Protein AF-0000000069192596 (afdb_homodimer)

Secondary structure (DSSP, 8-state):
-----GGGGGGGGSS--------------TTS-SSTT-GGGSHHHHHHHHHHHHHHHHHHHHHSS-----SSEEEHHHHHTHHHHHHHHH-HHHHHHHHHHHHHHHHHHHHHHHHHHHHH--SSHHHHHHHHHHHHHHHHHHHEEEPPPTT------SS--SS---S-----SS-HHHHHHHHHHHHHHHTT-HHHHHHHHHHHHHHHHHHHHTTSS-TTHHHHHHHHHHHHHHHHHHTHHHHHHHHHHHHHHHS----------------------/-----GGGGGGGGSS--------------TTS-SSTT-GGGSHHHHHHHHHHHHHHHHHHHHHSS-----SSEEEHHHHHTHHHHHHHHH-HHHHHHHHHHHHHHHHHHHHHHHHHHHHH--SSHHHHHHHHHHHHHHHHHHHEEEPPPTT------SS--SS---S-----SS-HHHHHHHHHHHHHHHTT-HHHHHHHHHHHHHHHHHHHHTTSS-TTHHHHHHHHHHHHHHHHHHTHHHHHHHHHHHHHHHS----------------------

InterPro domains:
  IPR055311 Phosphatidylcholine:diacylglycerol cholinephosphotransferase 1/2-like [PTHR34674] (4-254)
  IPR056361 AtPDCT1/2, transmembrane domain [PF24788] (74-232)

Nearest PDB structures (foldseek):
  6ebu-assembly1_A  TM=6.847E-01  e=6.681E-02  Aquifex aeolicus VF5
  9jq0-assembly1_A  TM=8.119E-01  e=9.947E-01  Klebsiella pneumoniae 342
  1d2t-assembly1_A  TM=7.890E-01  e=2.668E+00  Shimwellia blattae
  1iw8-assembly1_B  TM=5.505E-01  e=2.533E+00  Shimwellia blattae
  6ebu-assembly1_A  TM=6.846E-01  e=7.106E-02  Aquifex aeolicus VF5

pLDDT: mean 82.16, std 22.68, range [24.62, 98.75]

Foldseek 3Di:
DPPDPPPPPPVPPVPCPPPPPPPPPPPPPPVDDPDPPDCVVPPVVVVVVVVVVVVCVVVCVVPPDDPDPDDADDFVLLVVLVVVLVVCVVPVVVVLVLLVVLQVLLQCLVCVLVVCCVPPNDFCLLVQLVCVLVVVLVVVLVVDFGDQDPSQAFAHSPDDGDPDDTDDDGSAAADPSLLSLLSSLVVCVVVVNNVSSVVSNVSSVSVLNSCSNNRVYGNVNSVSSNCSSVVSSVVCVVCRVVVRVVVVVVVCVVCVPPPPPPCVVVPPPPPPDDPDD/DPPDPPPPPPVPPPPDPPPPPPPPPPPPPPVDDPDPVDCVVPPVVVVVVVVVVVVCVVVCVVPPDDPDPDDADDFVLLVVLVVVLVVCVVPVVVVLVLLVVLQVLLQCLVCVLVVCCVVPNDFCLLVQLVCVLVVVLVVVLVVDFGDQDPSQAFAHSPDDGDPDDTDDDGSAAADPSLLSLLSSLVVCVVVVNNVSSVVSNVSSVSVLNSCSNNRVYGNVNSVRSNCSSVVSSVVCVVCRVVVRVVVVVVVCVVDVPPPPPPCVVVPPPPCPPDPDD

Sequence (554 aa):
MHISNKQSEDLSIYHGSEIQKLQVPSKIDYRQSAVPDNPCYNFRFRIFIFFSYIVITQIGEILGTPQDDIKGIFDVGHNCTEGINKLYHSHTWFASLMQVISGLILDFAFFYVSLYWVLYVRNFRLFAALIIFYGIRAIHLNIFKLQFADNYYWQDPGVPTFVVKYGNYSDFFYSGHVGFLVICALEMRKLGKKWFALFFFISSFFQAFIVISFRIHYTIDVPAGYIFAHYFYNQVCYWEVKIDHALYWISIKCCPVKTPQSATQPTKIPDLDTEKPMHISNKQSEDLSIYHGSEIQKLQVPSKIDYRQSAVPDNPCYNFRFRIFIFFSYIVITQIGEILGTPQDDIKGIFDVGHNCTEGINKLYHSHTWFASLMQVISGLILDFAFFYVSLYWVLYVRNFRLFAALIIFYGIRAIHLNIFKLQFADNYYWQDPGVPTFVVKYGNYSDFFYSGHVGFLVICALEMRKLGKKWFALFFFISSFFQAFIVISFRIHYTIDVPAGYIFAHYFYNQVCYWEVKIDHALYWISIKCCPVKTPQSATQPTKIPDLDTEKP

Organism: Paramecium tetraurelia (NCBI:txid5888)

Solvent-accessible surface area (backbone atoms only — not comparable to full-atom values): 30890 Å² total; per-residue (Å²): 136,84,80,78,84,69,76,74,66,72,73,65,71,74,60,77,71,71,69,72,68,71,72,65,79,74,77,81,61,72,38,55,45,88,49,89,73,27,56,42,69,38,65,70,52,31,52,48,50,51,53,48,48,53,48,47,55,52,45,43,63,66,71,62,47,48,56,60,76,45,84,56,73,48,44,47,52,49,63,75,25,44,68,60,34,50,44,33,74,74,34,55,67,59,38,30,50,54,50,48,53,53,35,51,51,51,37,48,51,55,50,50,53,51,50,47,38,54,74,64,35,26,53,58,56,70,60,51,24,50,49,52,49,52,49,53,37,53,52,40,44,74,38,43,39,57,36,75,48,88,79,51,55,45,70,72,68,82,70,90,55,86,77,61,82,67,48,70,57,40,60,33,60,44,28,60,71,32,15,51,26,44,44,50,14,52,52,29,42,67,66,68,37,56,67,61,11,48,50,28,46,54,48,24,54,52,43,45,51,48,37,31,36,28,31,62,29,58,58,67,18,45,62,46,9,50,50,50,25,54,44,42,41,49,51,35,64,73,41,38,66,61,52,38,48,49,52,27,53,50,49,46,69,73,48,66,68,72,66,73,72,76,74,74,66,76,76,75,71,77,78,82,67,79,78,76,125,137,84,83,76,83,71,76,73,66,73,72,66,74,77,59,76,71,72,71,72,69,71,72,66,79,74,77,81,60,71,37,53,44,91,48,88,74,26,55,43,69,37,64,68,51,32,52,48,51,51,52,50,48,53,48,47,53,51,46,42,61,68,72,62,49,48,56,62,77,48,83,55,73,48,45,47,51,47,62,74,24,42,69,61,34,50,44,34,73,75,34,54,68,60,38,29,49,54,51,49,53,53,37,51,52,52,37,47,51,53,50,51,54,52,49,47,38,54,74,64,35,24,52,59,54,71,60,52,24,50,49,52,48,51,50,52,35,52,52,39,44,71,38,44,38,57,36,75,46,86,80,51,55,44,71,73,67,80,68,91,54,86,75,61,82,66,50,71,58,40,59,32,59,43,28,58,71,32,16,50,27,44,43,51,13,52,51,29,42,69,66,66,38,55,66,60,12,50,50,29,46,55,47,23,54,52,44,45,51,48,36,32,36,30,32,62,29,58,56,68,17,44,62,45,9,50,50,50,25,55,46,40,41,49,51,35,64,72,42,38,66,60,52,38,49,50,52,27,52,49,49,45,69,72,48,66,68,73,67,73,71,75,73,74,64,76,75,74,73,75,80,84,69,74,85,72,134

Radius of gyration: 33.88 Å; Cα contacts (8 Å, |Δi|>4): 611; chains: 2; bounding box: 85×121×100 Å

Structure (mmCIF, N/CA/C/O backbone):
data_AF-0000000069192596-model_v1
#
loop_
_entity.id
_entity.type
_entity.pdbx_description
1 polymer 'Chromosome undetermined scaffold_64, whole genome shotgun sequence'
#
loop_
_atom_site.group_PDB
_atom_site.id
_atom_site.type_symbol
_atom_site.label_atom_id
_atom_site.label_alt_id
_atom_site.label_comp_id
_atom_site.label_asym_id
_atom_site.label_entity_id
_atom_site.label_seq_id
_atom_site.pdbx_PDB_ins_code
_atom_site.Cartn_x
_atom_site.Cartn_y
_atom_site.Cartn_z
_atom_site.occupancy
_atom_site.B_iso_or_equiv
_atom_site.auth_seq_id
_atom_site.auth_comp_id
_atom_site.auth_asym_id
_atom_site.auth_atom_id
_atom_site.pdbx_PDB_model_num
ATOM 1 N N . MET A 1 1 ? -12.984 67.938 62.062 1 24.66 1 MET A N 1
ATOM 2 C CA . MET A 1 1 ? -12.977 67.938 60.594 1 24.66 1 MET A CA 1
ATOM 3 C C . MET A 1 1 ? -13.094 66.5 60.094 1 24.66 1 MET A C 1
ATOM 5 O O . MET A 1 1 ? -12.242 65.688 60.375 1 24.66 1 MET A O 1
ATOM 9 N N . HIS A 1 2 ? -14.312 65.938 59.906 1 27.69 2 HIS A N 1
ATOM 10 C CA . HIS A 1 2 ? -14.945 64.688 59.531 1 27.69 2 HIS A CA 1
ATOM 11 C C . HIS A 1 2 ? -14.625 64.312 58.094 1 27.69 2 HIS A C 1
ATOM 13 O O . HIS A 1 2 ? -15.117 64.938 57.156 1 27.69 2 HIS A O 1
ATOM 19 N N . ILE A 1 3 ? -13.375 64.062 57.75 1 30.52 3 ILE A N 1
ATOM 20 C CA . ILE A 1 3 ? -12.953 63.719 56.406 1 30.52 3 ILE A CA 1
ATOM 21 C C . ILE A 1 3 ? -13.727 62.5 55.906 1 30.52 3 ILE A C 1
ATOM 23 O O . ILE A 1 3 ? -13.711 61.438 56.562 1 30.52 3 ILE A O 1
ATOM 27 N N . SER A 1 4 ? -14.836 62.656 55.125 1 28.06 4 SER A N 1
ATOM 28 C CA . SER A 1 4 ? -15.773 61.812 54.406 1 28.06 4 SER A CA 1
ATOM 29 C C . SER A 1 4 ? -15.047 60.781 53.531 1 28.06 4 SER A C 1
ATOM 31 O O . SER A 1 4 ? -14.07 61.125 52.844 1 28.06 4 SER A O 1
ATOM 33 N N . ASN A 1 5 ? -15.086 59.469 53.844 1 26.89 5 ASN A N 1
ATOM 34 C CA . ASN A 1 5 ? -14.57 58.219 53.312 1 26.89 5 ASN A CA 1
ATOM 35 C C . ASN A 1 5 ? -15.023 58 51.875 1 26.89 5 ASN A C 1
ATOM 37 O O . ASN A 1 5 ? -16.031 57.312 51.625 1 26.89 5 ASN A O 1
ATOM 41 N N . LYS A 1 6 ? -15.031 59 50.969 1 31.83 6 LYS A N 1
ATOM 42 C CA . LYS A 1 6 ? -15.562 58.906 49.594 1 31.83 6 LYS A CA 1
ATOM 43 C C . LYS A 1 6 ? -14.766 57.906 48.781 1 31.83 6 LYS A C 1
ATOM 45 O O . LYS A 1 6 ? -15 57.75 47.594 1 31.83 6 LYS A O 1
ATOM 50 N N . GLN A 1 7 ? -13.766 57.281 49.344 1 27.72 7 GLN A N 1
ATOM 51 C CA . GLN A 1 7 ? -12.906 56.594 48.406 1 27.72 7 GLN A CA 1
ATOM 52 C C . GLN A 1 7 ? -13.602 55.375 47.812 1 27.72 7 GLN A C 1
ATOM 54 O O . GLN A 1 7 ? -13.023 54.656 46.969 1 27.72 7 GLN A O 1
ATOM 59 N N . SER A 1 8 ? -14.797 54.938 48.312 1 28.53 8 SER A N 1
ATOM 60 C CA . SER A 1 8 ? -15.188 53.562 47.969 1 28.53 8 SER A CA 1
ATOM 61 C C . SER A 1 8 ? -15.695 53.469 46.531 1 28.53 8 SER A C 1
ATOM 63 O O . SER A 1 8 ? -16.062 52.406 46.062 1 28.53 8 SER A O 1
ATOM 65 N N . GLU A 1 9 ? -15.977 54.625 45.875 1 27.67 9 GLU A N 1
ATOM 66 C CA . GLU A 1 9 ? -16.875 54.438 44.719 1 27.67 9 GLU A CA 1
ATOM 67 C C . GLU A 1 9 ? -16.125 53.781 43.562 1 27.67 9 GLU A C 1
ATOM 69 O O . GLU A 1 9 ? -16.75 53.25 42.656 1 27.67 9 GLU A O 1
ATOM 74 N N . ASP A 1 10 ? -14.852 54.031 43.375 1 26.72 10 ASP A N 1
ATOM 75 C CA . ASP A 1 10 ? -14.391 53.906 42 1 26.72 10 ASP A CA 1
ATOM 76 C C . ASP A 1 10 ? -14.203 52.438 41.625 1 26.72 10 ASP A C 1
ATOM 78 O O . ASP A 1 10 ? -13.641 52.094 40.594 1 26.72 10 ASP A O 1
ATOM 82 N N . LEU A 1 11 ? -14.344 51.469 42.531 1 29.45 11 LEU A N 1
ATOM 83 C CA . LEU A 1 11 ? -13.93 50.125 42.156 1 29.45 11 LEU A CA 1
ATOM 84 C C . LEU A 1 11 ? -14.93 49.5 41.188 1 29.45 11 LEU A C 1
ATOM 86 O O . LEU A 1 11 ? -14.773 48.375 40.75 1 29.45 11 LEU A O 1
ATOM 90 N N . SER A 1 12 ? -16.078 50.25 40.906 1 29.33 12 SER A N 1
ATOM 91 C CA . SER A 1 12 ? -17.078 49.5 40.156 1 29.33 12 SER A CA 1
ATOM 92 C C . SER A 1 12 ? -16.656 49.344 38.688 1 29.33 12 SER A C 1
ATOM 94 O O . SER A 1 12 ? -17.391 48.75 37.906 1 29.33 12 SER A O 1
ATOM 96 N N . ILE A 1 13 ? -15.711 50.125 38.219 1 29.75 13 ILE A N 1
ATOM 97 C CA . ILE A 1 13 ? -15.609 50.125 36.781 1 29.75 13 ILE A CA 1
ATOM 98 C C . ILE A 1 13 ? -15.102 48.781 36.281 1 29.75 13 ILE A C 1
ATOM 100 O O . ILE A 1 13 ? -15.031 48.531 35.062 1 29.75 13 ILE A O 1
ATOM 104 N N . TYR A 1 14 ? -14.375 48 37.094 1 30.08 14 TYR A N 1
ATOM 105 C CA . TYR A 1 14 ? -13.734 46.906 36.406 1 30.08 14 TYR A CA 1
ATOM 106 C C . TYR A 1 14 ? -14.758 45.844 35.938 1 30.08 14 TYR A C 1
ATOM 108 O O . TYR A 1 14 ? -14.828 44.781 36.531 1 30.08 14 TYR A O 1
ATOM 116 N N . HIS A 1 15 ? -16.078 46.188 36.094 1 29.89 15 HIS A N 1
ATOM 117 C CA . HIS A 1 15 ? -16.891 45 35.812 1 29.89 15 HIS A CA 1
ATOM 118 C C . HIS A 1 15 ? -16.516 44.406 34.438 1 29.89 15 HIS A C 1
ATOM 120 O O . HIS A 1 15 ? -16.266 43.219 34.344 1 29.89 15 HIS A O 1
ATOM 126 N N . GLY A 1 16 ? -17.344 44.875 33.375 1 29.66 16 GLY A N 1
ATOM 127 C CA . GLY A 1 16 ? -17.781 44 32.312 1 29.66 16 GLY A CA 1
ATOM 128 C C . GLY A 1 16 ? -16.719 43.781 31.25 1 29.66 16 GLY A C 1
ATOM 129 O O . GLY A 1 16 ? -16.656 44.5 30.25 1 29.66 16 GLY A O 1
ATOM 130 N N . SER A 1 17 ? -15.422 43.875 31.531 1 31.53 17 SER A N 1
ATOM 131 C CA . SER A 1 17 ? -14.734 43.469 30.312 1 31.53 17 SER A CA 1
ATOM 132 C C . SER A 1 17 ? -15.352 42.188 29.75 1 31.53 17 SER A C 1
ATOM 134 O O . SER A 1 17 ? -15.5 41.188 30.453 1 31.53 17 SER A O 1
ATOM 136 N N . GLU A 1 18 ? -16.359 42.312 28.844 1 35.19 18 GLU A N 1
ATOM 137 C CA . GLU A 1 18 ? -16.75 41.188 28 1 35.19 18 GLU A CA 1
ATOM 138 C C . GLU A 1 18 ? -15.539 40.312 27.656 1 35.19 18 GLU A C 1
ATOM 140 O O . GLU A 1 18 ? -14.594 40.812 27.031 1 35.19 18 GLU A O 1
ATOM 145 N N . ILE A 1 19 ? -15.016 39.469 28.531 1 37.47 19 ILE A N 1
ATOM 146 C CA . ILE A 1 19 ? -14.18 38.375 28.062 1 37.47 19 ILE A CA 1
ATOM 147 C C . ILE A 1 19 ? -14.539 38.031 26.609 1 37.47 19 ILE A C 1
ATOM 149 O O . ILE A 1 19 ? -15.672 37.656 26.328 1 37.47 19 ILE A O 1
ATOM 153 N N . GLN A 1 20 ? -14.055 38.812 25.625 1 35.22 20 GLN A N 1
ATOM 154 C CA . GLN A 1 20 ? -14.094 38.219 24.297 1 35.22 20 GLN A CA 1
ATOM 155 C C . GLN A 1 20 ? -14.039 36.688 24.375 1 35.22 20 GLN A C 1
ATOM 157 O O . GLN A 1 20 ? -13.031 36.125 24.797 1 35.22 20 GLN A O 1
ATOM 162 N N . LYS A 1 21 ? -15.164 36.062 24.703 1 37.69 21 LYS A N 1
ATOM 163 C CA . LYS A 1 21 ? -15.227 34.625 24.453 1 37.69 21 LYS A CA 1
ATOM 164 C C . LYS A 1 21 ? -14.281 34.219 23.344 1 37.69 21 LYS A C 1
ATOM 166 O O . LYS A 1 21 ? -14.375 34.719 22.219 1 37.69 21 LYS A O 1
ATOM 171 N N . LEU A 1 22 ? -13.047 33.969 23.578 1 39 22 LEU A N 1
ATOM 172 C CA . LEU A 1 22 ? -12.266 33.188 22.625 1 39 22 LEU A CA 1
ATOM 173 C C . LEU A 1 22 ? -13.18 32.312 21.766 1 39 22 LEU A C 1
ATOM 175 O O . LEU A 1 22 ? -13.906 31.453 22.281 1 39 22 LEU A O 1
ATOM 179 N N . GLN A 1 23 ? -13.703 32.844 20.641 1 38.47 23 GLN A N 1
ATOM 180 C CA . GLN A 1 23 ? -14.422 32.062 19.656 1 38.47 23 GLN A CA 1
ATOM 181 C C . GLN A 1 23 ? -13.914 30.609 19.641 1 38.47 23 GLN A C 1
ATOM 183 O O . GLN A 1 23 ? -12.719 30.375 19.438 1 38.47 23 GLN A O 1
ATOM 188 N N . VAL A 1 24 ? -14.336 29.734 20.484 1 45.53 24 VAL A N 1
ATOM 189 C CA . VAL A 1 24 ? -14.117 28.297 20.297 1 45.53 24 VAL A CA 1
ATOM 190 C C . VAL A 1 2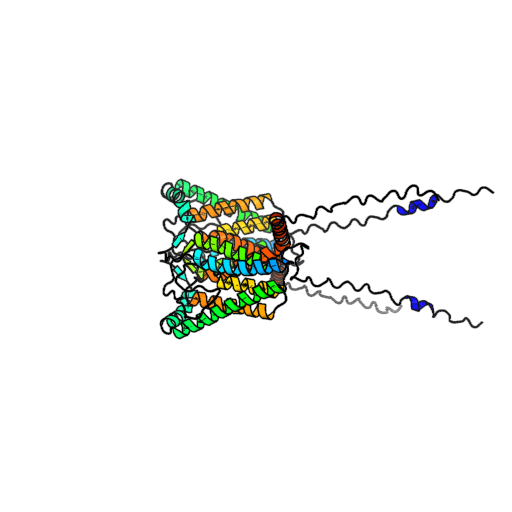4 ? -13.914 28 18.812 1 45.53 24 VAL A C 1
ATOM 192 O O . VAL A 1 24 ? -14.695 28.422 17.969 1 45.53 24 VAL A O 1
ATOM 195 N N . PRO A 1 25 ? -12.672 27.766 18.344 1 48.88 25 PRO A N 1
ATOM 196 C CA . PRO A 1 25 ? -12.539 27.406 16.922 1 48.88 25 PRO A CA 1
ATOM 197 C C . PRO A 1 25 ? -13.711 26.562 16.422 1 48.88 25 PRO A C 1
ATOM 199 O O . PRO A 1 25 ? -14.148 25.625 17.094 1 48.88 25 PRO A O 1
ATOM 202 N N . SER A 1 26 ? -14.734 27.094 15.789 1 53.56 26 SER A N 1
ATOM 203 C CA . SER A 1 26 ? -15.891 26.469 15.156 1 53.56 26 SER A CA 1
ATOM 204 C C . SER A 1 26 ? -15.547 25.062 14.664 1 53.56 26 SER A C 1
ATOM 206 O O . SER A 1 26 ? -14.484 24.844 14.07 1 53.56 26 SER A O 1
ATOM 208 N N . LYS A 1 27 ? -15.938 23.984 15.32 1 66 27 LYS A N 1
ATOM 209 C CA . LYS A 1 27 ? -15.805 22.578 14.938 1 66 27 LYS A CA 1
ATOM 210 C C . LYS A 1 27 ? -15.969 22.391 13.43 1 66 27 LYS A C 1
ATOM 212 O O . LYS A 1 27 ? -16.984 22.781 12.859 1 66 27 LYS A O 1
ATOM 217 N N . ILE A 1 28 ? -14.93 22.203 12.703 1 78.56 28 ILE A N 1
ATOM 218 C CA . ILE A 1 28 ? -14.938 21.984 11.258 1 78.56 28 ILE A CA 1
ATOM 219 C C . ILE A 1 28 ? -15.945 20.891 10.906 1 78.56 28 ILE A C 1
ATOM 221 O O . ILE A 1 28 ? -15.914 19.797 11.5 1 78.56 28 ILE A O 1
ATOM 225 N N . ASP A 1 29 ? -17.062 21.25 10.297 1 87.69 29 ASP A N 1
ATOM 226 C CA . ASP A 1 29 ? -18.016 20.266 9.781 1 87.69 29 ASP A CA 1
ATOM 227 C C . ASP A 1 29 ? -17.469 19.578 8.531 1 87.69 29 ASP A C 1
ATOM 229 O O . ASP A 1 29 ? -17.547 20.125 7.43 1 87.69 29 ASP A O 1
ATOM 233 N N . TYR A 1 30 ? -16.984 18.391 8.742 1 90.38 30 TYR A N 1
ATOM 234 C CA . TYR A 1 30 ? -16.328 17.656 7.668 1 90.38 30 TYR A CA 1
ATOM 235 C C . TYR A 1 30 ? -17.344 17.219 6.617 1 90.38 30 TYR A C 1
ATOM 237 O O . TYR A 1 30 ? -16.969 16.641 5.59 1 90.38 30 TYR A O 1
ATOM 245 N N . ARG A 1 31 ? -18.609 17.562 6.801 1 89.94 31 ARG A N 1
ATOM 246 C CA . ARG A 1 31 ? -19.641 17.25 5.812 1 89.94 31 ARG A CA 1
ATOM 247 C C . ARG A 1 31 ? -19.641 18.281 4.688 1 89.94 31 ARG A C 1
ATOM 249 O O . ARG A 1 31 ? -20.109 18 3.584 1 89.94 31 ARG A O 1
ATOM 256 N N . GLN A 1 32 ? -19.125 19.359 4.996 1 90.19 32 GLN A N 1
ATOM 257 C CA . GLN A 1 32 ? -19.234 20.453 4.035 1 90.19 32 GLN A CA 1
ATOM 258 C C . GLN A 1 32 ? -17.953 20.594 3.23 1 90.19 32 GLN A C 1
ATOM 260 O O . GLN A 1 32 ? -16.859 20.328 3.738 1 90.19 32 GLN A O 1
ATOM 265 N N . SER A 1 33 ? -18.156 20.953 1.989 1 91.44 33 SER A N 1
ATOM 266 C CA . SER A 1 33 ? -17.016 21.297 1.141 1 91.44 33 SER A CA 1
ATOM 267 C C . SER A 1 33 ? -16.453 22.656 1.489 1 91.44 33 SER A C 1
ATOM 269 O O . SER A 1 33 ? -17.203 23.578 1.868 1 91.44 33 SER A O 1
ATOM 271 N N . ALA A 1 34 ? -15.203 22.844 1.351 1 87.81 34 ALA A N 1
ATOM 272 C CA . ALA A 1 34 ? -14.555 24.141 1.541 1 87.81 34 ALA A CA 1
ATOM 273 C C . ALA A 1 34 ? -14.719 25.016 0.307 1 87.81 34 ALA A C 1
ATOM 275 O O . ALA A 1 34 ? -14.414 26.219 0.347 1 87.81 34 ALA A O 1
ATOM 276 N N . VAL A 1 35 ? -15.227 24.391 -0.718 1 90.12 35 VAL A N 1
ATOM 277 C CA . VAL A 1 35 ? -15.453 25.109 -1.967 1 90.12 35 VAL A CA 1
ATOM 278 C C . VAL A 1 35 ? -16.922 25.516 -2.068 1 90.12 35 VAL A C 1
ATOM 280 O O . VAL A 1 35 ? -17.797 24.656 -2.195 1 90.12 35 VAL A O 1
ATOM 283 N N . PRO A 1 36 ? -17.328 26.734 -2.014 1 84.62 36 PRO A N 1
ATOM 284 C CA . PRO A 1 36 ? -18.719 27.203 -1.899 1 84.62 36 PRO A CA 1
ATOM 285 C C . PRO A 1 36 ? -19.594 26.75 -3.064 1 84.62 36 PRO A C 1
ATOM 287 O O . PRO A 1 36 ? -20.75 26.391 -2.865 1 84.62 36 PRO A O 1
ATOM 290 N N . ASP A 1 37 ? -19.125 26.578 -4.359 1 85.75 37 ASP A N 1
ATOM 291 C CA . ASP A 1 37 ? -19.953 26.203 -5.508 1 85.75 37 ASP A CA 1
ATOM 292 C C . ASP A 1 37 ? -19.641 24.781 -5.965 1 85.75 37 ASP A C 1
ATOM 294 O O . ASP A 1 37 ? -19.828 24.453 -7.137 1 85.75 37 ASP A O 1
ATOM 298 N N . ASN A 1 38 ? -19.344 24.156 -4.93 1 90.62 38 ASN A N 1
ATOM 299 C CA . ASN A 1 38 ? -19.141 22.734 -5.223 1 90.62 38 ASN A CA 1
ATOM 300 C C . ASN A 1 38 ? -20.422 22.062 -5.699 1 90.62 38 ASN A C 1
ATOM 302 O O . ASN A 1 38 ? -21.5 22.281 -5.117 1 90.62 38 ASN A O 1
ATOM 306 N N . PRO A 1 39 ? -20.453 21.344 -6.754 1 90.88 39 PRO A N 1
ATOM 307 C CA . PRO A 1 39 ? -21.656 20.703 -7.281 1 90.88 39 PRO A CA 1
ATOM 308 C C . PRO A 1 39 ? -22.312 19.75 -6.285 1 90.88 39 PRO A C 1
ATOM 310 O O . PRO A 1 39 ? -23.516 19.453 -6.406 1 90.88 39 PRO A O 1
ATOM 313 N N . CYS A 1 40 ? -21.625 19.344 -5.277 1 92 40 CYS A N 1
ATOM 314 C CA . CYS A 1 40 ? -22.172 18.422 -4.281 1 92 40 CYS A CA 1
ATOM 315 C C . CYS A 1 40 ? -23.203 19.109 -3.402 1 92 40 CYS A C 1
ATOM 317 O O . CYS A 1 40 ? -23.953 18.453 -2.682 1 92 40 CYS A O 1
ATOM 319 N N . TYR A 1 41 ? -23.297 20.359 -3.494 1 91.44 41 TYR A N 1
ATOM 320 C CA . TYR A 1 41 ? -24.344 21.078 -2.768 1 91.44 41 TYR A CA 1
ATOM 321 C C . TYR A 1 41 ? -25.703 20.875 -3.441 1 91.44 41 TYR A C 1
ATOM 323 O O . TYR A 1 41 ? -26.734 21.125 -2.832 1 91.44 41 TYR A O 1
ATOM 331 N N . ASN A 1 42 ? -25.625 20.516 -4.691 1 91.44 42 ASN A N 1
ATOM 332 C CA . ASN A 1 42 ? -26.844 20.219 -5.445 1 91.44 42 ASN A CA 1
ATOM 333 C C . ASN A 1 42 ? -27.328 18.797 -5.188 1 91.44 42 ASN A C 1
ATOM 335 O O . ASN A 1 42 ? -26.609 17.828 -5.469 1 91.44 42 ASN A O 1
ATOM 339 N N . PHE A 1 43 ? -28.547 18.641 -4.75 1 93.25 43 PHE A N 1
ATOM 340 C CA . PHE A 1 43 ? -29.109 17.344 -4.391 1 93.25 43 PHE A CA 1
ATOM 341 C C . PHE A 1 43 ? -29.219 16.438 -5.617 1 93.25 43 PHE A C 1
ATOM 343 O O . PHE A 1 43 ? -28.953 15.242 -5.547 1 93.25 43 PHE A O 1
ATOM 350 N N . ARG A 1 44 ? -29.609 16.984 -6.762 1 92.12 44 ARG A N 1
ATOM 351 C CA . ARG A 1 44 ? -29.75 16.219 -7.992 1 92.12 44 ARG A CA 1
ATOM 352 C C . ARG A 1 44 ? -28.391 15.648 -8.422 1 92.12 44 ARG A C 1
ATOM 354 O O . ARG A 1 44 ? -28.312 14.523 -8.922 1 92.12 44 ARG A O 1
ATOM 361 N N . PHE A 1 45 ? -27.406 16.453 -8.188 1 92.75 45 PHE A N 1
ATOM 362 C CA . PHE A 1 45 ? -26.078 15.984 -8.523 1 92.75 45 PHE A CA 1
ATOM 363 C C . PHE A 1 45 ? -25.672 14.812 -7.637 1 92.75 45 PHE A C 1
ATOM 365 O O . PHE A 1 45 ? -25.109 13.828 -8.125 1 92.75 45 PHE A O 1
ATOM 372 N N . ARG A 1 46 ? -25.969 14.797 -6.422 1 94 46 ARG A N 1
ATOM 373 C CA . ARG A 1 46 ? -25.609 13.727 -5.5 1 94 46 ARG A CA 1
ATOM 374 C C . ARG A 1 46 ? -26.375 12.445 -5.832 1 94 46 ARG A C 1
ATOM 376 O O . ARG A 1 46 ? -25.812 11.352 -5.773 1 94 46 ARG A O 1
ATOM 383 N N . ILE A 1 47 ? -27.609 12.617 -6.238 1 93.19 47 ILE A N 1
ATOM 384 C CA . ILE A 1 47 ? -28.406 11.461 -6.652 1 93.19 47 ILE A CA 1
ATOM 385 C C . ILE A 1 47 ? -27.812 10.859 -7.922 1 93.19 47 ILE A C 1
ATOM 387 O O . ILE A 1 47 ? -27.703 9.633 -8.047 1 93.19 47 ILE A O 1
ATOM 391 N N . PHE A 1 48 ? -27.406 11.742 -8.734 1 92.19 48 PHE A N 1
ATOM 392 C CA . PHE A 1 48 ? -26.781 11.289 -9.969 1 92.19 48 PHE A CA 1
ATOM 393 C C . PHE A 1 48 ? -25.516 10.508 -9.672 1 92.19 48 PHE A C 1
ATOM 395 O O . PHE A 1 48 ? -25.281 9.438 -10.25 1 92.19 48 PHE A O 1
ATOM 402 N N . ILE A 1 49 ? -24.688 11.023 -8.789 1 90.94 49 ILE A N 1
ATOM 403 C CA . ILE A 1 49 ? -23.453 10.352 -8.422 1 90.94 49 ILE A CA 1
ATOM 404 C C . ILE A 1 49 ? -23.75 9.008 -7.773 1 90.94 49 ILE A C 1
ATOM 406 O O . ILE A 1 49 ? -23.094 8.008 -8.047 1 90.94 49 ILE A O 1
ATOM 410 N N . PHE A 1 50 ? -24.781 9 -6.969 1 91.25 50 PHE A N 1
ATOM 411 C CA . PHE A 1 50 ? -25.156 7.773 -6.285 1 91.25 50 PHE A CA 1
ATOM 412 C C . PHE A 1 50 ? -25.562 6.699 -7.285 1 91.25 50 PHE A C 1
ATOM 414 O O . PHE A 1 50 ? -25.078 5.574 -7.227 1 91.25 50 PHE A O 1
ATOM 421 N N . PHE A 1 51 ? -26.344 7 -8.258 1 89.75 51 PHE A N 1
ATOM 422 C CA . PHE A 1 51 ? -26.812 6.023 -9.234 1 89.75 51 PHE A CA 1
ATOM 423 C C . PHE A 1 51 ? -25.688 5.652 -10.203 1 89.75 51 PHE A C 1
ATOM 425 O O . PHE A 1 51 ? -25.594 4.5 -10.633 1 89.75 51 PHE A O 1
ATOM 432 N N . SER A 1 52 ? -24.875 6.621 -10.539 1 87.94 52 SER A N 1
ATOM 433 C CA . SER A 1 52 ? -23.719 6.309 -11.359 1 87.94 52 SER A CA 1
ATOM 434 C C . SER A 1 52 ? -22.781 5.328 -10.648 1 87.94 52 SER A C 1
ATOM 436 O O . SER A 1 52 ? -22.234 4.422 -11.273 1 87.94 52 SER A O 1
ATOM 438 N N . TYR A 1 53 ? -22.719 5.59 -9.375 1 86.62 53 TYR A N 1
ATOM 439 C CA . TYR A 1 53 ? -21.906 4.707 -8.539 1 86.62 53 TYR A CA 1
ATOM 440 C C . TYR A 1 53 ? -22.438 3.281 -8.57 1 86.62 53 TYR A C 1
ATOM 442 O O . TYR A 1 53 ? -21.672 2.328 -8.719 1 86.62 53 TYR A O 1
ATOM 450 N N . ILE A 1 54 ? -23.672 3.096 -8.531 1 83.88 54 ILE A N 1
ATOM 451 C CA . ILE A 1 54 ? -24.312 1.785 -8.578 1 83.88 54 ILE A CA 1
ATOM 452 C C . ILE A 1 54 ? -24.078 1.143 -9.938 1 83.88 54 ILE A C 1
ATOM 454 O O . ILE A 1 54 ? -23.656 -0.015 -10.023 1 83.88 54 ILE A O 1
ATOM 458 N N . VAL A 1 55 ? -24.125 1.901 -10.938 1 80.31 55 VAL A N 1
ATOM 459 C CA . VAL A 1 55 ? -24 1.392 -12.297 1 80.31 55 VAL A CA 1
ATOM 460 C C . VAL A 1 55 ? -22.562 0.997 -12.562 1 80.31 55 VAL A C 1
ATOM 462 O O . VAL A 1 55 ? -22.281 -0.085 -13.094 1 80.31 55 VAL A O 1
ATOM 465 N N . ILE A 1 56 ? -21.719 1.852 -12.156 1 77.69 56 ILE A N 1
ATOM 466 C CA . ILE A 1 56 ? -20.297 1.601 -12.398 1 77.69 56 ILE A CA 1
ATOM 467 C C . ILE A 1 56 ? -19.859 0.355 -11.633 1 77.69 56 ILE A C 1
ATOM 469 O O . ILE A 1 56 ? -19.078 -0.454 -12.141 1 77.69 56 ILE A O 1
ATOM 473 N N . THR A 1 57 ? -20.328 0.274 -10.422 1 76.38 57 THR A N 1
ATOM 474 C CA . THR A 1 57 ? -20 -0.896 -9.617 1 76.38 57 THR A CA 1
ATOM 475 C C . THR A 1 57 ? -20.516 -2.17 -10.273 1 76.38 57 THR A C 1
ATOM 477 O O . THR A 1 57 ? -19.812 -3.18 -10.328 1 76.38 57 THR A O 1
ATOM 480 N N . GLN A 1 58 ? -21.641 -2.104 -10.883 1 75.25 58 GLN A N 1
ATOM 481 C CA . GLN A 1 58 ? -22.234 -3.266 -11.531 1 75.25 58 GLN A CA 1
ATOM 482 C C . GLN A 1 58 ? -21.531 -3.586 -12.844 1 75.25 58 GLN A C 1
ATOM 484 O O . GLN A 1 58 ? -21.25 -4.75 -13.133 1 75.25 58 GLN A O 1
ATOM 489 N N . ILE A 1 59 ? -21.141 -2.523 -13.523 1 69.19 59 ILE A N 1
ATOM 490 C CA . ILE A 1 59 ? -20.438 -2.711 -14.797 1 69.19 59 ILE A CA 1
ATOM 491 C C . ILE A 1 59 ? -19.031 -3.232 -14.539 1 69.19 59 ILE A C 1
ATOM 493 O O . ILE A 1 59 ? -18.547 -4.109 -15.258 1 69.19 59 ILE A O 1
ATOM 497 N N . GLY A 1 60 ? -18.422 -2.582 -13.609 1 67.12 60 GLY A N 1
ATOM 498 C CA . GLY A 1 60 ? -17.078 -3.035 -13.25 1 67.12 60 GLY A CA 1
ATOM 499 C C . GLY A 1 60 ? -17.031 -4.496 -12.852 1 67.12 60 GLY A C 1
ATOM 500 O O . GLY A 1 60 ? -16.109 -5.215 -13.211 1 67.12 60 GLY A O 1
ATOM 501 N N . GLU A 1 61 ? -18.031 -4.914 -12.141 1 63.88 61 GLU A N 1
ATOM 502 C CA . GLU A 1 61 ? -18.141 -6.32 -11.758 1 63.88 61 GLU A CA 1
ATOM 503 C C . GLU A 1 61 ? -18.344 -7.211 -12.977 1 63.88 61 GLU A C 1
ATOM 505 O O . GLU A 1 61 ? -17.781 -8.305 -13.047 1 63.88 61 GLU A O 1
ATOM 510 N N . ILE A 1 62 ? -19 -6.738 -13.938 1 61.41 62 ILE A N 1
ATOM 511 C CA . ILE A 1 62 ? -19.328 -7.52 -15.125 1 61.41 62 ILE A CA 1
ATOM 512 C C . ILE A 1 62 ? -18.156 -7.52 -16.094 1 61.41 62 ILE A C 1
ATOM 514 O O . ILE A 1 62 ? -17.75 -8.578 -16.578 1 61.41 62 ILE A O 1
ATOM 518 N N . LEU A 1 63 ? -17.531 -6.367 -16.266 1 59.19 63 LEU A N 1
ATOM 519 C CA . LEU A 1 63 ? -16.578 -6.238 -17.359 1 59.19 63 LEU A CA 1
ATOM 520 C C . LEU A 1 63 ? -15.141 -6.289 -16.828 1 59.19 63 LEU A C 1
ATOM 522 O O . LEU A 1 63 ? -14.219 -6.664 -17.547 1 59.19 63 LEU A O 1
ATOM 526 N N . GLY A 1 64 ? -15.023 -6.012 -15.641 1 58.69 64 GLY A N 1
ATOM 527 C CA . GLY A 1 64 ? -13.672 -5.676 -15.219 1 58.69 64 GLY A CA 1
ATOM 528 C C . GLY A 1 64 ? -12.945 -6.836 -14.57 1 58.69 64 GLY A C 1
ATOM 529 O O . GLY A 1 64 ? -11.719 -6.793 -14.398 1 58.69 64 GLY A O 1
ATOM 530 N N . THR A 1 65 ? -13.695 -7.832 -14.195 1 64.94 65 THR A N 1
ATOM 531 C CA . THR A 1 65 ? -13.016 -8.883 -13.438 1 64.94 65 THR A CA 1
ATOM 532 C C . THR A 1 65 ? -12.68 -10.07 -14.336 1 64.94 65 THR A C 1
ATOM 534 O O . THR A 1 65 ? -13.57 -10.695 -14.906 1 64.94 65 THR A O 1
ATOM 537 N N . PRO A 1 66 ? -11.406 -10.227 -14.531 1 66.44 66 PRO A N 1
ATOM 538 C CA . PRO A 1 66 ? -11.023 -11.367 -15.367 1 66.44 66 PRO A CA 1
ATOM 539 C C . PRO A 1 66 ? -11.523 -12.695 -14.812 1 66.44 66 PRO A C 1
ATOM 541 O O . PRO A 1 66 ? -11.555 -12.891 -13.602 1 66.44 66 PRO A O 1
ATOM 544 N N . GLN A 1 67 ? -12.102 -13.531 -15.664 1 65.56 67 GLN A N 1
ATOM 545 C CA . GLN A 1 67 ? -12.672 -14.82 -15.266 1 65.56 67 GLN A CA 1
ATOM 546 C C . GLN A 1 67 ? -11.734 -15.969 -15.625 1 65.56 67 GLN A C 1
ATOM 548 O O . GLN A 1 67 ? -11.969 -17.109 -15.227 1 65.56 67 GLN A O 1
ATOM 553 N N . ASP A 1 68 ? -10.711 -15.641 -16.125 1 65.5 68 ASP A N 1
ATOM 554 C CA . ASP A 1 68 ? -9.859 -16.703 -16.656 1 65.5 68 ASP A CA 1
ATOM 555 C C . ASP A 1 68 ? -9.023 -17.344 -15.555 1 65.5 68 ASP A C 1
ATOM 557 O O . ASP A 1 68 ? -8.453 -16.641 -14.711 1 65.5 68 ASP A O 1
ATOM 561 N N . ASP A 1 69 ? -9.266 -18.594 -15.43 1 70.75 69 ASP A N 1
ATOM 562 C CA . ASP A 1 69 ? -8.305 -19.359 -14.641 1 70.75 69 ASP A CA 1
ATOM 563 C C . ASP A 1 69 ? -6.984 -19.531 -15.383 1 70.75 69 ASP A C 1
ATOM 565 O O . ASP A 1 69 ? -6.871 -20.359 -16.281 1 70.75 69 ASP A O 1
ATOM 569 N N . ILE A 1 70 ? -6.176 -18.641 -15.078 1 75.25 70 ILE A N 1
ATOM 570 C CA . ILE A 1 70 ? -4.879 -18.734 -15.734 1 75.25 70 ILE A CA 1
ATOM 571 C C . ILE A 1 70 ? -4.031 -19.812 -15.047 1 75.25 70 ILE A C 1
ATOM 573 O O . ILE A 1 70 ? -4.227 -20.094 -13.859 1 75.25 70 ILE A O 1
ATOM 577 N N . LYS A 1 71 ? -3.318 -20.391 -15.938 1 80.38 71 LYS A N 1
ATOM 578 C CA . LYS A 1 71 ? -2.371 -21.344 -15.367 1 80.38 71 LYS A CA 1
ATOM 579 C C . LYS A 1 71 ? -1.068 -20.656 -14.977 1 80.38 71 LYS A C 1
ATOM 581 O O . LYS A 1 71 ? -0.402 -20.047 -15.812 1 80.38 71 LYS A O 1
ATOM 586 N N . GLY A 1 72 ? -0.85 -20.562 -13.688 1 86.12 72 GLY A N 1
ATOM 587 C CA . GLY A 1 72 ? 0.388 -19.969 -13.211 1 86.12 72 GLY A CA 1
ATOM 588 C C . GLY A 1 72 ? 0.257 -18.5 -12.891 1 86.12 72 GLY A C 1
ATOM 589 O O . GLY A 1 72 ? -0.618 -18.094 -12.117 1 86.12 72 GLY A O 1
ATOM 590 N N . ILE A 1 73 ? 1.298 -17.734 -13.5 1 89.25 73 ILE A N 1
ATOM 591 C CA . ILE A 1 73 ? 1.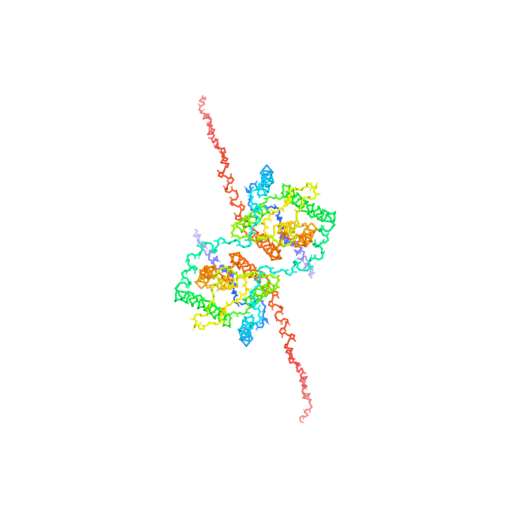349 -16.297 -13.203 1 89.25 73 ILE A CA 1
ATOM 592 C C . ILE A 1 73 ? 1.4 -15.5 -14.5 1 89.25 73 ILE A C 1
ATOM 594 O O . ILE A 1 73 ? 2.203 -15.797 -15.391 1 89.25 73 ILE A O 1
ATOM 598 N N . PHE A 1 74 ? 0.475 -14.594 -14.688 1 90.38 74 PHE A N 1
ATOM 599 C CA . PHE A 1 74 ? 0.486 -13.641 -15.789 1 90.38 74 PHE A CA 1
ATOM 600 C C . PHE A 1 74 ? 1.028 -12.289 -15.336 1 90.38 74 PHE A C 1
ATOM 602 O O . PHE A 1 74 ? 0.54 -11.719 -14.359 1 90.38 74 PHE A O 1
ATOM 609 N N . ASP A 1 75 ? 2.033 -11.742 -16.047 1 94.12 75 ASP A N 1
ATOM 610 C CA . ASP A 1 75 ? 2.689 -10.492 -15.68 1 94.12 75 ASP A CA 1
ATOM 611 C C . ASP A 1 75 ? 3.008 -9.648 -16.906 1 94.12 75 ASP A C 1
ATOM 613 O O . ASP A 1 75 ? 3.885 -10.008 -17.703 1 94.12 75 ASP A O 1
ATOM 617 N N . VAL A 1 76 ? 2.348 -8.523 -17.031 1 93.88 76 VAL A N 1
ATOM 618 C CA . VAL A 1 76 ? 2.488 -7.648 -18.203 1 93.88 76 VAL A CA 1
ATOM 619 C C . VAL A 1 76 ? 3.898 -7.062 -18.234 1 93.88 76 VAL A C 1
ATOM 621 O O . VAL A 1 76 ? 4.48 -6.906 -19.312 1 93.88 76 VAL A O 1
ATOM 624 N N . GLY A 1 77 ? 4.434 -6.68 -17.062 1 96.56 77 GLY A N 1
ATOM 625 C CA . GLY A 1 77 ? 5.793 -6.164 -17 1 96.56 77 GLY A CA 1
ATOM 626 C C . GLY A 1 77 ? 6.828 -7.141 -17.531 1 96.56 77 GLY A C 1
ATOM 627 O O . GLY A 1 77 ? 7.73 -6.758 -18.266 1 96.56 77 GLY A O 1
ATOM 628 N N . HIS A 1 78 ? 6.688 -8.367 -17.188 1 96.81 78 HIS A N 1
ATOM 629 C CA . HIS A 1 78 ? 7.578 -9.414 -17.688 1 96.81 78 HIS A CA 1
ATOM 630 C C . HIS A 1 78 ? 7.434 -9.586 -19.203 1 96.81 78 HIS A C 1
ATOM 632 O O . HIS A 1 78 ? 8.43 -9.742 -19.906 1 96.81 78 HIS A O 1
ATOM 638 N N . ASN A 1 79 ? 6.188 -9.531 -19.641 1 96.38 79 ASN A N 1
ATOM 639 C CA . ASN A 1 79 ? 5.949 -9.656 -21.078 1 96.38 79 ASN A CA 1
ATOM 640 C C . ASN A 1 79 ? 6.566 -8.5 -21.859 1 96.38 79 ASN A C 1
ATOM 642 O O . ASN A 1 79 ? 7.184 -8.703 -22.906 1 96.38 79 ASN A O 1
ATOM 646 N N . CYS A 1 80 ? 6.445 -7.316 -21.312 1 97.06 80 CYS A N 1
ATOM 647 C CA . CYS A 1 80 ? 6.934 -6.117 -21.984 1 97.06 80 CYS A CA 1
ATOM 648 C C . CYS A 1 80 ? 8.453 -6.074 -21.984 1 97.06 80 CYS A C 1
ATOM 650 O O . CYS A 1 80 ? 9.062 -5.414 -22.828 1 97.06 80 CYS A O 1
ATOM 652 N N . THR A 1 81 ? 9.125 -6.781 -21.062 1 97.75 81 THR A N 1
ATOM 653 C CA . THR A 1 81 ? 10.57 -6.703 -20.938 1 97.75 81 THR A CA 1
ATOM 654 C C . THR A 1 81 ? 11.227 -8 -21.391 1 97.75 81 THR A C 1
ATOM 656 O O . THR A 1 81 ? 12.367 -8.289 -21.047 1 97.75 81 THR A O 1
ATOM 659 N N . GLU A 1 82 ? 10.469 -8.82 -22.094 1 97.56 82 GLU A N 1
ATOM 660 C CA . GLU A 1 82 ? 10.969 -10.109 -22.547 1 97.56 82 GLU A CA 1
ATOM 661 C C . GLU A 1 82 ? 12.219 -9.945 -23.406 1 97.56 82 GLU A C 1
ATOM 663 O O . GLU A 1 82 ? 13.188 -10.703 -23.25 1 97.56 82 GLU A O 1
ATOM 668 N N . GLY A 1 83 ? 12.234 -8.961 -24.312 1 97.5 83 GLY A N 1
ATOM 669 C CA . GLY A 1 83 ? 13.383 -8.711 -25.156 1 97.5 83 GLY A CA 1
ATOM 670 C C . GLY A 1 83 ? 14.648 -8.406 -24.391 1 97.5 83 GLY A C 1
ATOM 671 O O . GLY A 1 83 ? 15.703 -8.992 -24.656 1 97.5 83 GLY A O 1
ATOM 672 N N . ILE A 1 84 ? 14.586 -7.523 -23.453 1 98 84 ILE A N 1
ATOM 673 C CA . ILE A 1 84 ? 15.742 -7.141 -22.656 1 98 84 ILE A CA 1
ATOM 674 C C . ILE A 1 84 ? 16.188 -8.312 -21.781 1 98 84 ILE A C 1
ATOM 676 O O . ILE A 1 84 ? 17.375 -8.508 -21.547 1 98 84 ILE A O 1
ATOM 680 N N . ASN A 1 85 ? 15.219 -9.023 -21.234 1 98.12 85 ASN A N 1
ATOM 681 C CA . ASN A 1 85 ? 15.547 -10.211 -20.438 1 98.12 85 ASN A CA 1
ATOM 682 C C . ASN A 1 85 ? 16.344 -11.219 -21.234 1 98.12 85 ASN A C 1
ATOM 684 O O . ASN A 1 85 ? 17.328 -11.781 -20.734 1 98.12 85 ASN A O 1
ATOM 688 N N . LYS A 1 86 ? 15.953 -11.414 -22.453 1 97.62 86 LYS A N 1
ATOM 689 C CA . LYS A 1 86 ? 16.688 -12.305 -23.344 1 97.62 86 LYS A CA 1
ATOM 690 C C . LYS A 1 86 ? 18.094 -11.773 -23.609 1 97.62 86 LYS A C 1
ATOM 692 O O . LYS A 1 86 ? 19.047 -12.555 -23.688 1 97.62 86 LYS A O 1
ATOM 697 N N . LEU A 1 87 ? 18.203 -10.477 -23.75 1 97.5 87 LEU A N 1
ATOM 698 C CA . LEU A 1 87 ? 19.5 -9.844 -23.969 1 97.5 87 LEU A CA 1
ATOM 699 C C . LEU A 1 87 ? 20.438 -10.102 -22.781 1 97.5 87 LEU A C 1
ATOM 701 O O . LEU A 1 87 ? 21.625 -10.305 -22.984 1 97.5 87 LEU A O 1
ATOM 705 N N . TYR A 1 88 ? 19.938 -10.102 -21.531 1 97.25 88 TYR A N 1
ATOM 706 C CA . TYR A 1 88 ? 20.734 -10.398 -20.344 1 97.25 88 TYR A CA 1
ATOM 707 C C . TYR A 1 88 ? 21.328 -11.805 -20.422 1 97.25 88 TYR A C 1
ATOM 709 O O . TYR A 1 88 ? 22.484 -12.023 -20.047 1 97.25 88 TYR A O 1
ATOM 717 N N . HIS A 1 89 ? 20.531 -12.75 -20.953 1 96.38 89 HIS A N 1
ATOM 718 C CA . HIS A 1 89 ? 20.969 -14.141 -21 1 96.38 89 HIS A CA 1
ATOM 719 C C . HIS A 1 89 ? 21.953 -14.375 -22.141 1 96.38 89 HIS A C 1
ATOM 721 O O . HIS A 1 89 ? 22.844 -15.211 -22.047 1 96.38 89 HIS A O 1
ATOM 727 N N . SER A 1 90 ? 21.766 -13.625 -23.172 1 96.69 90 SER A N 1
ATOM 728 C CA . SER A 1 90 ? 22.625 -13.812 -24.328 1 96.69 90 SER A CA 1
ATOM 729 C C . SER A 1 90 ? 23.922 -13.023 -24.203 1 96.69 90 SER A C 1
ATOM 731 O O . SER A 1 90 ? 24.953 -13.414 -24.75 1 96.69 90 SER A O 1
ATOM 733 N N . HIS A 1 91 ? 23.828 -11.859 -23.547 1 97 91 HIS A N 1
ATOM 734 C CA . HIS A 1 91 ? 24.984 -10.992 -23.344 1 97 91 HIS A CA 1
ATOM 735 C C . HIS A 1 91 ? 25.25 -10.734 -21.875 1 97 91 HIS A C 1
ATOM 737 O O . HIS A 1 91 ? 24.859 -9.695 -21.344 1 97 91 HIS A O 1
ATOM 743 N N . THR A 1 92 ? 26.031 -11.5 -21.281 1 95.31 92 THR A N 1
ATOM 744 C CA . THR A 1 92 ? 26.234 -11.461 -19.828 1 95.31 92 THR A CA 1
ATOM 745 C C . THR A 1 92 ? 26.953 -10.18 -19.422 1 95.31 92 THR A C 1
ATOM 747 O O . THR A 1 92 ? 26.766 -9.688 -18.297 1 95.31 92 THR A O 1
ATOM 750 N N . TRP A 1 93 ? 27.75 -9.68 -20.297 1 96.06 93 TRP A N 1
ATOM 751 C CA . TRP A 1 93 ? 28.438 -8.438 -19.969 1 96.06 93 TRP A CA 1
ATOM 752 C C . TRP A 1 93 ? 27.438 -7.301 -19.781 1 96.06 93 TRP A C 1
ATOM 754 O O . TRP A 1 93 ? 27.625 -6.434 -18.922 1 96.06 93 TRP A O 1
ATOM 764 N N . PHE A 1 94 ? 26.438 -7.234 -20.594 1 97.44 94 PHE A N 1
ATOM 765 C CA . PHE A 1 94 ? 25.406 -6.219 -20.484 1 97.44 94 PHE A CA 1
ATOM 766 C C . PHE A 1 94 ? 24.625 -6.375 -19.188 1 97.44 94 PHE A C 1
ATOM 768 O O . PHE A 1 94 ? 24.312 -5.387 -18.516 1 97.44 94 PHE A O 1
ATOM 775 N N . ALA A 1 95 ? 24.297 -7.594 -18.859 1 97.88 95 ALA A N 1
ATOM 776 C CA . ALA A 1 95 ? 23.625 -7.883 -17.594 1 97.88 95 ALA A CA 1
ATOM 777 C C . ALA A 1 95 ? 24.453 -7.395 -16.406 1 97.88 95 ALA A C 1
ATOM 779 O O . ALA A 1 95 ? 23.938 -6.727 -15.516 1 97.88 95 ALA A O 1
ATOM 780 N N . SER A 1 96 ? 25.719 -7.684 -16.484 1 97.56 96 SER A N 1
ATOM 781 C CA . SER A 1 96 ? 26.625 -7.285 -15.414 1 97.56 96 SER A CA 1
ATOM 782 C C . SER A 1 96 ? 26.703 -5.766 -15.297 1 97.56 96 SER A C 1
ATOM 784 O O . SER A 1 96 ? 26.719 -5.227 -14.188 1 97.56 96 SER A O 1
ATOM 786 N N . LEU A 1 97 ? 26.766 -5.133 -16.375 1 97.75 97 LEU A N 1
ATOM 787 C CA . LEU A 1 97 ? 26.828 -3.676 -16.375 1 97.75 97 LEU A CA 1
ATOM 788 C C . LEU A 1 97 ? 25.609 -3.074 -15.703 1 97.75 97 LEU A C 1
ATOM 790 O O . LEU A 1 97 ? 25.719 -2.199 -14.844 1 97.75 97 LEU A O 1
ATOM 794 N N . MET A 1 98 ? 24.453 -3.549 -16.094 1 98.12 98 MET A N 1
ATOM 795 C CA . MET A 1 98 ? 23.203 -3.035 -15.547 1 98.12 98 MET A CA 1
ATOM 796 C C . MET A 1 98 ? 23.109 -3.326 -14.055 1 98.12 98 MET A C 1
ATOM 798 O O . MET A 1 98 ? 22.672 -2.479 -13.273 1 98.12 98 MET A O 1
ATOM 802 N N . GLN A 1 99 ? 23.547 -4.465 -13.625 1 97.88 99 GLN A N 1
ATOM 803 C CA . GLN A 1 99 ? 23.547 -4.84 -12.219 1 97.88 99 GLN A CA 1
ATOM 804 C C . GLN A 1 99 ? 24.484 -3.949 -11.414 1 97.88 99 GLN A C 1
ATOM 806 O O . GLN A 1 99 ? 24.141 -3.508 -10.312 1 97.88 99 GLN A O 1
ATOM 811 N N . VAL A 1 100 ? 25.625 -3.711 -11.992 1 97.81 100 VAL A N 1
ATOM 812 C CA . VAL A 1 100 ? 26.625 -2.902 -11.305 1 97.81 100 VAL A CA 1
ATOM 813 C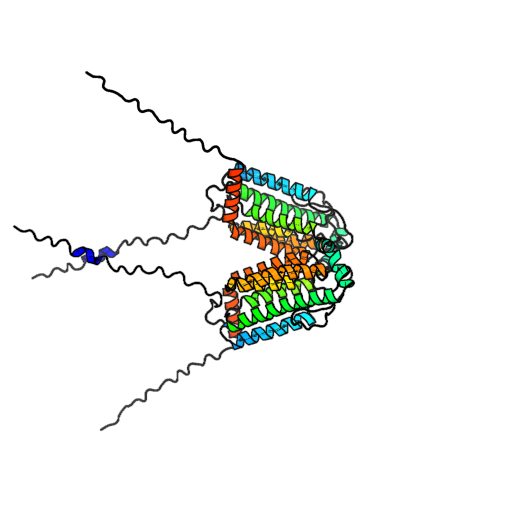 C . VAL A 1 100 ? 26.125 -1.47 -11.156 1 97.81 100 VAL A C 1
ATOM 815 O O . VAL A 1 100 ? 26.25 -0.865 -10.086 1 97.81 100 VAL A O 1
ATOM 818 N N . ILE A 1 101 ? 25.547 -0.921 -12.18 1 98.12 101 ILE A N 1
ATOM 819 C CA . ILE A 1 101 ? 25 0.427 -12.109 1 98.12 101 ILE A CA 1
ATOM 820 C C . ILE A 1 101 ? 23.906 0.485 -11.047 1 98.12 101 ILE A C 1
ATOM 822 O O . ILE A 1 101 ? 23.875 1.405 -10.227 1 98.12 101 ILE A O 1
ATOM 826 N N . SER A 1 102 ? 23.031 -0.49 -11.07 1 97.88 102 SER A N 1
ATOM 827 C CA . SER A 1 102 ? 21.953 -0.571 -10.078 1 97.88 102 SER A CA 1
ATOM 828 C C . SER A 1 102 ? 22.516 -0.63 -8.664 1 97.88 102 SER A C 1
ATOM 830 O O . SER A 1 102 ? 22.094 0.12 -7.781 1 97.88 102 SER A O 1
ATOM 832 N N . GLY A 1 103 ? 23.516 -1.465 -8.469 1 96.75 103 GLY A N 1
ATOM 833 C CA . GLY A 1 103 ? 24.141 -1.604 -7.16 1 96.75 103 GLY A CA 1
ATOM 834 C C . GLY A 1 103 ? 24.828 -0.337 -6.688 1 96.75 103 GLY A C 1
ATOM 835 O O . GLY A 1 103 ? 24.719 0.034 -5.516 1 96.75 103 GLY A O 1
ATOM 836 N N . LEU A 1 104 ? 25.484 0.317 -7.57 1 97.44 104 LEU A N 1
ATOM 837 C CA . LEU A 1 104 ? 26.203 1.541 -7.227 1 97.44 104 LEU A CA 1
ATOM 838 C C . LEU A 1 104 ? 25.234 2.641 -6.809 1 97.44 104 LEU A C 1
ATOM 840 O O . LEU A 1 104 ? 25.516 3.41 -5.891 1 97.44 104 LEU A O 1
ATOM 844 N N . ILE A 1 105 ? 24.125 2.734 -7.465 1 98.19 105 ILE A N 1
ATOM 845 C CA . ILE A 1 105 ? 23.109 3.732 -7.133 1 98.19 105 ILE A CA 1
ATOM 846 C C . ILE A 1 105 ? 22.562 3.473 -5.73 1 98.19 105 ILE A C 1
ATOM 848 O O . ILE A 1 105 ? 22.453 4.398 -4.922 1 98.19 105 ILE A O 1
ATOM 852 N N . LEU A 1 106 ? 22.281 2.25 -5.449 1 97.31 106 LEU A N 1
ATOM 853 C CA . LEU A 1 106 ? 21.734 1.891 -4.145 1 97.31 106 LEU A CA 1
ATOM 854 C C . LEU A 1 106 ? 22.766 2.102 -3.045 1 97.31 106 LEU A C 1
ATOM 856 O O . LEU A 1 106 ? 22.438 2.602 -1.966 1 97.31 106 LEU A O 1
ATOM 860 N N . ASP A 1 107 ? 23.984 1.758 -3.354 1 96.38 107 ASP A N 1
ATOM 861 C CA . ASP A 1 107 ? 25.062 1.988 -2.395 1 96.38 107 ASP A CA 1
ATOM 862 C C . ASP A 1 107 ? 25.25 3.48 -2.125 1 96.38 107 ASP A C 1
ATOM 864 O O . ASP A 1 107 ? 25.422 3.891 -0.977 1 96.38 107 ASP A O 1
ATOM 868 N N . PHE A 1 108 ? 25.25 4.215 -3.174 1 97.88 108 PHE A N 1
ATOM 869 C CA . PHE A 1 108 ? 25.391 5.656 -3.025 1 97.88 108 PHE A CA 1
ATOM 870 C C . PHE A 1 108 ? 24.281 6.227 -2.158 1 97.88 108 PHE A C 1
ATOM 872 O O . PHE A 1 108 ? 24.531 7.031 -1.259 1 97.88 108 PHE A O 1
ATOM 879 N N . ALA A 1 109 ? 23.047 5.863 -2.449 1 97.88 109 ALA A N 1
ATOM 880 C CA . ALA A 1 109 ? 21.906 6.328 -1.648 1 97.88 109 ALA A CA 1
ATOM 881 C C . ALA A 1 109 ? 22.078 5.938 -0.183 1 97.88 109 ALA A C 1
ATOM 883 O O . ALA A 1 109 ? 21.859 6.754 0.714 1 97.88 109 ALA A O 1
ATOM 884 N N . PHE A 1 110 ? 22.453 4.668 0.033 1 96.12 110 PHE A N 1
ATOM 885 C CA . PHE A 1 110 ? 22.625 4.133 1.377 1 96.12 110 PHE A CA 1
ATOM 886 C C . PHE A 1 110 ? 23.656 4.953 2.158 1 96.12 110 PHE A C 1
ATOM 888 O O . PHE A 1 110 ? 23.359 5.441 3.252 1 96.12 110 PHE A O 1
ATOM 895 N N . PHE A 1 111 ? 24.766 5.223 1.628 1 95.69 111 PHE A N 1
ATOM 896 C CA . PHE A 1 111 ? 25.844 5.895 2.346 1 95.69 111 PHE A CA 1
ATOM 897 C C . PHE A 1 111 ? 25.578 7.395 2.426 1 95.69 111 PHE A C 1
ATOM 899 O O . PHE A 1 111 ? 25.781 8.008 3.479 1 95.69 111 PHE A O 1
ATOM 906 N N . TYR A 1 112 ? 25.156 7.938 1.346 1 97.5 112 TYR A N 1
ATOM 907 C CA . TYR A 1 112 ? 24.953 9.383 1.352 1 97.5 112 TYR A CA 1
ATOM 908 C C . TYR A 1 112 ? 23.891 9.781 2.365 1 97.5 112 TYR A C 1
ATOM 910 O O . TYR A 1 112 ? 24.109 10.664 3.197 1 97.5 112 TYR A O 1
ATOM 918 N N . VAL A 1 113 ? 22.734 9.164 2.328 1 97.5 113 VAL A N 1
ATOM 919 C CA . VAL A 1 113 ? 21.609 9.562 3.17 1 97.5 113 VAL A CA 1
ATOM 920 C C . VAL A 1 113 ? 21.922 9.242 4.629 1 97.5 113 VAL A C 1
ATOM 922 O O . VAL A 1 113 ? 21.625 10.039 5.523 1 97.5 113 VAL A O 1
ATOM 925 N N . SER A 1 114 ? 22.562 8.109 4.875 1 95.5 114 SER A N 1
ATOM 926 C CA . SER A 1 114 ? 22.891 7.734 6.246 1 95.5 114 SER A CA 1
ATOM 927 C C . SER A 1 114 ? 23.953 8.648 6.832 1 95.5 114 SER A C 1
ATOM 929 O O . SER A 1 114 ? 23.875 9.047 7.996 1 95.5 114 SER A O 1
ATOM 931 N N . LEU A 1 115 ? 24.969 8.945 6.039 1 95.75 115 LEU A N 1
ATOM 932 C CA . LEU A 1 115 ? 26.016 9.844 6.52 1 95.75 115 LEU A CA 1
ATOM 933 C C . LEU A 1 115 ? 25.469 11.25 6.727 1 95.75 115 LEU A C 1
ATOM 935 O O . LEU A 1 115 ? 25.844 11.93 7.684 1 95.75 115 LEU A O 1
ATOM 939 N N . TYR A 1 116 ? 24.609 11.68 5.824 1 96.88 116 TYR A N 1
ATOM 940 C CA . TYR A 1 116 ? 23.953 12.969 6.023 1 96.88 116 TYR A CA 1
ATOM 941 C C . TYR A 1 116 ? 23.156 12.984 7.32 1 96.88 116 TYR A C 1
ATOM 943 O O . TYR A 1 116 ? 23.172 13.977 8.055 1 96.88 116 TYR A O 1
ATOM 951 N N . TRP A 1 117 ? 22.438 11.922 7.555 1 96.69 117 TRP A N 1
ATOM 952 C CA . TRP A 1 117 ? 21.688 11.805 8.797 1 96.69 117 TRP A CA 1
ATOM 953 C C . TRP A 1 117 ? 22.609 11.883 10.008 1 96.69 117 TRP A C 1
ATOM 955 O O . TRP A 1 117 ? 22.328 12.617 10.961 1 96.69 117 TRP A O 1
ATOM 965 N N . VAL A 1 118 ? 23.766 11.188 10.008 1 95.88 118 VAL A N 1
ATOM 966 C CA . VAL A 1 118 ? 24.703 11.141 11.125 1 95.88 118 VAL A CA 1
ATOM 967 C C . VAL A 1 118 ? 25.25 12.539 11.398 1 95.88 118 VAL A C 1
ATOM 969 O O . VAL A 1 118 ? 25.375 12.953 12.555 1 95.88 118 VAL A O 1
ATOM 972 N N . LEU A 1 119 ? 25.484 13.25 10.391 1 96.25 119 LEU A N 1
ATOM 973 C CA . LEU A 1 119 ? 26.219 14.5 10.531 1 96.25 119 LEU A CA 1
ATOM 974 C C . LEU A 1 119 ? 25.281 15.672 10.773 1 96.25 119 LEU A C 1
ATOM 976 O O . LEU A 1 119 ? 25.625 16.609 11.484 1 96.25 119 LEU A O 1
ATOM 980 N N . TYR A 1 120 ? 24.031 15.578 10.234 1 95.5 120 TYR A N 1
ATOM 981 C CA . TYR A 1 120 ? 23.297 16.828 10.188 1 95.5 120 TYR A CA 1
ATOM 982 C C . TYR A 1 120 ? 21.906 16.672 10.797 1 95.5 120 TYR A C 1
ATOM 984 O O . TYR A 1 120 ? 21.25 17.656 11.125 1 95.5 120 TYR A O 1
ATOM 992 N N . VAL A 1 121 ? 21.391 15.477 10.93 1 95.81 121 VAL A N 1
ATOM 993 C CA . VAL A 1 121 ? 20 15.266 11.352 1 95.81 121 VAL A CA 1
ATOM 994 C C . VAL A 1 121 ? 19.969 14.805 12.805 1 95.81 121 VAL A C 1
ATOM 996 O O . VAL A 1 121 ? 20.797 14.008 13.227 1 95.81 121 VAL A O 1
ATOM 999 N N . ARG A 1 122 ? 19 15.305 13.562 1 95.81 122 ARG A N 1
ATOM 1000 C CA . ARG A 1 122 ? 18.953 15.031 15 1 95.81 122 ARG A CA 1
ATOM 1001 C C . ARG A 1 122 ? 17.625 14.391 15.391 1 95.81 122 ARG A C 1
ATOM 1003 O O . ARG A 1 122 ? 17.141 14.57 16.516 1 95.81 122 ARG A O 1
ATOM 1010 N N . ASN A 1 123 ? 16.953 13.812 14.516 1 94.94 123 ASN A N 1
ATOM 1011 C CA . ASN A 1 123 ? 15.734 13.062 14.805 1 94.94 123 ASN A CA 1
ATOM 1012 C C . ASN A 1 123 ? 15.805 11.641 14.25 1 94.94 123 ASN A C 1
ATOM 1014 O O . ASN A 1 123 ? 16.781 11.273 13.594 1 94.94 123 ASN A O 1
ATOM 1018 N N . PHE A 1 124 ? 14.836 10.844 14.539 1 95.69 124 PHE A N 1
ATOM 1019 C CA . PHE A 1 124 ? 14.914 9.422 14.219 1 95.69 124 PHE A CA 1
ATOM 1020 C C . PHE A 1 124 ? 14.008 9.086 13.047 1 95.69 124 PHE A C 1
ATOM 1022 O O . PHE A 1 124 ? 13.695 7.914 12.812 1 95.69 124 PHE A O 1
ATOM 1029 N N . ARG A 1 125 ? 13.555 9.984 12.289 1 96.38 125 ARG A N 1
ATOM 1030 C CA . ARG A 1 125 ? 12.539 9.852 11.25 1 96.38 125 ARG A CA 1
ATOM 1031 C C . ARG A 1 125 ? 12.992 8.875 10.164 1 96.38 125 ARG A C 1
ATOM 1033 O O . ARG A 1 125 ? 12.266 7.93 9.844 1 96.38 125 ARG A O 1
ATOM 1040 N N . LEU A 1 126 ? 14.234 9.086 9.594 1 96.62 126 LEU A N 1
ATOM 1041 C CA . LEU A 1 126 ? 14.742 8.25 8.516 1 96.62 126 LEU A CA 1
ATOM 1042 C C . LEU A 1 126 ? 14.773 6.785 8.93 1 96.62 126 LEU A C 1
ATOM 1044 O O . LEU A 1 126 ? 14.203 5.93 8.258 1 96.62 126 LEU A O 1
ATOM 1048 N N . PHE A 1 127 ? 15.32 6.492 10.055 1 95.06 127 PHE A N 1
ATOM 1049 C CA . PHE A 1 127 ? 15.547 5.113 10.477 1 95.06 127 PHE A CA 1
ATOM 1050 C C . PHE A 1 127 ? 14.25 4.484 10.977 1 95.06 127 PHE A C 1
ATOM 1052 O O . PHE A 1 127 ? 14.031 3.281 10.805 1 95.06 127 PHE A O 1
ATOM 1059 N N . ALA A 1 128 ? 13.391 5.281 11.594 1 95 128 ALA A N 1
ATOM 1060 C CA . ALA A 1 128 ? 12.07 4.758 11.938 1 95 128 ALA A CA 1
ATOM 1061 C C . ALA A 1 128 ? 11.32 4.301 10.695 1 95 128 ALA A C 1
ATOM 1063 O O . ALA A 1 128 ? 10.711 3.227 10.688 1 95 128 ALA A O 1
ATOM 1064 N N . ALA A 1 129 ? 11.375 5.105 9.633 1 96.5 129 ALA A N 1
ATOM 1065 C CA . ALA A 1 129 ? 10.703 4.77 8.375 1 96.5 129 ALA A CA 1
ATOM 1066 C C . ALA A 1 129 ? 11.297 3.504 7.758 1 96.5 129 ALA A C 1
ATOM 1068 O O . ALA A 1 129 ? 10.555 2.621 7.316 1 96.5 129 ALA A O 1
ATOM 1069 N N . LEU A 1 130 ? 12.617 3.373 7.77 1 95.44 130 LEU A N 1
ATOM 1070 C CA . LEU A 1 130 ? 13.289 2.213 7.191 1 95.44 130 LEU A CA 1
ATOM 1071 C C . LEU A 1 130 ? 12.992 0.953 7.996 1 95.44 130 LEU A C 1
ATOM 1073 O O . LEU A 1 130 ? 12.734 -0.109 7.426 1 95.44 130 LEU A O 1
ATOM 1077 N N . ILE A 1 131 ? 12.938 1.074 9.312 1 92.06 131 ILE A N 1
ATOM 1078 C CA . ILE A 1 131 ? 12.688 -0.067 10.188 1 92.06 131 ILE A CA 1
ATOM 1079 C C . ILE A 1 131 ? 11.266 -0.58 9.969 1 92.06 131 ILE A C 1
ATOM 1081 O O . ILE A 1 131 ? 11.047 -1.785 9.828 1 92.06 131 ILE A O 1
ATOM 1085 N N . ILE A 1 132 ? 10.352 0.301 9.914 1 93.56 132 ILE A N 1
ATOM 1086 C CA . ILE A 1 132 ? 8.961 -0.103 9.734 1 93.56 132 ILE A CA 1
ATOM 1087 C C . ILE A 1 132 ? 8.773 -0.685 8.328 1 93.56 132 ILE A C 1
ATOM 1089 O O . ILE A 1 132 ? 8.141 -1.733 8.172 1 93.56 132 ILE A O 1
ATOM 1093 N N . PHE A 1 133 ? 9.32 -0.01 7.332 1 95.38 133 PHE A N 1
ATOM 1094 C CA . PHE A 1 133 ? 9.195 -0.441 5.945 1 95.38 133 PHE A CA 1
ATOM 1095 C C . PHE A 1 133 ? 9.766 -1.842 5.758 1 95.38 133 PHE A C 1
ATOM 1097 O O . PHE A 1 133 ? 9.086 -2.729 5.234 1 95.38 133 PHE A O 1
ATOM 1104 N N . TYR A 1 134 ? 10.945 -2.105 6.227 1 91.44 134 TYR A N 1
ATOM 1105 C CA . TYR A 1 134 ? 11.602 -3.393 6.035 1 91.44 134 TYR A CA 1
ATOM 1106 C C . TYR A 1 134 ? 11.078 -4.43 7.02 1 91.44 134 TYR A C 1
ATOM 1108 O O . TYR A 1 134 ? 11.07 -5.625 6.727 1 91.44 134 TYR A O 1
ATOM 1116 N N . GLY A 1 135 ? 10.664 -3.936 8.219 1 89.19 135 GLY A N 1
ATOM 1117 C CA . GLY A 1 135 ? 10.039 -4.859 9.148 1 89.19 135 GLY A CA 1
ATOM 1118 C C . GLY A 1 135 ? 8.766 -5.477 8.609 1 89.19 135 GLY A C 1
ATOM 1119 O O . GLY A 1 135 ? 8.578 -6.695 8.688 1 89.19 135 GLY A O 1
ATOM 1120 N N . ILE A 1 136 ? 7.957 -4.629 8.031 1 91 136 ILE A N 1
ATOM 1121 C CA . ILE A 1 136 ? 6.711 -5.109 7.445 1 91 136 ILE A CA 1
ATOM 1122 C C . ILE A 1 136 ? 7.016 -5.988 6.234 1 91 136 ILE A C 1
ATOM 1124 O O . ILE A 1 136 ? 6.355 -7.004 6.012 1 91 136 ILE A O 1
ATOM 1128 N N . ARG A 1 137 ? 7.977 -5.609 5.492 1 91.31 137 ARG A N 1
ATOM 1129 C CA . ARG A 1 137 ? 8.383 -6.426 4.355 1 91.31 137 ARG A CA 1
ATOM 1130 C C . ARG A 1 137 ? 8.82 -7.816 4.809 1 91.31 137 ARG A C 1
ATOM 1132 O O . ARG A 1 137 ? 8.453 -8.82 4.188 1 91.31 137 ARG A O 1
ATOM 1139 N N . ALA A 1 138 ? 9.602 -7.875 5.863 1 86.44 138 ALA A N 1
ATOM 1140 C CA . ALA A 1 138 ? 10.062 -9.156 6.387 1 86.44 138 ALA A CA 1
ATOM 1141 C C . ALA A 1 138 ? 8.883 -10.047 6.781 1 86.44 138 ALA A C 1
ATOM 1143 O O . ALA A 1 138 ? 8.914 -11.258 6.562 1 86.44 138 ALA A O 1
ATOM 1144 N N . ILE A 1 139 ? 7.891 -9.438 7.324 1 88.12 139 ILE A N 1
ATOM 1145 C CA . ILE A 1 139 ? 6.695 -10.18 7.699 1 88.12 139 ILE A CA 1
ATOM 1146 C C . ILE A 1 139 ? 6.016 -10.727 6.445 1 88.12 139 ILE A C 1
ATOM 1148 O O . ILE A 1 139 ? 5.656 -11.906 6.391 1 88.12 139 ILE A O 1
ATOM 1152 N N . HIS A 1 140 ? 5.91 -9.914 5.426 1 89.56 140 HIS A N 1
ATOM 1153 C CA . HIS A 1 140 ? 5.266 -10.328 4.188 1 89.56 140 HIS A CA 1
ATOM 1154 C C . HIS A 1 140 ? 6.02 -11.477 3.527 1 89.56 140 HIS A C 1
ATOM 1156 O O . HIS A 1 140 ? 5.406 -12.406 2.99 1 89.56 140 HIS A O 1
ATOM 1162 N N . LEU A 1 141 ? 7.324 -11.391 3.607 1 87.56 141 LEU A N 1
ATOM 1163 C CA . LEU A 1 141 ? 8.156 -12.391 2.951 1 87.56 141 LEU A CA 1
ATOM 1164 C C . LEU A 1 141 ? 8 -13.75 3.629 1 87.56 141 LEU A C 1
ATOM 1166 O O . LEU A 1 141 ? 8.242 -14.789 3.006 1 87.56 141 LEU A O 1
ATOM 1170 N N . ASN A 1 142 ? 7.578 -13.75 4.863 1 84.5 142 ASN A N 1
ATOM 1171 C CA . ASN A 1 142 ? 7.414 -15.008 5.594 1 84.5 142 ASN A CA 1
ATOM 1172 C C . ASN A 1 142 ? 5.98 -15.523 5.5 1 84.5 142 ASN A C 1
ATOM 1174 O O . ASN A 1 142 ? 5.707 -16.672 5.859 1 84.5 142 ASN A O 1
ATOM 1178 N N . ILE A 1 143 ? 5.105 -14.703 4.988 1 87.94 143 ILE A N 1
ATOM 1179 C CA . ILE A 1 143 ? 3.697 -15.078 4.957 1 87.94 143 ILE A CA 1
ATOM 1180 C C . ILE A 1 143 ? 3.324 -15.555 3.555 1 87.94 143 ILE A C 1
ATOM 1182 O O . ILE A 1 143 ? 2.438 -16.391 3.393 1 87.94 143 ILE A O 1
ATOM 1186 N N . PHE A 1 144 ? 3.998 -15.008 2.559 1 90.06 144 PHE A N 1
ATOM 1187 C CA . PHE A 1 144 ? 3.629 -15.266 1.172 1 90.06 144 PHE A CA 1
ATOM 1188 C C . PHE A 1 144 ? 4.867 -15.336 0.288 1 90.06 144 PHE A C 1
ATOM 1190 O O . PHE A 1 144 ? 5.715 -14.438 0.319 1 90.06 144 PHE A O 1
ATOM 1197 N N . LYS A 1 145 ? 4.988 -16.469 -0.444 1 88.12 145 LYS A N 1
ATOM 1198 C CA . LYS A 1 145 ? 6.105 -16.641 -1.368 1 88.12 145 LYS A CA 1
ATOM 1199 C C . LYS A 1 145 ? 5.613 -17.125 -2.732 1 88.12 145 LYS A C 1
ATOM 1201 O O . LYS A 1 145 ? 4.715 -17.969 -2.814 1 88.12 145 LYS A O 1
ATOM 1206 N N . LEU A 1 146 ? 6.238 -16.609 -3.719 1 89.12 146 LEU A N 1
ATOM 1207 C CA . LEU A 1 146 ? 5.965 -17.031 -5.09 1 89.12 146 LEU A CA 1
ATOM 1208 C C . LEU A 1 146 ? 7.168 -17.75 -5.688 1 89.12 146 LEU A C 1
ATOM 1210 O O . LEU A 1 146 ? 8.305 -17.516 -5.273 1 89.12 146 LEU A O 1
ATOM 1214 N N . GLN A 1 147 ? 6.879 -18.578 -6.613 1 90.19 147 GLN A N 1
ATOM 1215 C CA . GLN A 1 147 ? 7.949 -19.219 -7.371 1 90.19 147 GLN A CA 1
ATOM 1216 C C . GLN A 1 147 ? 8.758 -18.188 -8.164 1 90.19 147 GLN A C 1
ATOM 1218 O O . GLN A 1 147 ? 8.273 -17.078 -8.422 1 90.19 147 GLN A O 1
ATOM 1223 N N . PHE A 1 148 ? 9.93 -18.609 -8.586 1 91.56 148 PHE A N 1
ATOM 1224 C CA . PHE A 1 148 ? 10.75 -17.766 -9.445 1 91.56 148 PHE A CA 1
ATOM 1225 C C . PHE A 1 148 ? 10.109 -17.609 -10.828 1 91.56 148 PHE A C 1
ATOM 1227 O O . PHE A 1 148 ? 9.555 -18.578 -11.359 1 91.56 148 PHE A O 1
ATOM 1234 N N . ALA A 1 149 ? 10.164 -16.469 -11.312 1 92.31 149 ALA A N 1
ATOM 1235 C CA . ALA A 1 149 ? 9.695 -16.25 -12.68 1 92.31 149 ALA A CA 1
ATOM 1236 C C . ALA A 1 149 ? 10.586 -16.984 -13.68 1 92.31 149 ALA A C 1
ATOM 1238 O O . ALA A 1 149 ? 11.766 -17.234 -13.414 1 92.31 149 ALA A O 1
ATOM 1239 N N . ASP A 1 150 ? 9.945 -17.344 -14.797 1 92 150 ASP A N 1
ATOM 1240 C CA . ASP A 1 150 ? 10.742 -17.922 -15.883 1 92 150 ASP A CA 1
ATOM 1241 C C . ASP A 1 150 ? 11.852 -16.953 -16.312 1 92 150 ASP A C 1
ATOM 1243 O O . ASP A 1 150 ? 11.625 -15.75 -16.438 1 92 150 ASP A O 1
ATOM 1247 N N . ASN A 1 151 ? 13.039 -17.453 -16.422 1 94.69 151 ASN A N 1
ATOM 1248 C CA . ASN A 1 151 ? 14.203 -16.703 -16.891 1 94.69 151 ASN A CA 1
ATOM 1249 C C . ASN A 1 151 ? 14.68 -15.695 -15.836 1 94.69 151 ASN A C 1
ATOM 1251 O O . ASN A 1 151 ? 15.164 -14.617 -16.172 1 94.69 151 ASN A O 1
ATOM 1255 N N . TYR A 1 152 ? 14.359 -16.047 -14.609 1 94.62 152 TYR A N 1
ATOM 1256 C CA . TYR A 1 152 ? 14.953 -15.32 -13.5 1 94.62 152 TYR A CA 1
ATOM 1257 C C . TYR A 1 152 ? 16.469 -15.227 -13.648 1 94.62 152 TYR A C 1
ATOM 1259 O O . TYR A 1 152 ? 17.125 -16.219 -13.922 1 94.62 152 TYR A O 1
ATOM 1267 N N . TYR A 1 153 ? 17.047 -14.016 -13.547 1 95.06 153 TYR A N 1
ATOM 1268 C CA . TYR A 1 153 ? 18.484 -13.82 -13.695 1 95.06 153 TYR A CA 1
ATOM 1269 C C . TYR A 1 153 ? 19 -12.797 -12.688 1 95.06 153 TYR A C 1
ATOM 1271 O O . TYR A 1 153 ? 18.719 -11.602 -12.812 1 95.06 153 TYR A O 1
ATOM 1279 N N . TRP A 1 154 ? 19.812 -13.242 -11.703 1 94.19 154 TRP A N 1
ATOM 1280 C CA . TRP A 1 154 ? 20.391 -12.344 -10.711 1 94.19 154 TRP A CA 1
ATOM 1281 C C . TRP A 1 154 ? 21.734 -12.891 -10.203 1 94.19 154 TRP A C 1
ATOM 1283 O O . TRP A 1 154 ? 21.969 -12.938 -9 1 94.19 154 TRP A O 1
ATOM 1293 N N . GLN A 1 155 ? 22.531 -13.227 -11.141 1 93.69 155 GLN A N 1
ATOM 1294 C CA . GLN A 1 155 ? 23.844 -13.773 -10.828 1 93.69 155 GLN A CA 1
ATOM 1295 C C . GLN A 1 155 ? 24.812 -12.664 -10.43 1 93.69 155 GLN A C 1
ATOM 1297 O O . GLN A 1 155 ? 24.703 -11.531 -10.898 1 93.69 155 GLN A O 1
ATOM 1302 N N . ASP A 1 156 ? 25.75 -13.008 -9.625 1 93.31 156 ASP A N 1
ATOM 1303 C CA . ASP A 1 156 ? 26.766 -12.062 -9.148 1 93.31 156 ASP A CA 1
ATOM 1304 C C . ASP A 1 156 ? 27.625 -11.555 -10.305 1 93.31 156 ASP A C 1
ATOM 1306 O O . ASP A 1 156 ? 28.297 -12.336 -10.969 1 93.31 156 ASP A O 1
ATOM 1310 N N . PRO A 1 157 ? 27.625 -10.25 -10.492 1 95.94 157 PRO A N 1
ATOM 1311 C CA . PRO A 1 157 ? 28.406 -9.688 -11.594 1 95.94 157 PRO A CA 1
ATOM 1312 C C . PRO A 1 157 ? 29.891 -9.57 -11.258 1 95.94 157 PRO A C 1
ATOM 1314 O O . PRO A 1 157 ? 30.688 -9.18 -12.109 1 95.94 157 PRO A O 1
ATOM 1317 N N . GLY A 1 158 ? 30.281 -9.844 -9.992 1 94.25 158 GLY A N 1
ATOM 1318 C CA . GLY A 1 158 ? 31.672 -9.836 -9.609 1 94.25 158 GLY A CA 1
ATOM 1319 C C . GLY A 1 158 ? 32.125 -8.516 -9.023 1 94.25 158 GLY A C 1
ATOM 1320 O O . GLY A 1 158 ? 33.312 -8.352 -8.695 1 94.25 158 GLY A O 1
ATOM 1321 N N . VAL A 1 159 ? 31.328 -7.531 -8.984 1 93.62 159 VAL A N 1
ATOM 1322 C CA . VAL A 1 159 ? 31.625 -6.25 -8.344 1 93.62 159 VAL A CA 1
ATOM 1323 C C . VAL A 1 159 ? 30.922 -6.176 -6.988 1 93.62 159 VAL A C 1
ATOM 1325 O O . VAL A 1 159 ? 29.703 -6.328 -6.902 1 93.62 159 VAL A O 1
ATOM 1328 N N . PRO A 1 160 ? 31.703 -5.977 -5.926 1 90 160 PRO A N 1
ATOM 1329 C CA . PRO A 1 160 ? 31.109 -5.969 -4.594 1 90 160 PRO A CA 1
ATOM 1330 C C . PRO A 1 160 ? 30.109 -4.824 -4.398 1 90 160 PRO A C 1
ATOM 1332 O O . PRO A 1 160 ? 30.297 -3.74 -4.953 1 90 160 PRO A O 1
ATOM 1335 N N . THR A 1 161 ? 29.062 -5.098 -3.744 1 89.12 161 THR A N 1
ATOM 1336 C CA . THR A 1 161 ? 28.047 -4.129 -3.344 1 89.12 161 THR A CA 1
ATOM 1337 C C . THR A 1 161 ? 27.641 -4.336 -1.885 1 89.12 161 THR A C 1
ATOM 1339 O O . THR A 1 161 ? 27.688 -5.457 -1.378 1 89.12 161 THR A O 1
ATOM 1342 N N . PHE A 1 162 ? 27.281 -3.279 -1.227 1 84.88 162 PHE A N 1
ATOM 1343 C CA . PHE A 1 162 ? 26.969 -3.332 0.196 1 84.88 162 PHE A CA 1
ATOM 1344 C C . PHE A 1 162 ? 25.516 -3.688 0.414 1 84.88 162 PHE A C 1
ATOM 1346 O O . PHE A 1 162 ? 25.156 -4.324 1.411 1 84.88 162 PHE A O 1
ATOM 1353 N N . VAL A 1 163 ? 24.625 -3.283 -0.441 1 87.19 163 VAL A N 1
ATOM 1354 C CA . VAL A 1 163 ? 23.203 -3.32 -0.101 1 87.19 163 VAL A CA 1
ATOM 1355 C C . VAL A 1 163 ? 22.5 -4.363 -0.958 1 87.19 163 VAL A C 1
ATOM 1357 O O . VAL A 1 163 ? 21.391 -4.793 -0.634 1 87.19 163 VAL A O 1
ATOM 1360 N N . VAL A 1 164 ? 23.078 -4.758 -2.068 1 88.44 164 VAL A N 1
ATOM 1361 C CA . VAL A 1 164 ? 22.391 -5.672 -2.971 1 88.44 164 VAL A CA 1
ATOM 1362 C C . VAL A 1 164 ? 22.906 -7.094 -2.766 1 88.44 164 VAL A C 1
ATOM 1364 O O . VAL A 1 164 ? 24.109 -7.324 -2.742 1 88.44 164 VAL A O 1
ATOM 1367 N N . LYS A 1 165 ? 22.047 -7.969 -2.668 1 84.94 165 LYS A N 1
ATOM 1368 C CA . LYS A 1 165 ? 22.359 -9.391 -2.586 1 84.94 165 LYS A CA 1
ATOM 1369 C C . LYS A 1 165 ? 22.047 -10.102 -3.898 1 84.94 165 LYS A C 1
ATOM 1371 O O . LYS A 1 165 ? 20.922 -10.047 -4.383 1 84.94 165 LYS A O 1
ATOM 1376 N N . TYR A 1 166 ? 23.016 -10.766 -4.387 1 88.94 166 TYR A N 1
ATOM 1377 C CA . TYR A 1 166 ? 22.844 -11.484 -5.645 1 88.94 166 TYR A CA 1
ATOM 1378 C C . TYR A 1 166 ? 22.641 -12.977 -5.395 1 88.94 166 TYR A C 1
ATOM 1380 O O . TYR A 1 166 ? 23.125 -13.516 -4.391 1 88.94 166 TYR A O 1
ATOM 1388 N N . GLY A 1 167 ? 21.938 -13.586 -6.281 1 88 167 GLY A N 1
ATOM 1389 C CA . GLY A 1 167 ? 21.609 -15 -6.168 1 88 167 GLY A CA 1
ATOM 1390 C C . GLY A 1 167 ? 20.125 -15.273 -6.32 1 88 167 GLY A C 1
ATOM 1391 O O . GLY A 1 167 ? 19.375 -14.43 -6.832 1 88 167 GLY A O 1
ATOM 1392 N N . ASN A 1 168 ? 19.734 -16.453 -5.961 1 86 168 ASN A N 1
ATOM 1393 C CA . ASN A 1 168 ? 18.328 -16.844 -6.062 1 86 168 ASN A CA 1
ATOM 1394 C C . ASN A 1 168 ? 17.594 -16.656 -4.734 1 86 168 ASN A C 1
ATOM 1396 O O . ASN A 1 168 ? 17.75 -17.469 -3.818 1 86 168 ASN A O 1
ATOM 1400 N N . TYR A 1 169 ? 16.906 -15.562 -4.684 1 82.38 169 TYR A N 1
ATOM 1401 C CA . TYR A 1 169 ? 16.156 -15.242 -3.477 1 82.38 169 TYR A CA 1
ATOM 1402 C C . TYR A 1 169 ? 14.68 -15 -3.803 1 82.38 169 TYR A C 1
ATOM 1404 O O . TYR A 1 169 ? 14.359 -14.391 -4.824 1 82.38 169 TYR A O 1
ATOM 1412 N N . SER A 1 170 ? 13.891 -15.578 -2.949 1 79.81 170 SER A N 1
ATOM 1413 C CA . SER A 1 170 ? 12.453 -15.375 -3.123 1 79.81 170 SER A CA 1
ATOM 1414 C C . SER A 1 170 ? 11.953 -14.18 -2.318 1 79.81 170 SER A C 1
ATOM 1416 O O . SER A 1 170 ? 11.086 -14.328 -1.456 1 79.81 170 SER A O 1
ATOM 1418 N N . ASP A 1 171 ? 12.492 -13.07 -2.516 1 81.94 171 ASP A N 1
ATOM 1419 C CA . ASP A 1 171 ? 12.086 -11.867 -1.791 1 81.94 171 ASP A CA 1
ATOM 1420 C C . ASP A 1 171 ? 11.328 -10.906 -2.703 1 81.94 171 ASP A C 1
ATOM 1422 O O . ASP A 1 171 ? 11.773 -9.773 -2.928 1 81.94 171 ASP A O 1
ATOM 1426 N N . PHE A 1 172 ? 10.125 -11.297 -3.006 1 87.25 172 PHE A N 1
ATOM 1427 C CA . PHE A 1 172 ? 9.406 -10.602 -4.066 1 87.25 172 PHE A CA 1
ATOM 1428 C C . PHE A 1 172 ? 8.555 -9.477 -3.494 1 87.25 172 PHE A C 1
ATOM 1430 O O . PHE A 1 172 ? 8.883 -8.297 -3.658 1 87.25 172 PHE A O 1
ATOM 1437 N N . PHE A 1 173 ? 7.562 -9.805 -2.729 1 87.62 173 PHE A N 1
ATOM 1438 C CA . PHE A 1 173 ? 6.574 -8.797 -2.35 1 87.62 173 PHE A CA 1
ATOM 1439 C C . PHE A 1 173 ? 6.977 -8.109 -1.052 1 87.62 173 PHE A C 1
ATOM 1441 O O . PHE A 1 173 ? 7.145 -8.758 -0.02 1 87.62 173 PHE A O 1
ATOM 1448 N N . TYR A 1 174 ? 7.094 -6.883 -1.232 1 92.94 174 TYR A N 1
ATOM 1449 C CA . TYR A 1 174 ? 7.203 -5.84 -2.25 1 92.94 174 TYR A CA 1
ATOM 1450 C C . TYR A 1 174 ? 8.656 -5.43 -2.457 1 92.94 174 TYR A C 1
ATOM 1452 O O . TYR A 1 174 ? 9.539 -5.852 -1.708 1 92.94 174 TYR A O 1
ATOM 1460 N N . SER A 1 175 ? 8.898 -4.66 -3.41 1 94.81 175 SER A N 1
ATOM 1461 C CA . SER A 1 175 ? 10.266 -4.34 -3.809 1 94.81 175 SER A CA 1
ATOM 1462 C C . SER A 1 175 ? 10.938 -3.422 -2.793 1 94.81 175 SER A C 1
ATOM 1464 O O . SER A 1 175 ? 10.57 -2.25 -2.67 1 94.81 175 SER A O 1
ATOM 1466 N N . GLY A 1 176 ? 11.938 -3.9 -2.162 1 92.81 176 GLY A N 1
ATOM 1467 C CA . GLY A 1 176 ? 12.719 -3.098 -1.238 1 92.81 176 GLY A CA 1
ATOM 1468 C C . GLY A 1 176 ? 13.633 -2.102 -1.934 1 92.81 176 GLY A C 1
ATOM 1469 O O . GLY A 1 176 ? 13.914 -1.031 -1.394 1 92.81 176 GLY A O 1
ATOM 1470 N N . HIS A 1 177 ? 14.125 -2.469 -3.146 1 94 177 HIS A N 1
ATOM 1471 C CA . HIS A 1 177 ? 14.977 -1.581 -3.928 1 94 177 HIS A CA 1
ATOM 1472 C C . HIS A 1 177 ? 14.266 -0.27 -4.242 1 94 177 HIS A C 1
ATOM 1474 O O . HIS A 1 177 ? 14.805 0.811 -4 1 94 177 HIS A O 1
ATOM 1480 N N . VAL A 1 178 ? 13.109 -0.452 -4.695 1 97.25 178 VAL A N 1
ATOM 1481 C CA . VAL A 1 178 ? 12.328 0.714 -5.094 1 97.25 178 VAL A CA 1
ATOM 1482 C C . VAL A 1 178 ? 11.922 1.513 -3.857 1 97.25 178 VAL A C 1
ATOM 1484 O O . VAL A 1 178 ? 12.117 2.729 -3.805 1 97.25 178 VAL A O 1
ATOM 1487 N N . GLY A 1 179 ? 11.391 0.821 -2.873 1 97.81 179 GLY A N 1
ATOM 1488 C CA . GLY A 1 179 ? 10.938 1.488 -1.664 1 97.81 179 GLY A CA 1
ATOM 1489 C C . GLY A 1 179 ? 12.039 2.24 -0.946 1 97.81 179 GLY A C 1
ATOM 1490 O O . GLY A 1 179 ? 11.82 3.338 -0.429 1 97.81 179 GLY A O 1
ATOM 1491 N N . PHE A 1 180 ? 13.242 1.642 -0.949 1 97.38 180 PHE A N 1
ATOM 1492 C CA . PHE A 1 180 ? 14.391 2.264 -0.3 1 97.38 180 PHE A CA 1
ATOM 1493 C C . PHE A 1 180 ? 14.711 3.613 -0.934 1 97.38 180 PHE A C 1
ATOM 1495 O O . PHE A 1 180 ? 14.867 4.613 -0.231 1 97.38 180 PHE A O 1
ATOM 1502 N N . LEU A 1 181 ? 14.727 3.66 -2.232 1 98.75 181 LEU A N 1
ATOM 1503 C CA . LEU A 1 181 ? 15.047 4.895 -2.941 1 98.75 181 LEU A CA 1
ATOM 1504 C C . LEU A 1 181 ? 13.938 5.926 -2.76 1 98.75 181 LEU A C 1
ATOM 1506 O O . LEU A 1 181 ? 14.211 7.129 -2.705 1 98.75 181 LEU A O 1
ATOM 1510 N N . VAL A 1 182 ? 12.703 5.453 -2.66 1 98.69 182 VAL A N 1
ATOM 1511 C CA . VAL A 1 182 ? 11.578 6.355 -2.428 1 98.69 182 VAL A CA 1
ATOM 1512 C C . VAL A 1 182 ? 11.719 7.012 -1.056 1 98.69 182 VAL A C 1
ATOM 1514 O O . VAL A 1 182 ? 11.562 8.227 -0.921 1 98.69 182 VAL A O 1
ATOM 1517 N N . ILE A 1 183 ? 12.055 6.242 -0.063 1 98.56 183 ILE A N 1
ATOM 1518 C CA . ILE A 1 183 ? 12.227 6.777 1.284 1 98.56 183 ILE A CA 1
ATOM 1519 C C . ILE A 1 183 ? 13.383 7.773 1.304 1 98.56 183 ILE A C 1
ATOM 1521 O O . ILE A 1 183 ? 13.273 8.844 1.908 1 98.56 183 ILE A O 1
ATOM 1525 N N . CYS A 1 184 ? 14.469 7.426 0.581 1 98.62 184 CYS A N 1
ATOM 1526 C CA . CYS A 1 184 ? 15.602 8.344 0.485 1 98.62 184 CYS A CA 1
ATOM 1527 C C . CYS A 1 184 ? 15.188 9.648 -0.188 1 98.62 184 CYS A C 1
ATOM 1529 O O . CYS A 1 184 ? 15.555 10.734 0.274 1 98.62 184 CYS A O 1
ATOM 1531 N N . ALA A 1 185 ? 14.422 9.547 -1.229 1 98.69 185 ALA A N 1
ATOM 1532 C CA . ALA A 1 185 ? 13.969 10.727 -1.954 1 98.69 185 ALA A CA 1
ATOM 1533 C C . ALA A 1 185 ? 13.094 11.609 -1.067 1 98.69 185 ALA A C 1
ATOM 1535 O O . ALA A 1 185 ? 13.258 12.836 -1.039 1 98.69 185 ALA A O 1
ATOM 1536 N N . LEU A 1 186 ? 12.188 10.992 -0.333 1 98.44 186 LEU A N 1
ATOM 1537 C CA . LEU A 1 186 ? 11.273 11.734 0.529 1 98.44 186 LEU A CA 1
ATOM 1538 C C . LEU A 1 186 ? 12.031 12.422 1.66 1 98.44 186 LEU A C 1
ATOM 1540 O O . LEU A 1 186 ? 11.742 13.578 1.994 1 98.44 186 LEU A O 1
ATOM 1544 N N . GLU A 1 187 ? 13.023 11.711 2.209 1 98.25 187 GLU A N 1
ATOM 1545 C CA . GLU A 1 187 ? 13.828 12.289 3.283 1 98.25 187 GLU A CA 1
ATOM 1546 C C . GLU A 1 187 ? 14.625 13.484 2.789 1 98.25 187 GLU A C 1
ATOM 1548 O O . GLU A 1 187 ? 14.648 14.539 3.436 1 98.25 187 GLU A O 1
ATOM 1553 N N . MET A 1 188 ? 15.273 13.344 1.651 1 98.38 188 MET A N 1
ATOM 1554 C CA . MET A 1 188 ? 16.078 14.438 1.097 1 98.38 188 MET A CA 1
ATOM 1555 C C . MET A 1 188 ? 15.188 15.625 0.743 1 98.38 188 MET A C 1
ATOM 1557 O O . MET A 1 188 ? 15.578 16.781 0.934 1 98.38 188 MET A O 1
ATOM 1561 N N . ARG A 1 189 ? 14 15.352 0.284 1 97.81 189 ARG A N 1
ATOM 1562 C CA . ARG A 1 189 ? 13.055 16.422 -0.02 1 97.81 189 ARG A CA 1
ATOM 1563 C C . ARG A 1 189 ? 12.664 17.188 1.243 1 97.81 189 ARG A C 1
ATOM 1565 O O . ARG A 1 189 ? 12.648 18.406 1.253 1 97.81 189 ARG A O 1
ATOM 1572 N N . LYS A 1 190 ? 12.328 16.469 2.238 1 96.69 190 LYS A N 1
ATOM 1573 C CA . LYS A 1 190 ? 11.922 17.078 3.502 1 96.69 190 LYS A CA 1
ATOM 1574 C C . LYS A 1 190 ? 13.047 17.922 4.086 1 96.69 190 LYS A C 1
ATOM 1576 O O . LYS A 1 190 ? 12.789 18.938 4.73 1 96.69 190 LYS A O 1
ATOM 1581 N N . LEU A 1 191 ? 14.297 17.5 3.818 1 96.81 191 LEU A N 1
ATOM 1582 C CA . LEU A 1 191 ? 15.469 18.188 4.359 1 96.81 191 LEU A CA 1
ATOM 1583 C C . LEU A 1 191 ? 15.898 19.344 3.449 1 96.81 191 LEU A C 1
ATOM 1585 O O . LEU A 1 191 ? 16.922 19.984 3.693 1 96.81 191 LEU A O 1
ATOM 1589 N N . GLY A 1 192 ? 15.227 19.547 2.352 1 96 192 GLY A N 1
ATOM 1590 C CA . GLY A 1 192 ? 15.484 20.672 1.469 1 96 192 GLY A CA 1
ATOM 1591 C C . GLY A 1 192 ? 16.547 20.391 0.435 1 96 192 GLY A C 1
ATOM 1592 O O . GLY A 1 192 ? 17.062 21.312 -0.206 1 96 192 GLY A O 1
ATOM 1593 N N . LYS A 1 193 ? 16.969 19.141 0.344 1 97.12 193 LYS A N 1
ATOM 1594 C CA . LYS A 1 193 ? 17.938 18.75 -0.673 1 97.12 193 LYS A CA 1
ATOM 1595 C C . LYS A 1 193 ? 17.234 18.281 -1.949 1 97.12 193 LYS A C 1
ATOM 1597 O O . LYS A 1 193 ? 17.281 17.109 -2.293 1 97.12 193 LYS A O 1
ATOM 1602 N N . LYS A 1 194 ? 16.766 19.203 -2.773 1 97.31 194 LYS A N 1
ATOM 1603 C CA . LYS A 1 194 ? 15.844 18.953 -3.877 1 97.31 194 LYS A CA 1
ATOM 1604 C C . LYS A 1 194 ? 16.516 18.141 -4.988 1 97.31 194 LYS A C 1
ATOM 1606 O O . LYS A 1 194 ? 15.891 17.281 -5.609 1 97.31 194 LYS A O 1
ATOM 1611 N N . TRP A 1 195 ? 17.797 18.391 -5.242 1 98.06 195 TRP A N 1
ATOM 1612 C CA . TRP A 1 195 ? 18.484 17.719 -6.344 1 98.06 195 TRP A CA 1
ATOM 1613 C C . TRP A 1 195 ? 18.734 16.25 -6.012 1 98.06 195 TRP A C 1
ATOM 1615 O O . TRP A 1 195 ? 18.578 15.383 -6.871 1 98.06 195 TRP A O 1
ATOM 1625 N N . PHE A 1 196 ? 19.125 16 -4.785 1 98.19 196 PHE A N 1
ATOM 1626 C CA . PHE A 1 196 ? 19.312 14.609 -4.379 1 98.19 196 PHE A CA 1
ATOM 1627 C C . PHE A 1 196 ? 17.969 13.883 -4.305 1 98.19 196 PHE A C 1
ATOM 1629 O O . PHE A 1 196 ? 17.875 12.703 -4.629 1 98.19 196 PHE A O 1
ATOM 1636 N N . ALA A 1 197 ? 16.938 14.625 -3.873 1 98.5 197 ALA A N 1
ATOM 1637 C CA . ALA A 1 197 ? 15.602 14.047 -3.867 1 98.5 197 ALA A CA 1
ATOM 1638 C C . ALA A 1 197 ? 15.18 13.625 -5.273 1 98.5 197 ALA A C 1
ATOM 1640 O O . ALA A 1 197 ? 14.68 12.516 -5.469 1 98.5 197 ALA A O 1
ATOM 1641 N N . LEU A 1 198 ? 15.438 14.477 -6.23 1 98.44 198 LEU A N 1
ATOM 1642 C CA . LEU A 1 198 ? 15.094 14.188 -7.621 1 98.44 198 LEU A CA 1
ATOM 1643 C C . LEU A 1 198 ? 15.914 13.023 -8.156 1 98.44 198 LEU A C 1
ATOM 1645 O O . LEU A 1 198 ? 15.391 12.156 -8.852 1 98.44 198 LEU A O 1
ATOM 1649 N N . PHE A 1 199 ? 17.172 13.031 -7.844 1 98.62 199 PHE A N 1
ATOM 1650 C CA . PHE A 1 199 ? 18.062 11.961 -8.289 1 98.62 199 PHE A CA 1
ATOM 1651 C C . PHE A 1 199 ? 17.562 10.609 -7.781 1 98.62 199 PHE A C 1
ATOM 1653 O O . PHE A 1 199 ? 17.484 9.648 -8.547 1 98.62 199 PHE A O 1
ATOM 1660 N N . PHE A 1 200 ? 17.219 10.516 -6.484 1 98.75 200 PHE A N 1
ATOM 1661 C CA . PHE A 1 200 ? 16.766 9.258 -5.914 1 98.75 200 PHE A CA 1
ATOM 1662 C C . PHE A 1 200 ? 15.398 8.875 -6.469 1 98.75 200 PHE A C 1
ATOM 1664 O O . PHE A 1 200 ? 15.117 7.695 -6.676 1 98.75 200 PHE A O 1
ATOM 1671 N N . PHE A 1 201 ? 14.586 9.852 -6.766 1 98.44 201 PHE A N 1
ATOM 1672 C CA . PHE A 1 201 ? 13.273 9.594 -7.344 1 98.44 201 PHE A CA 1
ATOM 1673 C C . PHE A 1 201 ? 13.398 9.016 -8.75 1 98.44 201 PHE A C 1
ATOM 1675 O O . PHE A 1 201 ? 12.781 7.996 -9.062 1 98.44 201 PHE A O 1
ATOM 1682 N N . ILE A 1 202 ? 14.211 9.578 -9.555 1 98.56 202 ILE A N 1
ATOM 1683 C CA . ILE A 1 202 ? 14.43 9.094 -10.914 1 98.56 202 ILE A CA 1
ATOM 1684 C C . ILE A 1 202 ? 15.094 7.715 -10.875 1 98.56 202 ILE A C 1
ATOM 1686 O O . ILE A 1 202 ? 14.727 6.824 -11.641 1 98.56 202 ILE A O 1
ATOM 1690 N N . SER A 1 203 ? 16.047 7.574 -9.969 1 98.75 203 SER A N 1
ATOM 1691 C CA . SER A 1 203 ? 16.75 6.301 -9.82 1 98.75 203 SER A CA 1
ATOM 1692 C C . SER A 1 203 ? 15.773 5.191 -9.422 1 98.75 203 SER A C 1
ATOM 1694 O O . SER A 1 203 ? 15.984 4.027 -9.766 1 98.75 203 SER A O 1
ATOM 1696 N N . SER A 1 204 ? 14.656 5.594 -8.68 1 98.69 204 SER A N 1
ATOM 1697 C CA . SER A 1 204 ? 13.68 4.582 -8.289 1 98.69 204 SER A CA 1
ATOM 1698 C C . SER A 1 204 ? 12.977 3.994 -9.508 1 98.69 204 SER A C 1
ATOM 1700 O O . SER A 1 204 ? 12.641 2.811 -9.523 1 98.69 204 SER A O 1
ATOM 1702 N N . PHE A 1 205 ? 12.82 4.758 -10.57 1 98.62 205 PHE A N 1
ATOM 1703 C CA . PHE A 1 205 ? 12.227 4.246 -11.797 1 98.62 205 PHE A CA 1
ATOM 1704 C C . PHE A 1 205 ? 13.211 3.33 -12.523 1 98.62 205 PHE A C 1
ATOM 1706 O O . PHE A 1 205 ? 12.805 2.33 -13.125 1 98.62 205 PHE A O 1
ATOM 1713 N N . PHE A 1 206 ? 14.438 3.729 -12.492 1 98.62 206 PHE A N 1
ATOM 1714 C CA . PHE A 1 206 ? 15.469 2.865 -13.062 1 98.62 206 PHE A CA 1
ATOM 1715 C C . PHE A 1 206 ? 15.516 1.528 -12.336 1 98.62 206 PHE A C 1
ATOM 1717 O O . PHE A 1 206 ? 15.602 0.473 -12.961 1 98.62 206 PHE A O 1
ATOM 1724 N N . GLN A 1 207 ? 15.422 1.598 -11.016 1 98.5 207 GLN A N 1
ATOM 1725 C CA . GLN A 1 207 ? 15.406 0.37 -10.227 1 98.5 207 GLN A CA 1
ATOM 1726 C C . GLN A 1 207 ? 14.188 -0.481 -10.555 1 98.5 207 GLN A C 1
ATOM 1728 O O . GLN A 1 207 ? 14.273 -1.71 -10.602 1 98.5 207 GLN A O 1
ATOM 1733 N N . ALA A 1 208 ? 13.047 0.172 -10.719 1 98.44 208 ALA A N 1
ATOM 1734 C CA . ALA A 1 208 ? 11.836 -0.541 -11.117 1 98.44 208 ALA A CA 1
ATOM 1735 C C . ALA A 1 208 ? 12.055 -1.3 -12.43 1 98.44 208 ALA A C 1
ATOM 1737 O O . ALA A 1 208 ? 11.688 -2.473 -12.539 1 98.44 208 ALA A O 1
ATOM 1738 N N . PHE A 1 209 ? 12.68 -0.645 -13.352 1 98.5 209 PHE A N 1
ATOM 1739 C CA . PHE A 1 209 ? 12.992 -1.257 -14.641 1 98.5 209 PHE A CA 1
ATOM 1740 C C . PHE A 1 209 ? 13.922 -2.447 -14.461 1 98.5 209 PHE A C 1
ATOM 1742 O O . PHE A 1 209 ? 13.719 -3.502 -15.062 1 98.5 209 PHE A O 1
ATOM 1749 N N . ILE A 1 210 ? 14.891 -2.316 -13.633 1 98.5 210 ILE A N 1
ATOM 1750 C CA . ILE A 1 210 ? 15.891 -3.352 -13.398 1 98.5 210 ILE A CA 1
ATOM 1751 C C . ILE A 1 210 ? 15.234 -4.578 -12.773 1 98.5 210 ILE A C 1
ATOM 1753 O O . ILE A 1 210 ? 15.398 -5.695 -13.258 1 98.5 210 ILE A O 1
ATOM 1757 N N . VAL A 1 211 ? 14.43 -4.379 -11.742 1 97.69 211 VAL A N 1
ATOM 1758 C CA . VAL A 1 211 ? 13.922 -5.516 -10.984 1 97.69 211 VAL A CA 1
ATOM 1759 C C . VAL A 1 211 ? 12.883 -6.266 -11.805 1 97.69 211 VAL A C 1
ATOM 1761 O O . VAL A 1 211 ? 12.727 -7.48 -11.672 1 97.69 211 VAL A O 1
ATOM 1764 N N . ILE A 1 212 ? 12.195 -5.598 -12.734 1 98 212 ILE A N 1
ATOM 1765 C CA . ILE A 1 212 ? 11.211 -6.25 -13.586 1 98 212 ILE A CA 1
ATOM 1766 C C . ILE A 1 212 ? 11.914 -6.953 -14.742 1 98 212 ILE A C 1
ATOM 1768 O O . ILE A 1 212 ? 11.602 -8.102 -15.062 1 98 212 ILE A O 1
ATOM 1772 N N . SER A 1 213 ? 12.898 -6.324 -15.352 1 98.38 213 SER A N 1
ATOM 1773 C CA . SER A 1 213 ? 13.555 -6.879 -16.531 1 98.38 213 SER A CA 1
ATOM 1774 C C . SER A 1 213 ? 14.414 -8.078 -16.172 1 98.38 213 SER A C 1
ATOM 1776 O O . SER A 1 213 ? 14.547 -9.023 -16.953 1 98.38 213 SER A O 1
ATOM 1778 N N . PHE A 1 214 ? 14.992 -8.078 -14.969 1 97.88 214 PHE A N 1
ATOM 1779 C CA . PHE A 1 214 ? 15.789 -9.203 -14.5 1 97.88 214 PHE A CA 1
ATOM 1780 C C . PHE A 1 214 ? 14.891 -10.297 -13.914 1 97.88 214 PHE A C 1
ATOM 1782 O O . PHE A 1 214 ? 15.359 -11.398 -13.625 1 97.88 214 PHE A O 1
ATOM 1789 N N . ARG A 1 215 ? 13.57 -9.984 -13.711 1 96.81 215 ARG A N 1
ATOM 1790 C CA . ARG A 1 215 ? 12.555 -10.898 -13.203 1 96.81 215 ARG A CA 1
ATOM 1791 C C . ARG A 1 215 ? 12.852 -11.312 -11.773 1 96.81 215 ARG A C 1
ATOM 1793 O O . ARG A 1 215 ? 12.625 -12.461 -11.391 1 96.81 215 ARG A O 1
ATOM 1800 N N . ILE A 1 216 ? 13.445 -10.352 -11.039 1 94.94 216 ILE A N 1
ATOM 1801 C CA . ILE A 1 216 ? 13.688 -10.633 -9.625 1 94.94 216 ILE A CA 1
ATOM 1802 C C . ILE A 1 216 ? 12.516 -10.109 -8.789 1 94.94 216 ILE A C 1
ATOM 1804 O O . ILE A 1 216 ? 12.516 -10.258 -7.562 1 94.94 216 ILE A O 1
ATOM 1808 N N . HIS A 1 217 ? 11.57 -9.461 -9.414 1 96.06 217 HIS A N 1
ATOM 1809 C CA . HIS A 1 217 ? 10.273 -9.078 -8.859 1 96.06 217 HIS A CA 1
ATOM 1810 C C . HIS A 1 217 ? 9.164 -9.242 -9.891 1 96.06 217 HIS A C 1
ATOM 1812 O O . HIS A 1 217 ? 9.406 -9.125 -11.094 1 96.06 217 HIS A O 1
ATOM 1818 N N . TYR A 1 218 ? 8.023 -9.531 -9.445 1 95.38 218 TYR A N 1
ATOM 1819 C CA . TYR A 1 218 ? 6.828 -9.383 -10.266 1 95.38 218 TYR A CA 1
ATOM 1820 C C . TYR A 1 218 ? 6.383 -7.93 -10.328 1 95.38 218 TYR A C 1
ATOM 1822 O O . TYR A 1 218 ? 6.723 -7.133 -9.453 1 95.38 218 TYR A O 1
ATOM 1830 N N . THR A 1 219 ? 5.609 -7.613 -11.25 1 95.81 219 THR A N 1
ATOM 1831 C CA . THR A 1 219 ? 5.273 -6.227 -11.547 1 95.81 219 THR A CA 1
ATOM 1832 C C . THR A 1 219 ? 4.547 -5.582 -10.375 1 95.81 219 THR A C 1
ATOM 1834 O O . THR A 1 219 ? 4.785 -4.414 -10.055 1 95.81 219 THR A O 1
ATOM 1837 N N . ILE A 1 220 ? 3.709 -6.277 -9.656 1 93.19 220 ILE A N 1
ATOM 1838 C CA . ILE A 1 220 ? 2.893 -5.699 -8.594 1 93.19 220 ILE A CA 1
ATOM 1839 C C . ILE A 1 220 ? 3.783 -5.293 -7.422 1 93.19 220 ILE A C 1
ATOM 1841 O O . ILE A 1 220 ? 3.4 -4.449 -6.605 1 93.19 220 ILE A O 1
ATOM 1845 N N . ASP A 1 221 ? 4.988 -5.91 -7.352 1 96.06 221 ASP A N 1
ATOM 1846 C CA . ASP A 1 221 ? 5.906 -5.609 -6.258 1 96.06 221 ASP A CA 1
ATOM 1847 C C . ASP A 1 221 ? 6.387 -4.16 -6.328 1 96.06 221 ASP A C 1
ATOM 1849 O O . ASP A 1 221 ? 6.762 -3.574 -5.309 1 96.06 221 ASP A O 1
ATOM 1853 N N . VAL A 1 222 ? 6.367 -3.613 -7.527 1 97 222 VAL A N 1
ATOM 1854 C CA . VAL A 1 222 ? 6.949 -2.297 -7.758 1 97 222 VAL A CA 1
ATOM 1855 C C . VAL A 1 222 ? 5.984 -1.214 -7.277 1 97 222 VAL A C 1
ATOM 1857 O O . VAL A 1 222 ? 6.328 -0.413 -6.402 1 97 222 VAL A O 1
ATOM 1860 N N . PRO A 1 223 ? 4.727 -1.202 -7.746 1 95.5 223 PRO A N 1
ATOM 1861 C CA . PRO A 1 223 ? 3.818 -0.192 -7.199 1 95.5 223 PRO A CA 1
ATOM 1862 C C . PRO A 1 223 ? 3.582 -0.361 -5.699 1 95.5 223 PRO A C 1
ATOM 1864 O O . PRO A 1 223 ? 3.408 0.627 -4.98 1 95.5 223 PRO A O 1
ATOM 1867 N N . ALA A 1 224 ? 3.514 -1.555 -5.242 1 95.88 224 ALA A N 1
ATOM 1868 C CA . ALA A 1 224 ? 3.402 -1.77 -3.803 1 95.88 224 ALA A CA 1
ATOM 1869 C C . ALA A 1 224 ? 4.594 -1.169 -3.064 1 95.88 224 ALA A C 1
ATOM 1871 O O . ALA A 1 224 ? 4.434 -0.558 -2.006 1 95.88 224 ALA A O 1
ATOM 1872 N N . GLY A 1 225 ? 5.789 -1.314 -3.629 1 97.25 225 GLY A N 1
ATOM 1873 C CA . GLY A 1 225 ? 6.969 -0.701 -3.039 1 97.25 225 GLY A CA 1
ATOM 1874 C C . GLY A 1 225 ? 6.867 0.81 -2.943 1 97.25 225 GLY A C 1
ATOM 1875 O O . GLY A 1 225 ? 7.207 1.395 -1.911 1 97.25 225 GLY A O 1
ATOM 1876 N N . TYR A 1 226 ? 6.383 1.441 -3.977 1 97.81 226 TYR A N 1
ATOM 1877 C CA . TYR A 1 226 ? 6.207 2.889 -3.992 1 97.81 226 TYR A CA 1
ATOM 1878 C C . TYR A 1 226 ? 5.203 3.326 -2.932 1 97.81 226 TYR A C 1
ATOM 1880 O O . TYR A 1 226 ? 5.48 4.234 -2.143 1 97.81 226 TYR A O 1
ATOM 1888 N N . ILE A 1 227 ? 4.082 2.643 -2.885 1 96.75 227 ILE A N 1
ATOM 1889 C CA . ILE A 1 227 ? 2.973 3.057 -2.031 1 96.75 227 ILE A CA 1
ATOM 1890 C C . ILE A 1 227 ? 3.305 2.758 -0.572 1 96.75 227 ILE A C 1
ATOM 1892 O O . ILE A 1 227 ? 3.113 3.607 0.302 1 96.75 227 ILE A O 1
ATOM 1896 N N . PHE A 1 228 ? 3.854 1.568 -0.304 1 97.19 228 PHE A N 1
ATOM 1897 C CA . PHE A 1 228 ? 4.211 1.221 1.066 1 97.19 228 PHE A CA 1
ATOM 1898 C C . PHE A 1 228 ? 5.277 2.166 1.604 1 97.19 228 PHE A C 1
ATOM 1900 O O . PHE A 1 228 ? 5.199 2.615 2.75 1 97.19 228 PHE A O 1
ATOM 1907 N N . ALA A 1 229 ? 6.277 2.486 0.744 1 98 229 ALA A N 1
ATOM 1908 C CA . ALA A 1 229 ? 7.344 3.387 1.17 1 98 229 ALA A CA 1
ATOM 1909 C C . ALA A 1 229 ? 6.797 4.773 1.491 1 98 229 ALA A C 1
ATOM 1911 O O . ALA A 1 229 ? 7.082 5.328 2.555 1 98 229 ALA A O 1
ATOM 1912 N N . HIS A 1 230 ? 6.012 5.32 0.592 1 97.81 230 HIS A N 1
ATOM 1913 C CA . HIS A 1 230 ? 5.43 6.637 0.813 1 97.81 230 HIS A CA 1
ATOM 1914 C C . HIS A 1 230 ? 4.496 6.633 2.02 1 97.81 230 HIS A C 1
ATOM 1916 O O . HIS A 1 230 ? 4.492 7.574 2.812 1 97.81 230 HIS A O 1
ATOM 1922 N N . TYR A 1 231 ? 3.768 5.543 2.141 1 97.25 231 TYR A N 1
ATOM 1923 C CA . TYR A 1 231 ? 2.807 5.406 3.229 1 97.25 231 TYR A CA 1
ATOM 1924 C C . TYR A 1 231 ? 3.514 5.379 4.578 1 97.25 231 TYR A C 1
ATOM 1926 O O . TYR A 1 231 ? 3.191 6.164 5.473 1 97.25 231 TYR A O 1
ATOM 1934 N N . PHE A 1 232 ? 4.473 4.555 4.734 1 96.38 232 PHE A N 1
ATOM 1935 C CA . PHE A 1 232 ? 5.133 4.402 6.023 1 96.38 232 PHE A CA 1
ATOM 1936 C C . PHE A 1 232 ? 5.957 5.641 6.359 1 96.38 232 PHE A C 1
ATOM 1938 O O . PHE A 1 232 ? 6.039 6.039 7.523 1 96.38 232 PHE A O 1
ATOM 1945 N N . TYR A 1 233 ? 6.582 6.211 5.348 1 97.69 233 TYR A N 1
ATOM 1946 C CA . TYR A 1 233 ? 7.309 7.449 5.598 1 97.69 233 TYR A CA 1
ATOM 1947 C C . TYR A 1 233 ? 6.375 8.531 6.133 1 97.69 233 TYR A C 1
ATOM 1949 O O . TYR A 1 233 ? 6.695 9.203 7.113 1 97.69 233 TYR A O 1
ATOM 1957 N N . ASN A 1 234 ? 5.18 8.672 5.539 1 95.38 234 ASN A N 1
ATOM 1958 C CA . ASN A 1 234 ? 4.211 9.672 5.973 1 95.38 234 ASN A CA 1
ATOM 1959 C C . ASN A 1 234 ? 3.672 9.359 7.367 1 95.38 234 ASN A C 1
ATOM 1961 O O . ASN A 1 234 ? 3.434 10.273 8.164 1 95.38 234 ASN A O 1
ATOM 1965 N N . GLN A 1 235 ? 3.455 8.094 7.582 1 95.19 235 GLN A N 1
ATOM 1966 C CA . GLN A 1 235 ? 3.01 7.707 8.922 1 95.19 235 GLN A CA 1
ATOM 1967 C C . GLN A 1 235 ? 4.047 8.086 9.977 1 95.19 235 GLN A C 1
ATOM 1969 O O . GLN A 1 235 ? 3.695 8.578 11.047 1 95.19 235 GLN A O 1
ATOM 1974 N N . VAL A 1 236 ? 5.312 7.883 9.664 1 96 236 VAL A N 1
ATOM 1975 C CA . VAL A 1 236 ? 6.387 8.219 10.594 1 96 236 VAL A CA 1
ATOM 1976 C C . VAL A 1 236 ? 6.453 9.727 10.789 1 96 236 VAL A C 1
ATOM 1978 O O . VAL A 1 236 ? 6.668 10.211 11.906 1 96 236 VAL A O 1
ATOM 1981 N N . CYS A 1 237 ? 6.242 10.5 9.695 1 94.94 237 CYS A N 1
ATOM 1982 C CA . CYS A 1 237 ? 6.219 11.953 9.805 1 94.94 237 CYS A CA 1
ATOM 1983 C C . CYS A 1 237 ? 5.09 12.422 10.711 1 94.94 237 CYS A C 1
ATOM 1985 O O . CYS A 1 237 ? 5.262 13.359 11.492 1 94.94 237 CYS A O 1
ATOM 1987 N N . TYR A 1 238 ? 4.008 11.727 10.609 1 92.38 238 TYR A N 1
ATOM 1988 C CA . TYR A 1 238 ? 2.844 12.07 11.422 1 92.38 238 TYR A CA 1
ATOM 1989 C C . TYR A 1 238 ? 3.104 11.781 12.898 1 92.38 238 TYR A C 1
ATOM 1991 O O . TYR A 1 238 ? 2.713 12.562 13.766 1 92.38 238 TYR A O 1
ATOM 1999 N N . TRP A 1 239 ? 3.801 10.703 13.148 1 94.62 239 TRP A N 1
ATOM 2000 C CA . TRP A 1 239 ? 4.023 10.266 14.523 1 94.62 239 TRP A CA 1
ATOM 2001 C C . TRP A 1 239 ? 5.43 10.641 14.992 1 94.62 239 TRP A C 1
ATOM 2003 O O . TRP A 1 239 ? 5.93 10.086 15.969 1 94.62 239 TRP A O 1
ATOM 2013 N N . GLU A 1 240 ? 6.062 11.484 14.359 1 94.25 240 GLU A N 1
ATOM 2014 C CA . GLU A 1 240 ? 7.48 11.773 14.562 1 94.25 240 GLU A CA 1
ATOM 2015 C C . GLU A 1 240 ? 7.762 12.156 16.016 1 94.25 240 GLU A C 1
ATOM 2017 O O . GLU A 1 240 ? 8.688 11.625 16.625 1 94.25 240 GLU A O 1
ATOM 2022 N N . VAL A 1 241 ? 6.945 13.047 16.594 1 93.25 241 VAL A N 1
ATOM 2023 C CA . VAL A 1 241 ? 7.152 13.539 17.953 1 93.25 241 VAL A CA 1
ATOM 2024 C C . VAL A 1 241 ? 7.004 12.383 18.953 1 93.25 241 VAL A C 1
ATOM 2026 O O . VAL A 1 241 ? 7.816 12.227 19.859 1 93.25 241 VAL A O 1
ATOM 2029 N N . LYS A 1 242 ? 5.996 11.555 18.734 1 94.44 242 LYS A N 1
ATOM 2030 C CA . LYS A 1 242 ? 5.777 10.406 19.609 1 94.44 242 LYS A CA 1
ATOM 2031 C C . LYS A 1 242 ? 6.926 9.406 19.5 1 94.44 242 LYS A C 1
ATOM 2033 O O . LYS A 1 242 ? 7.34 8.82 20.5 1 94.44 242 LYS A O 1
ATOM 2038 N N . ILE A 1 243 ? 7.383 9.188 18.297 1 94.5 243 ILE A N 1
ATOM 2039 C CA . ILE A 1 243 ? 8.492 8.273 18.047 1 94.5 243 ILE A CA 1
ATOM 2040 C C . ILE A 1 243 ? 9.742 8.773 18.75 1 94.5 243 ILE A C 1
ATOM 2042 O O . ILE A 1 243 ? 10.445 8.008 19.422 1 94.5 243 ILE A O 1
ATOM 2046 N N . ASP A 1 244 ? 10.047 10.008 18.688 1 93.5 244 ASP A N 1
ATOM 2047 C CA . ASP A 1 244 ? 11.211 10.586 19.344 1 93.5 244 ASP A CA 1
ATOM 2048 C C . ASP A 1 244 ? 11.094 10.523 20.859 1 93.5 244 ASP A C 1
ATOM 2050 O O . ASP A 1 244 ? 12.078 10.297 21.562 1 93.5 244 ASP A O 1
ATOM 2054 N N . HIS A 1 245 ? 9.859 10.711 21.344 1 93.81 245 HIS A N 1
ATOM 2055 C CA . HIS A 1 245 ? 9.633 10.57 22.781 1 93.81 245 HIS A CA 1
ATOM 2056 C C . HIS A 1 245 ? 9.867 9.141 23.234 1 93.81 245 HIS A C 1
ATOM 2058 O O . HIS A 1 245 ? 10.438 8.914 24.297 1 93.81 245 HIS A O 1
ATOM 2064 N N . ALA A 1 246 ? 9.359 8.242 22.469 1 92.88 246 ALA A N 1
ATOM 2065 C CA . ALA A 1 246 ? 9.57 6.836 22.781 1 92.88 246 ALA A CA 1
ATOM 2066 C C . ALA A 1 246 ? 11.062 6.496 22.812 1 92.88 246 ALA A C 1
ATOM 2068 O O . ALA A 1 246 ? 11.523 5.77 23.703 1 92.88 246 ALA A O 1
ATOM 2069 N N . LEU A 1 247 ? 11.773 6.977 21.812 1 91.12 247 LEU A N 1
ATOM 2070 C CA . LEU A 1 247 ? 13.211 6.75 21.75 1 91.12 247 LEU A CA 1
ATOM 2071 C C . LEU A 1 247 ? 13.906 7.328 22.969 1 91.12 247 LEU A C 1
ATOM 2073 O O . LEU A 1 247 ? 14.805 6.703 23.531 1 91.12 247 LEU A O 1
ATOM 2077 N N . TYR A 1 248 ? 13.5 8.516 23.359 1 90.56 248 TYR A N 1
ATOM 2078 C CA . TYR A 1 248 ? 14.039 9.148 24.562 1 90.56 248 TYR A CA 1
ATOM 2079 C C . TYR A 1 248 ? 13.742 8.305 25.797 1 90.56 248 TYR A C 1
ATOM 2081 O O . TYR A 1 248 ? 14.625 8.07 26.609 1 90.56 248 TYR A O 1
ATOM 2089 N N . TRP A 1 249 ? 12.547 7.879 25.875 1 91.19 249 TRP A N 1
ATOM 2090 C CA . TRP A 1 249 ? 12.125 7.059 27.016 1 91.19 249 TRP A CA 1
ATOM 2091 C C . TRP A 1 249 ? 12.961 5.785 27.094 1 91.19 249 TRP A C 1
ATOM 2093 O O . TRP A 1 249 ? 13.43 5.414 28.172 1 91.19 249 TRP A O 1
ATOM 2103 N N . ILE A 1 250 ? 13.188 5.156 25.984 1 89.31 250 ILE A N 1
ATOM 2104 C CA . ILE A 1 250 ? 13.977 3.932 25.922 1 89.31 250 ILE A CA 1
ATOM 2105 C C . ILE A 1 250 ? 15.414 4.227 26.344 1 89.31 250 ILE A C 1
ATOM 2107 O O . ILE A 1 250 ? 16.031 3.436 27.047 1 89.31 250 ILE A O 1
ATOM 2111 N N . SER A 1 251 ? 15.93 5.332 25.922 1 85.56 251 SER A N 1
ATOM 2112 C CA . SER A 1 251 ? 17.312 5.695 26.219 1 85.56 251 SER A CA 1
ATOM 2113 C C . SER A 1 251 ? 17.531 5.91 27.719 1 85.56 251 SER A C 1
ATOM 2115 O O . SER A 1 251 ? 18.578 5.57 28.25 1 85.56 251 SER A O 1
ATOM 2117 N N . ILE A 1 252 ? 16.516 6.414 28.359 1 86.81 252 ILE A N 1
ATOM 2118 C CA . ILE A 1 252 ? 16.594 6.672 29.797 1 86.81 252 ILE A CA 1
ATOM 2119 C C . ILE A 1 252 ? 16.484 5.359 30.562 1 86.81 252 ILE A C 1
ATOM 2121 O O . ILE A 1 252 ? 17.156 5.168 31.578 1 86.81 252 ILE A O 1
ATOM 2125 N N . LYS A 1 253 ? 15.758 4.539 30.047 1 85.12 253 LYS A N 1
ATOM 2126 C CA . LYS A 1 253 ? 15.57 3.258 30.734 1 85.12 253 LYS A CA 1
ATOM 2127 C C . LYS A 1 253 ? 16.797 2.369 30.578 1 85.12 253 LYS A C 1
ATOM 2129 O O . LYS A 1 253 ? 17.141 1.613 31.5 1 85.12 253 LYS A O 1
ATOM 2134 N N . CYS A 1 254 ? 17.328 2.477 29.391 1 76.31 254 CYS A N 1
ATOM 2135 C CA . CYS A 1 254 ? 18.484 1.635 29.141 1 76.31 254 CYS A CA 1
ATOM 2136 C C . CYS A 1 254 ? 19.75 2.225 29.766 1 76.31 254 CYS A C 1
ATOM 2138 O O . CYS A 1 254 ? 20.703 1.502 30.031 1 76.31 254 CYS A O 1
ATOM 2140 N N . CYS A 1 255 ? 19.906 3.551 29.812 1 64.88 255 CYS A N 1
ATOM 2141 C CA . CYS A 1 255 ? 21.062 4.164 30.453 1 64.88 255 CYS A CA 1
ATOM 2142 C C . CYS A 1 255 ? 20.641 5.004 31.656 1 64.88 255 CYS A C 1
ATOM 2144 O O . CYS A 1 255 ? 20.516 6.227 31.547 1 64.88 255 CYS A O 1
ATOM 2146 N N . PRO A 1 256 ? 20.188 4.375 32.688 1 55.56 256 PRO A N 1
ATOM 2147 C CA . PRO A 1 256 ? 19.812 5.176 33.844 1 55.56 256 PRO A CA 1
ATOM 2148 C C . PRO A 1 256 ? 20.906 6.148 34.281 1 55.56 256 PRO A C 1
ATOM 2150 O O . PRO A 1 256 ? 22.047 5.738 34.5 1 55.56 256 PRO A O 1
ATOM 2153 N N . VAL A 1 257 ? 21.094 7.203 33.531 1 52.91 257 VAL A N 1
ATOM 2154 C CA . VAL A 1 257 ? 22.047 8.195 34.031 1 52.91 257 VAL A CA 1
ATOM 2155 C C . VAL A 1 257 ? 21.812 8.438 35.5 1 52.91 257 VAL A C 1
ATOM 2157 O O . VAL A 1 257 ? 20.672 8.672 35.938 1 52.91 257 VAL A O 1
ATOM 2160 N N . LYS A 1 258 ? 22.688 7.984 36.281 1 49.09 258 LYS A N 1
ATOM 2161 C CA . LYS A 1 258 ? 22.766 8.383 37.688 1 49.09 258 LYS A CA 1
ATOM 2162 C C . LYS A 1 258 ? 22.641 9.898 37.844 1 49.09 258 LYS A C 1
ATOM 2164 O O . LYS A 1 258 ? 23.438 10.656 37.312 1 49.09 258 LYS A O 1
ATOM 2169 N N . THR A 1 259 ? 21.438 10.453 37.656 1 46.78 259 THR A N 1
ATOM 2170 C CA . THR A 1 259 ? 21.359 11.836 38.094 1 46.78 259 THR A CA 1
ATOM 2171 C C . THR A 1 259 ? 22.328 12.078 39.25 1 46.78 259 THR A C 1
ATOM 2173 O O . THR A 1 259 ? 22.312 11.367 40.25 1 46.78 259 THR A O 1
ATOM 2176 N N . PRO A 1 260 ? 23.469 12.648 38.969 1 41.62 260 PRO A N 1
ATOM 2177 C CA . PRO A 1 260 ? 24.281 12.945 40.156 1 41.62 260 PRO A CA 1
ATOM 2178 C C . PRO A 1 260 ? 23.438 13.438 41.312 1 41.62 260 PRO A C 1
ATOM 2180 O O . PRO A 1 260 ? 22.531 14.25 41.125 1 41.62 260 PRO A O 1
ATOM 2183 N N . GLN A 1 261 ? 23.094 12.57 42.219 1 39.12 261 GLN A N 1
ATOM 2184 C CA . GLN A 1 261 ? 22.594 13.055 43.5 1 39.12 261 GLN A CA 1
ATOM 2185 C C . GLN A 1 261 ? 23.234 14.383 43.906 1 39.12 261 GLN A C 1
ATOM 2187 O O . GLN A 1 261 ? 24.469 14.5 43.938 1 39.12 261 GLN A O 1
ATOM 2192 N N . SER A 1 262 ? 22.688 15.516 43.375 1 39.44 262 SER A N 1
ATOM 2193 C CA . SER A 1 262 ? 23.078 16.797 43.938 1 39.44 262 SER A CA 1
ATOM 2194 C C . SER A 1 262 ? 23.453 16.641 45.406 1 39.44 262 SER A C 1
ATOM 2196 O O . SER A 1 262 ? 22.641 16.219 46.25 1 39.44 262 SER A O 1
ATOM 2198 N N . ALA A 1 263 ? 24.688 16.172 45.719 1 41.28 263 ALA A N 1
ATOM 2199 C CA . ALA A 1 263 ? 25.203 16.266 47.094 1 41.28 263 ALA A CA 1
ATOM 2200 C C . ALA A 1 263 ? 24.875 17.625 47.719 1 41.28 263 ALA A C 1
ATOM 2202 O O . ALA A 1 263 ? 25.438 18.641 47.312 1 41.28 263 ALA A O 1
ATOM 2203 N N . THR A 1 264 ? 23.594 17.953 47.844 1 38.31 264 THR A N 1
ATOM 2204 C CA . THR A 1 264 ? 23.328 19.062 48.75 1 38.31 264 THR A CA 1
ATOM 2205 C C . THR A 1 264 ? 24.203 18.969 50 1 38.31 264 THR A C 1
ATOM 2207 O O . THR A 1 264 ? 23.969 18.109 50.875 1 38.31 264 THR A O 1
ATOM 2210 N N . GLN A 1 265 ? 25.547 18.922 49.781 1 37.22 265 GLN A N 1
ATOM 2211 C CA . GLN A 1 265 ? 26.328 19.094 51 1 37.22 265 GLN A CA 1
ATOM 2212 C C . GLN A 1 265 ? 25.812 20.281 51.812 1 37.22 265 GLN A C 1
ATOM 2214 O O . GLN A 1 265 ? 25.734 21.406 51.312 1 37.22 265 GLN A O 1
ATOM 2219 N N . PRO A 1 266 ? 24.953 20.078 52.781 1 38.34 266 PRO A N 1
ATOM 2220 C CA . PRO A 1 266 ? 24.609 21.172 53.688 1 38.34 266 PRO A CA 1
ATOM 2221 C C . PRO A 1 266 ? 25.844 21.953 54.156 1 38.34 266 PRO A C 1
ATOM 2223 O O . PRO A 1 266 ? 26.766 21.375 54.719 1 38.34 266 PRO A O 1
ATOM 2226 N N . THR A 1 267 ? 26.359 22.859 53.281 1 36.44 267 THR A N 1
ATOM 2227 C CA . THR A 1 267 ? 27.375 23.766 53.812 1 36.44 267 THR A CA 1
ATOM 2228 C C . THR A 1 267 ? 26.984 24.266 55.219 1 36.44 267 THR A C 1
ATOM 2230 O O . THR A 1 267 ? 25.984 24.984 55.344 1 36.44 267 THR A O 1
ATOM 2233 N N . LYS A 1 268 ? 27.328 23.484 56.219 1 39.22 268 LYS A N 1
ATOM 2234 C CA . LYS A 1 268 ? 27.25 23.953 57.594 1 39.22 268 LYS A CA 1
ATOM 2235 C C . LYS A 1 268 ? 27.969 25.297 57.75 1 39.22 268 LYS A C 1
ATOM 2237 O O . LYS A 1 268 ? 29.188 25.391 57.562 1 39.22 268 LYS A O 1
ATOM 2242 N N . ILE A 1 269 ? 27.375 26.453 57.438 1 38.78 269 ILE A N 1
ATOM 2243 C CA . ILE A 1 269 ? 27.875 27.766 57.844 1 38.78 269 ILE A CA 1
ATOM 2244 C C . ILE A 1 269 ? 28.297 27.719 59.312 1 38.78 269 ILE A C 1
ATOM 2246 O O . ILE A 1 269 ? 27.531 27.312 60.156 1 38.78 269 ILE A O 1
ATOM 2250 N N . PRO A 1 270 ? 29.641 27.609 59.531 1 40.69 270 PRO A N 1
ATOM 2251 C CA . PRO A 1 270 ? 30.094 27.625 60.906 1 40.69 270 PRO A CA 1
ATOM 2252 C C . PRO A 1 270 ? 29.453 28.75 61.75 1 40.69 270 PRO A C 1
ATOM 2254 O O . PRO A 1 270 ? 29.25 29.859 61.219 1 40.69 270 PRO A O 1
ATOM 2257 N N . ASP A 1 271 ? 28.625 28.453 62.719 1 34.41 271 ASP A N 1
ATOM 2258 C CA . ASP A 1 271 ? 28.078 29.375 63.688 1 34.41 271 ASP A CA 1
ATOM 2259 C C . ASP A 1 271 ? 29.172 30.25 64.312 1 34.41 271 ASP A C 1
ATOM 2261 O O . ASP A 1 271 ? 30.094 29.719 64.938 1 34.41 271 ASP A O 1
ATOM 2265 N N . LEU A 1 272 ? 29.766 31.281 63.625 1 33.44 272 LEU A N 1
ATOM 2266 C CA . LEU A 1 272 ? 30.641 32.25 64.25 1 33.44 272 LEU A CA 1
ATOM 2267 C C . LEU A 1 272 ? 30.031 32.75 65.562 1 33.44 272 LEU A C 1
ATOM 2269 O O . LEU A 1 272 ? 29.062 33.5 65.562 1 33.44 272 LEU A O 1
ATOM 2273 N N . ASP A 1 273 ? 29.734 31.797 66.562 1 31.48 273 ASP A N 1
ATOM 2274 C CA . ASP A 1 273 ? 29.344 32.188 67.875 1 31.48 273 ASP A CA 1
ATOM 2275 C C . ASP A 1 273 ? 30.156 33.406 68.375 1 31.48 273 ASP A C 1
ATOM 2277 O O . ASP A 1 273 ? 31.234 33.688 67.812 1 31.48 273 ASP A O 1
ATOM 2281 N N . THR A 1 274 ? 29.828 33.781 69.562 1 35.12 274 THR A N 1
ATOM 2282 C CA . THR A 1 274 ? 29.797 34.875 70.5 1 35.12 274 THR A CA 1
ATOM 2283 C C . THR A 1 274 ? 31.188 35.125 71.062 1 35.12 274 THR A C 1
ATOM 2285 O O . THR A 1 274 ? 31.641 34.438 72 1 35.12 274 THR A O 1
ATOM 2288 N N . GLU A 1 275 ? 32.344 35.062 70.312 1 29.59 275 GLU A N 1
ATOM 2289 C CA . GLU A 1 275 ? 33.406 35.469 71.188 1 29.59 275 GLU A CA 1
ATOM 2290 C C . GLU A 1 275 ? 33.062 36.812 71.875 1 29.59 275 GLU A C 1
ATOM 2292 O O . GLU A 1 275 ? 32.75 37.781 71.188 1 29.59 275 GLU A O 1
ATOM 2297 N N . LYS A 1 276 ? 32.75 36.719 73.125 1 34.62 276 LYS A N 1
ATOM 2298 C CA . LYS A 1 276 ? 32.688 37.688 74.188 1 34.62 276 LYS A CA 1
ATOM 2299 C C . LYS A 1 276 ? 34 38.5 74.312 1 34.62 276 LYS A C 1
ATOM 2301 O O . LYS A 1 276 ? 35.062 37.906 74.438 1 34.62 276 LYS A O 1
ATOM 2306 N N . PRO A 1 277 ? 34.188 39.594 73.5 1 28.33 277 PRO A N 1
ATOM 2307 C CA . PRO A 1 277 ? 35 40.438 74.375 1 28.33 277 PRO A CA 1
ATOM 2308 C C . PRO A 1 277 ? 34.25 40.844 75.625 1 28.33 277 PRO A C 1
ATOM 2310 O O . PRO A 1 277 ? 33.031 40.938 75.625 1 28.33 277 PRO A O 1
ATOM 2313 N N . MET B 1 1 ? -4.031 91.688 17.594 1 24.62 1 MET B N 1
ATOM 2314 C CA . MET B 1 1 ? -4.027 90.438 18.297 1 24.62 1 MET B CA 1
ATOM 2315 C C . MET B 1 1 ? -3.664 89.25 17.359 1 24.62 1 MET B C 1
ATOM 2317 O O . MET B 1 1 ? -4.367 89 16.391 1 24.62 1 MET B O 1
ATOM 2321 N N . HIS B 1 2 ? -2.352 89 17.125 1 27.58 2 HIS B N 1
ATOM 2322 C CA . HIS B 1 2 ? -1.538 88.125 16.266 1 27.58 2 HIS B CA 1
ATOM 2323 C C . HIS B 1 2 ? -1.741 86.688 16.625 1 27.58 2 HIS B C 1
ATOM 2325 O O . HIS B 1 2 ? -1.408 86.25 17.734 1 27.58 2 HIS B O 1
ATOM 2331 N N . ILE B 1 3 ? -2.826 86 16.25 1 30.91 3 ILE B N 1
ATOM 2332 C CA . ILE B 1 3 ? -3.195 84.625 16.453 1 30.91 3 ILE B CA 1
ATOM 2333 C C . ILE B 1 3 ? -2.158 83.688 15.805 1 30.91 3 ILE B C 1
ATOM 2335 O O . ILE B 1 3 ? -1.987 83.75 14.578 1 30.91 3 ILE B O 1
ATOM 2339 N N . SER B 1 4 ? -0.999 83.375 16.469 1 27.73 4 SER B N 1
ATOM 2340 C CA . SER B 1 4 ? 0.13 82.562 16.125 1 27.73 4 SER B CA 1
ATOM 2341 C C . SER B 1 4 ? -0.332 81.125 15.781 1 27.73 4 SER B C 1
ATOM 2343 O O . SER B 1 4 ? -1.273 80.625 16.391 1 27.73 4 SER B O 1
ATOM 2345 N N . ASN B 1 5 ? -0.1 80.625 14.539 1 26.95 5 ASN B N 1
ATOM 2346 C CA . ASN B 1 5 ? -0.324 79.438 13.781 1 26.95 5 ASN B CA 1
ATOM 2347 C C . ASN B 1 5 ? 0.292 78.188 14.477 1 26.95 5 ASN B C 1
ATOM 2349 O O . ASN B 1 5 ? 1.433 77.812 14.188 1 26.95 5 ASN B O 1
ATOM 2353 N N . LYS B 1 6 ? 0.177 78 15.781 1 32.25 6 LYS B N 1
ATOM 2354 C CA . LYS B 1 6 ? 0.826 76.875 16.531 1 32.25 6 LYS B CA 1
ATOM 2355 C C . LYS B 1 6 ? 0.322 75.5 16.078 1 32.25 6 LYS B C 1
ATOM 2357 O O . LYS B 1 6 ? 0.686 74.5 16.656 1 32.25 6 LYS B O 1
ATOM 2362 N N . GLN B 1 7 ? -0.566 75.438 15.109 1 27.91 7 GLN B N 1
ATOM 2363 C CA . GLN B 1 7 ? -1.187 74.125 14.984 1 27.91 7 GLN B CA 1
ATOM 2364 C C . GLN B 1 7 ? -0.211 73.125 14.398 1 27.91 7 GLN B C 1
ATOM 2366 O O . GLN B 1 7 ? -0.551 71.938 14.234 1 27.91 7 GLN B O 1
ATOM 2371 N N . SER B 1 8 ? 0.975 73.5 13.891 1 28.77 8 SER B N 1
ATOM 2372 C CA . SER B 1 8 ? 1.65 72.562 13 1 28.77 8 SER B CA 1
ATOM 2373 C C . SER B 1 8 ? 2.318 71.438 13.797 1 28.77 8 SER B C 1
ATOM 2375 O O . SER B 1 8 ? 2.9 70.562 13.211 1 28.77 8 SER B O 1
ATOM 2377 N N . GLU B 1 9 ? 2.473 71.625 15.102 1 27.67 9 GLU B N 1
ATOM 2378 C CA . GLU B 1 9 ? 3.5 70.75 15.664 1 27.67 9 GLU B CA 1
ATOM 2379 C C . GLU B 1 9 ? 3.01 69.312 15.773 1 27.67 9 GLU B C 1
ATOM 2381 O O . GLU B 1 9 ? 3.803 68.375 16.016 1 27.67 9 GLU B O 1
ATOM 2386 N N . ASP B 1 10 ? 1.727 69 15.938 1 27.22 10 ASP B N 1
ATOM 2387 C CA . ASP B 1 10 ? 1.418 67.75 16.562 1 27.22 10 ASP B CA 1
ATOM 2388 C C . ASP B 1 10 ? 1.566 66.562 15.555 1 27.22 10 ASP B C 1
ATOM 2390 O O . ASP B 1 10 ? 1.175 65.438 15.836 1 27.22 10 ASP B O 1
ATOM 2394 N N . LEU B 1 11 ? 1.839 66.875 14.281 1 30.09 11 LEU B N 1
ATOM 2395 C CA . LEU B 1 11 ? 1.766 65.75 13.359 1 30.09 11 LEU B CA 1
ATOM 2396 C C . LEU B 1 11 ? 2.947 64.812 13.555 1 30.09 11 LEU B C 1
ATOM 2398 O O . LEU B 1 11 ? 3.062 63.781 12.859 1 30.09 11 LEU B O 1
ATOM 2402 N N . SER B 1 12 ? 3.965 65.188 14.375 1 28.97 12 SER B N 1
ATOM 2403 C CA . SER B 1 12 ? 5.16 64.375 14.289 1 28.97 12 SER B CA 1
ATOM 2404 C C . SER B 1 12 ? 4.957 63.031 14.992 1 28.97 12 SER B C 1
ATOM 2406 O O . SER B 1 12 ? 5.879 62.219 15.062 1 28.97 12 SER B O 1
ATOM 2408 N N . ILE B 1 13 ? 3.943 62.875 15.812 1 30.38 13 ILE B N 1
ATOM 2409 C CA . ILE B 1 13 ? 3.994 61.719 16.672 1 30.38 13 ILE B CA 1
ATOM 2410 C C . ILE B 1 13 ? 3.801 60.438 15.82 1 30.38 13 ILE B C 1
ATOM 2412 O O . ILE B 1 13 ? 3.887 59.344 16.344 1 30.38 13 ILE B O 1
ATOM 2416 N N . TYR B 1 14 ? 3.258 60.531 14.617 1 30.2 14 TYR B N 1
ATOM 2417 C CA . TYR B 1 14 ? 2.938 59.219 14.047 1 30.2 14 TYR B CA 1
ATOM 2418 C C . TYR B 1 14 ? 4.203 58.469 13.648 1 30.2 14 TYR B C 1
ATOM 2420 O O . TYR B 1 14 ? 4.488 58.312 12.453 1 30.2 14 TYR B O 1
ATOM 2428 N N . HIS B 1 15 ? 5.398 59.062 13.992 1 29.69 15 HIS B N 1
ATOM 2429 C CA . HIS B 1 15 ? 6.457 58.281 13.328 1 29.69 15 HIS B CA 1
ATOM 2430 C C . HIS B 1 15 ? 6.348 56.812 13.648 1 29.69 15 HIS B C 1
ATOM 2432 O O . HIS B 1 15 ? 6.355 55.969 12.742 1 29.69 15 HIS B O 1
ATOM 2438 N N . GLY B 1 16 ? 7.207 56.375 14.672 1 29.27 16 GLY B N 1
ATOM 2439 C CA . GLY B 1 16 ? 7.914 55.094 14.656 1 29.27 16 GLY B CA 1
ATOM 2440 C C . GLY B 1 16 ? 7.035 53.906 15.047 1 29.27 16 GLY B C 1
ATOM 2441 O O . GLY B 1 16 ? 6.965 53.562 16.219 1 29.27 16 GLY B O 1
ATOM 2442 N N . SER B 1 17 ? 5.734 53.938 14.859 1 31.81 17 SER B N 1
ATOM 2443 C CA . SER B 1 17 ? 5.27 52.594 15.211 1 31.81 17 SER B CA 1
ATOM 2444 C C . SER B 1 17 ? 6.18 51.5 14.625 1 31.81 17 SER B C 1
ATOM 2446 O O . SER B 1 17 ? 6.434 51.5 13.422 1 31.81 17 SER B O 1
ATOM 2448 N N . GLU B 1 18 ? 7.246 51.094 15.359 1 35.34 18 GLU B N 1
ATOM 2449 C CA . GLU B 1 18 ? 7.938 49.875 15.016 1 35.34 18 GLU B CA 1
ATOM 2450 C C . GLU B 1 18 ? 6.965 48.844 14.469 1 35.34 18 GLU B C 1
ATOM 2452 O O . GLU B 1 18 ? 6.008 48.438 15.148 1 35.34 18 GLU B O 1
ATOM 2457 N N . ILE B 1 19 ? 6.559 48.875 13.195 1 37.34 19 ILE B N 1
ATOM 2458 C CA . ILE B 1 19 ? 5.996 47.688 12.586 1 37.34 19 ILE B CA 1
ATOM 2459 C C . ILE B 1 19 ? 6.551 46.438 13.273 1 37.34 19 ILE B C 1
ATOM 2461 O O . ILE B 1 19 ? 7.758 46.188 13.25 1 37.34 19 ILE B O 1
ATOM 2465 N N . GLN B 1 20 ? 6.035 46.062 14.461 1 35.53 20 GLN B N 1
ATOM 2466 C CA . GLN B 1 20 ? 6.316 44.688 14.852 1 35.53 20 GLN B CA 1
ATOM 2467 C C . GLN B 1 20 ? 6.539 43.812 13.625 1 35.53 20 GLN B C 1
ATOM 2469 O O . GLN B 1 20 ? 5.621 43.594 12.828 1 35.53 20 GLN B O 1
ATOM 2474 N N . LYS B 1 21 ? 7.719 43.844 13.039 1 37.91 21 LYS B N 1
ATOM 2475 C CA . LYS B 1 21 ? 8.078 42.812 12.094 1 37.91 21 LYS B CA 1
ATOM 2476 C C . LYS B 1 21 ? 7.328 41.5 12.398 1 37.91 21 LYS B C 1
ATOM 2478 O O . LYS B 1 21 ? 7.422 40.969 13.508 1 37.91 21 LYS B O 1
ATOM 2483 N N . LEU B 1 22 ? 6.164 41.312 11.938 1 39.12 22 LEU B N 1
ATOM 2484 C CA . LEU B 1 22 ? 5.617 39.969 11.867 1 39.12 22 LEU B CA 1
ATOM 2485 C C . LEU B 1 22 ? 6.734 38.906 11.797 1 39.12 22 LEU B C 1
ATOM 2487 O O . LEU B 1 22 ? 7.539 38.938 10.867 1 39.12 22 LEU B O 1
ATOM 2491 N N . GLN B 1 23 ? 7.289 38.5 12.961 1 38.88 23 GLN B N 1
ATOM 2492 C CA . GLN B 1 23 ? 8.211 37.344 13.016 1 38.88 23 GLN B CA 1
ATOM 2493 C C . GLN B 1 23 ? 7.93 36.375 11.898 1 38.88 23 GLN B C 1
ATOM 2495 O O . GLN B 1 23 ? 6.805 35.875 11.758 1 38.88 23 GLN B O 1
ATOM 2500 N N . VAL B 1 24 ? 8.414 36.531 10.703 1 44.97 24 VAL B N 1
ATOM 2501 C CA . VAL B 1 24 ? 8.445 35.438 9.711 1 44.97 24 VAL B CA 1
ATOM 2502 C C . VAL B 1 24 ? 8.406 34.094 10.414 1 44.97 24 VAL B C 1
ATOM 2504 O O . VAL B 1 24 ? 9.188 33.844 11.336 1 44.97 24 VAL B O 1
ATOM 2507 N N . PRO B 1 25 ? 7.285 33.375 10.453 1 48.66 25 PRO B N 1
ATOM 2508 C CA . PRO B 1 25 ? 7.324 32.062 11.07 1 48.66 25 PRO B CA 1
ATOM 2509 C C . PRO B 1 25 ? 8.656 31.328 10.844 1 48.66 25 PRO B C 1
ATOM 2511 O O . PRO B 1 25 ? 9.188 31.344 9.727 1 48.66 25 PRO B O 1
ATOM 2514 N N . SER B 1 26 ? 9.633 31.344 11.734 1 53.41 26 SER B N 1
ATOM 2515 C CA . SER B 1 26 ? 10.914 30.641 11.734 1 53.41 26 SER B CA 1
ATOM 2516 C C . SER B 1 26 ? 10.836 29.344 10.938 1 53.41 26 SER B C 1
ATOM 2518 O O . SER B 1 26 ? 9.875 28.578 11.078 1 53.41 26 SER B O 1
ATOM 2520 N N . LYS B 1 27 ? 11.344 29.234 9.711 1 66.12 27 LYS B N 1
ATOM 2521 C CA . LYS B 1 27 ? 11.461 28.047 8.859 1 66.12 27 LYS B CA 1
ATOM 2522 C C . LYS B 1 27 ? 11.766 26.797 9.688 1 66.12 27 LYS B C 1
ATOM 2524 O O . LYS B 1 27 ? 12.75 26.766 10.43 1 66.12 27 LYS B O 1
ATOM 2529 N N . ILE B 1 28 ? 10.836 25.953 9.914 1 78.5 28 ILE B N 1
ATOM 2530 C CA . ILE B 1 28 ? 10.984 24.703 10.672 1 78.5 28 ILE B CA 1
ATOM 2531 C C . ILE B 1 28 ? 12.172 23.922 10.125 1 78.5 28 ILE B C 1
ATOM 2533 O O . ILE B 1 28 ? 12.273 23.688 8.914 1 78.5 28 ILE B O 1
ATOM 2537 N N . ASP B 1 29 ? 13.258 23.844 10.883 1 87.56 29 ASP B N 1
ATOM 2538 C CA . ASP B 1 29 ? 14.391 22.984 10.539 1 87.56 29 ASP B CA 1
ATOM 2539 C C . ASP B 1 29 ? 14.062 21.516 10.758 1 87.56 29 ASP B C 1
ATOM 2541 O O . ASP B 1 29 ? 14.133 21.016 11.891 1 87.56 29 ASP B O 1
ATOM 2545 N N . TYR B 1 30 ? 13.758 20.859 9.688 1 90.12 30 TYR B N 1
ATOM 2546 C CA . TYR B 1 30 ? 13.312 19.484 9.758 1 90.12 30 TYR B CA 1
ATOM 2547 C C . TYR B 1 30 ? 14.461 18.562 10.156 1 90.12 30 TYR B C 1
ATOM 2549 O O . TYR B 1 30 ? 14.266 17.359 10.344 1 90.12 30 TYR B O 1
ATOM 2557 N N . ARG B 1 31 ? 15.633 19.125 10.406 1 90.5 31 ARG B N 1
ATOM 2558 C CA . ARG B 1 31 ? 16.766 18.328 10.875 1 90.5 31 ARG B CA 1
ATOM 2559 C C . ARG B 1 31 ? 16.703 18.109 12.383 1 90.5 31 ARG B C 1
ATOM 2561 O O . ARG B 1 31 ? 17.297 17.156 12.898 1 90.5 31 ARG B O 1
ATOM 2568 N N . GLN B 1 32 ? 16.016 18.938 12.953 1 90.25 3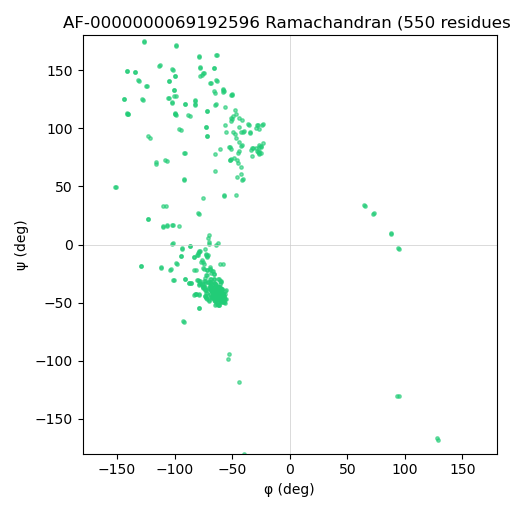2 GLN B N 1
ATOM 2569 C CA . GLN B 1 32 ? 16.016 18.891 14.406 1 90.25 32 GLN B CA 1
ATOM 2570 C C . GLN B 1 32 ? 14.781 18.172 14.945 1 90.25 32 GLN B C 1
ATOM 2572 O O . GLN B 1 32 ? 13.711 18.234 14.336 1 90.25 32 GLN B O 1
ATOM 2577 N N . SER B 1 33 ? 15.016 17.469 16.031 1 91.75 33 SER B N 1
ATOM 2578 C CA . SER B 1 33 ? 13.906 16.844 16.734 1 91.75 33 SER B CA 1
ATOM 2579 C C . SER B 1 33 ? 13.109 17.875 17.531 1 91.75 33 SER B C 1
ATOM 2581 O O . SER B 1 33 ? 13.672 18.844 18.031 1 91.75 33 SER B O 1
ATOM 2583 N N . ALA B 1 34 ? 11.859 17.688 17.656 1 88.06 34 ALA B N 1
ATOM 2584 C CA . ALA B 1 34 ? 11 18.547 18.484 1 88.06 34 ALA B CA 1
ATOM 2585 C C . ALA B 1 34 ? 11.117 18.172 19.953 1 88.06 34 ALA B C 1
ATOM 2587 O O . ALA B 1 34 ? 10.633 18.906 20.828 1 88.06 34 ALA B O 1
ATOM 2588 N N . VAL B 1 35 ? 11.781 17.078 20.156 1 90.31 35 VAL B N 1
ATOM 2589 C CA . VAL B 1 35 ? 11.992 16.594 21.516 1 90.31 35 VAL B CA 1
ATOM 2590 C C . VAL B 1 35 ? 13.383 17 22 1 90.31 35 VAL B C 1
ATOM 2592 O O . VAL B 1 35 ? 14.391 16.5 21.5 1 90.31 35 VAL B O 1
ATOM 2595 N N . PRO B 1 36 ? 13.578 17.859 22.922 1 85.31 36 PRO B N 1
ATOM 2596 C CA . PRO B 1 36 ? 14.867 18.453 23.312 1 85.31 36 PRO B CA 1
ATOM 2597 C C . PRO B 1 36 ? 15.875 17.406 23.781 1 85.31 36 PRO B C 1
ATOM 2599 O O . PRO B 1 36 ? 17.062 17.516 23.484 1 85.31 36 PRO B O 1
ATOM 2602 N N . ASP B 1 37 ? 15.516 16.25 24.469 1 86.25 37 ASP B N 1
ATOM 2603 C CA . ASP B 1 37 ? 16.469 15.273 24.984 1 86.25 37 ASP B CA 1
ATOM 2604 C C . ASP B 1 37 ? 16.438 13.992 24.156 1 86.25 37 ASP B C 1
ATOM 2606 O O . ASP B 1 37 ? 16.781 12.922 24.656 1 86.25 37 ASP B O 1
ATOM 2610 N N . ASN B 1 38 ? 16.188 14.328 22.969 1 90.81 38 ASN B N 1
ATOM 2611 C CA . ASN B 1 38 ? 16.219 13.195 22.062 1 90.81 38 ASN B CA 1
ATOM 2612 C C . ASN B 1 38 ? 17.641 12.617 21.953 1 90.81 38 ASN B C 1
ATOM 2614 O O . ASN B 1 38 ? 18.609 13.359 21.812 1 90.81 38 ASN B O 1
ATOM 2618 N N . PRO B 1 39 ? 17.859 11.367 22.062 1 91 39 PRO B N 1
ATOM 2619 C CA . PRO B 1 39 ? 19.188 10.758 22.016 1 91 39 PRO B CA 1
ATOM 2620 C C . PRO B 1 39 ? 19.906 11.023 20.688 1 91 39 PRO B C 1
ATOM 2622 O O . PRO B 1 39 ? 21.141 10.938 20.625 1 91 39 PRO B O 1
ATOM 2625 N N . CYS B 1 40 ? 19.203 11.422 19.688 1 92.12 40 CYS B N 1
ATOM 2626 C CA . CYS B 1 40 ? 19.812 11.688 18.391 1 92.12 40 CYS B CA 1
ATOM 2627 C C . CYS B 1 40 ? 20.656 12.953 18.422 1 92.12 40 CYS B C 1
ATOM 2629 O O . CYS B 1 40 ? 21.453 13.211 17.516 1 92.12 40 CYS B O 1
ATOM 2631 N N . TYR B 1 41 ? 20.562 13.68 19.453 1 91.75 41 TYR B N 1
ATOM 2632 C CA . TYR B 1 41 ? 21.438 14.844 19.609 1 91.75 41 TYR B CA 1
ATOM 2633 C C . TYR B 1 41 ? 22.844 14.422 19.984 1 91.75 41 TYR B C 1
ATOM 2635 O O . TYR B 1 41 ? 23.797 15.203 19.844 1 91.75 41 TYR B O 1
ATOM 2643 N N . ASN B 1 42 ? 22.938 13.234 20.5 1 91.69 42 ASN B N 1
ATOM 2644 C CA . ASN B 1 42 ? 24.234 12.664 20.844 1 91.69 42 ASN B CA 1
ATOM 2645 C C . ASN B 1 42 ? 24.906 12.047 19.625 1 91.69 42 ASN B C 1
ATOM 2647 O O . ASN B 1 42 ? 24.375 11.117 19.016 1 91.69 42 ASN B O 1
ATOM 2651 N N . PHE B 1 43 ? 26.094 12.469 19.312 1 93.38 43 PHE B N 1
ATOM 2652 C CA . PHE B 1 43 ? 26.828 12.023 18.141 1 93.38 43 PHE B CA 1
ATOM 2653 C C . PHE B 1 43 ? 27.172 10.539 18.234 1 93.38 43 PHE B C 1
ATOM 2655 O O . PHE B 1 43 ? 27.094 9.805 17.25 1 93.38 43 PHE B O 1
ATOM 2662 N N . ARG B 1 44 ? 27.562 10.062 19.406 1 92.25 44 ARG B N 1
ATOM 2663 C CA . ARG B 1 44 ? 27.891 8.656 19.609 1 92.25 44 ARG B CA 1
ATOM 2664 C C . ARG B 1 44 ? 26.688 7.766 19.344 1 92.25 44 ARG B C 1
ATOM 2666 O O . ARG B 1 44 ? 26.828 6.668 18.812 1 92.25 44 ARG B O 1
ATOM 2673 N N . PHE B 1 45 ? 25.578 8.297 19.734 1 92.88 45 PHE B N 1
ATOM 2674 C CA . PHE B 1 45 ? 24.359 7.535 19.5 1 92.88 45 PHE B CA 1
ATOM 2675 C C . PHE B 1 45 ? 24.078 7.414 18 1 92.88 45 PHE B C 1
ATOM 2677 O O . PHE B 1 45 ? 23.719 6.34 17.516 1 92.88 45 PHE B O 1
ATOM 2684 N N . ARG B 1 46 ? 24.266 8.391 17.25 1 94.12 46 ARG B N 1
ATOM 2685 C CA . ARG B 1 46 ? 24.016 8.375 15.805 1 94.12 46 ARG B CA 1
ATOM 2686 C C . ARG B 1 46 ? 25 7.441 15.094 1 94.12 46 ARG B C 1
ATOM 2688 O O . ARG B 1 46 ? 24.609 6.715 14.18 1 94.12 46 ARG B O 1
ATOM 2695 N N . ILE B 1 47 ? 26.234 7.434 15.578 1 93.44 47 ILE B N 1
ATOM 2696 C CA . ILE B 1 47 ? 27.219 6.523 15.016 1 93.44 47 ILE B CA 1
ATOM 2697 C C . ILE B 1 47 ? 26.828 5.078 15.328 1 93.44 47 ILE B C 1
ATOM 2699 O O . ILE B 1 47 ? 26.922 4.207 14.461 1 93.44 47 ILE B O 1
ATOM 2703 N N . PHE B 1 48 ? 26.344 4.941 16.484 1 92.31 48 PHE B N 1
ATOM 2704 C CA . PHE B 1 48 ? 25.891 3.613 16.891 1 92.31 48 PHE B CA 1
ATOM 2705 C C . PHE B 1 48 ? 24.734 3.15 16 1 92.31 48 PHE B C 1
ATOM 2707 O O . PHE B 1 48 ? 24.734 2.01 15.539 1 92.31 48 PHE B O 1
ATOM 2714 N N . ILE B 1 49 ? 23.781 4.031 15.781 1 91.06 49 ILE B N 1
ATOM 2715 C CA . ILE B 1 49 ? 22.641 3.691 14.945 1 91.06 49 ILE B CA 1
ATOM 2716 C C . ILE B 1 49 ? 23.109 3.402 13.523 1 91.06 49 ILE B C 1
ATOM 2718 O O . ILE B 1 49 ? 22.625 2.465 12.883 1 91.06 49 ILE B O 1
ATOM 2722 N N . PHE B 1 50 ? 24.062 4.18 13.078 1 91.56 50 PHE B N 1
ATOM 2723 C CA . PHE B 1 50 ? 24.578 4.004 11.734 1 91.56 50 PHE B CA 1
ATOM 2724 C C . PHE B 1 50 ? 25.219 2.631 11.578 1 91.56 50 PHE B C 1
ATOM 2726 O O . PHE B 1 50 ? 24.906 1.894 10.641 1 91.56 50 PHE B O 1
ATOM 2733 N N . PHE B 1 51 ? 26 2.188 12.477 1 89.88 51 PHE B N 1
ATOM 2734 C CA . PHE B 1 51 ? 26.688 0.904 12.383 1 89.88 51 PHE B CA 1
ATOM 2735 C C . PHE B 1 51 ? 25.719 -0.246 12.633 1 89.88 51 PHE B C 1
ATOM 2737 O O . PHE B 1 51 ? 25.828 -1.303 12.008 1 89.88 51 PHE B O 1
ATOM 2744 N N . SER B 1 52 ? 24.797 -0.033 13.531 1 88.06 52 SER B N 1
ATOM 2745 C CA . SER B 1 52 ? 23.766 -1.041 13.727 1 88.06 52 SER B CA 1
ATOM 2746 C C . SER B 1 52 ? 22.938 -1.25 12.461 1 88.06 52 SER B C 1
ATOM 2748 O O . SER B 1 52 ? 22.578 -2.381 12.125 1 88.06 52 SER B O 1
ATOM 2750 N N . TYR B 1 53 ? 22.75 -0.127 11.836 1 86.69 53 TYR B N 1
ATOM 2751 C CA . TYR B 1 53 ? 22.016 -0.164 10.57 1 86.69 53 TYR B CA 1
ATOM 2752 C C . TYR B 1 53 ? 22.766 -0.992 9.531 1 86.69 53 TYR B C 1
ATOM 2754 O O . TYR B 1 53 ? 22.172 -1.819 8.836 1 86.69 53 TYR B O 1
ATOM 2762 N N . ILE B 1 54 ? 24.016 -0.874 9.453 1 84 54 ILE B N 1
ATOM 2763 C CA . ILE B 1 54 ? 24.844 -1.624 8.523 1 84 54 ILE B CA 1
ATOM 2764 C C . ILE B 1 54 ? 24.812 -3.107 8.883 1 84 54 ILE B C 1
ATOM 2766 O O . ILE B 1 54 ? 24.594 -3.959 8.023 1 84 54 ILE B O 1
ATOM 2770 N N . VAL B 1 55 ? 24.828 -3.391 10.102 1 80.62 55 VAL B N 1
ATOM 2771 C CA . VAL B 1 55 ? 24.891 -4.77 10.57 1 80.62 55 VAL B CA 1
ATOM 2772 C C . VAL B 1 55 ? 23.547 -5.453 10.336 1 80.62 55 VAL B C 1
ATOM 2774 O O . VAL B 1 55 ? 23.484 -6.574 9.828 1 80.62 55 VAL B O 1
ATOM 2777 N N . ILE B 1 56 ? 22.547 -4.746 10.672 1 77.94 56 ILE B N 1
ATOM 2778 C CA . ILE B 1 56 ? 21.203 -5.312 10.531 1 77.94 56 ILE B CA 1
ATOM 2779 C C . ILE B 1 56 ? 20.906 -5.566 9.055 1 77.94 56 ILE B C 1
ATOM 2781 O O . ILE B 1 56 ? 20.312 -6.586 8.703 1 77.94 56 ILE B O 1
ATOM 2785 N N . THR B 1 57 ? 21.297 -4.609 8.25 1 76.56 57 THR B N 1
ATOM 2786 C CA . THR B 1 57 ? 21.078 -4.773 6.816 1 76.56 57 THR B CA 1
ATOM 2787 C C . THR B 1 57 ? 21.844 -5.984 6.293 1 76.56 57 THR B C 1
ATOM 2789 O O . THR B 1 57 ? 21.312 -6.77 5.504 1 76.56 57 THR B O 1
ATOM 2792 N N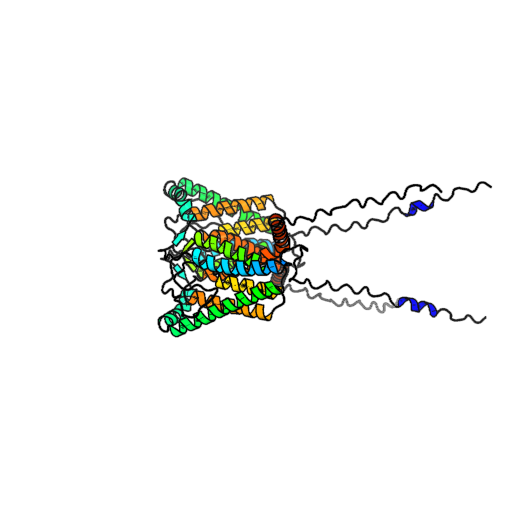 . GLN B 1 58 ? 23 -6.223 6.816 1 75.5 58 GLN B N 1
ATOM 2793 C CA . GLN B 1 58 ? 23.828 -7.348 6.379 1 75.5 58 GLN B CA 1
ATOM 2794 C C . GLN B 1 58 ? 23.281 -8.672 6.918 1 75.5 58 GLN B C 1
ATOM 2796 O O . GLN B 1 58 ? 23.219 -9.664 6.188 1 75.5 58 GLN B O 1
ATOM 2801 N N . ILE B 1 59 ? 22.766 -8.594 8.133 1 69.62 59 ILE B N 1
ATOM 2802 C CA . ILE B 1 59 ? 22.203 -9.797 8.75 1 69.62 59 ILE B CA 1
ATOM 2803 C C . ILE B 1 59 ? 20.875 -10.141 8.078 1 69.62 59 ILE B C 1
ATOM 2805 O O . ILE B 1 59 ? 20.594 -11.32 7.832 1 69.62 59 ILE B O 1
ATOM 2809 N N . GLY B 1 60 ? 20.125 -9.133 7.934 1 67.06 60 GLY B N 1
ATOM 2810 C CA . GLY B 1 60 ? 18.844 -9.344 7.258 1 67.06 60 GLY B CA 1
ATOM 2811 C C . GLY B 1 60 ? 19 -9.953 5.879 1 67.06 60 GLY B C 1
ATOM 2812 O O . GLY B 1 60 ? 18.219 -10.828 5.484 1 67.06 60 GLY B O 1
ATOM 2813 N N . GLU B 1 61 ? 19.984 -9.508 5.18 1 63.88 61 GLU B N 1
ATOM 2814 C CA . GLU B 1 61 ? 20.281 -10.062 3.863 1 63.88 61 GLU B CA 1
ATOM 2815 C C . GLU B 1 61 ? 20.719 -11.523 3.967 1 63.88 61 GLU B C 1
ATOM 2817 O O . GLU B 1 61 ? 20.344 -12.352 3.131 1 63.88 61 GLU B O 1
ATOM 2822 N N . ILE B 1 62 ? 21.359 -11.867 4.988 1 61.44 62 ILE B N 1
ATOM 2823 C CA . ILE B 1 62 ? 21.922 -13.203 5.168 1 61.44 62 ILE B CA 1
ATOM 2824 C C . ILE B 1 62 ? 20.828 -14.141 5.699 1 61.44 62 ILE B C 1
ATOM 2826 O O . ILE B 1 62 ? 20.641 -15.234 5.168 1 61.44 62 ILE B O 1
ATOM 2830 N N . LEU B 1 63 ? 20.047 -13.656 6.66 1 59.12 63 LEU B N 1
ATOM 2831 C CA . LEU B 1 63 ? 19.156 -14.562 7.379 1 59.12 63 LEU B CA 1
ATOM 2832 C C . LEU B 1 63 ? 17.719 -14.406 6.902 1 59.12 63 LEU B C 1
ATOM 2834 O O . LEU B 1 63 ? 16.922 -15.344 7.008 1 59.12 63 LEU B O 1
ATOM 2838 N N . GLY B 1 64 ? 17.469 -13.352 6.355 1 58.59 64 GLY B N 1
ATOM 2839 C CA . GLY B 1 64 ? 16.047 -13.031 6.262 1 58.59 64 GLY B CA 1
ATOM 2840 C C . GLY B 1 64 ? 15.438 -13.375 4.918 1 58.59 64 GLY B C 1
ATOM 2841 O O . GLY B 1 64 ? 14.219 -13.43 4.773 1 58.59 64 GLY B O 1
ATOM 2842 N N . THR B 1 65 ? 16.297 -13.578 3.955 1 64.69 65 THR B N 1
ATOM 2843 C CA . THR B 1 65 ? 15.703 -13.758 2.633 1 64.69 65 THR B CA 1
ATOM 2844 C C . THR B 1 65 ? 15.617 -15.234 2.27 1 64.69 65 THR B C 1
ATOM 2846 O O . THR B 1 65 ? 16.641 -15.93 2.213 1 64.69 65 THR B O 1
ATOM 2849 N N . PRO B 1 66 ? 14.406 -15.68 2.189 1 66.31 66 PRO B N 1
ATOM 2850 C CA . PRO B 1 66 ? 14.266 -17.094 1.818 1 66.31 66 PRO B CA 1
ATOM 2851 C C . PRO B 1 66 ? 14.922 -17.422 0.481 1 66.31 66 PRO B C 1
ATOM 2853 O O . PRO B 1 66 ? 14.898 -16.594 -0.442 1 66.31 66 PRO B O 1
ATOM 2856 N N . GLN B 1 67 ? 15.688 -18.5 0.419 1 65.44 67 GLN B N 1
ATOM 2857 C CA . GLN B 1 67 ? 16.422 -18.891 -0.778 1 65.44 67 GLN B CA 1
ATOM 2858 C C . GLN B 1 67 ? 15.703 -20.031 -1.512 1 65.44 67 GLN B C 1
ATOM 2860 O O . GLN B 1 67 ? 16.078 -20.375 -2.631 1 65.44 67 GLN B O 1
ATOM 2865 N N . ASP B 1 68 ? 14.695 -20.391 -1.001 1 65.31 68 ASP B N 1
ATOM 2866 C CA . ASP B 1 68 ? 14.07 -21.578 -1.553 1 65.31 68 ASP B CA 1
ATOM 2867 C C . ASP B 1 68 ? 13.234 -21.25 -2.787 1 65.31 68 ASP B C 1
ATOM 2869 O O . ASP B 1 68 ? 12.492 -20.266 -2.789 1 65.31 68 ASP B O 1
ATOM 2873 N N . ASP B 1 69 ? 13.641 -21.891 -3.84 1 70.38 69 ASP B N 1
ATOM 2874 C CA . ASP B 1 69 ? 12.742 -21.875 -4.992 1 70.38 69 ASP B CA 1
ATOM 2875 C C . ASP B 1 69 ? 11.523 -22.75 -4.738 1 70.38 69 ASP B C 1
ATOM 2877 O O . ASP B 1 69 ? 11.594 -23.984 -4.848 1 70.38 69 ASP B O 1
ATOM 2881 N N . ILE B 1 70 ? 10.578 -22.109 -4.281 1 74.88 70 ILE B N 1
ATOM 2882 C CA . ILE B 1 70 ? 9.367 -22.875 -4.035 1 74.88 70 ILE B CA 1
ATOM 2883 C C . ILE B 1 70 ? 8.648 -23.156 -5.352 1 74.88 70 ILE B C 1
ATOM 2885 O O . ILE B 1 70 ? 8.805 -22.391 -6.32 1 74.88 70 ILE B O 1
ATOM 2889 N N . LYS B 1 71 ? 8.086 -24.297 -5.289 1 80.31 71 LYS B N 1
ATOM 2890 C CA . LYS B 1 71 ? 7.258 -24.594 -6.453 1 80.31 71 LYS B CA 1
ATOM 2891 C C . LYS B 1 71 ? 5.84 -24.078 -6.273 1 80.31 71 LYS B C 1
ATOM 2893 O O . LYS B 1 71 ? 5.148 -24.438 -5.316 1 80.31 71 LYS B O 1
ATOM 2898 N N . GLY B 1 72 ? 5.508 -23.078 -7.066 1 86.31 72 GLY B N 1
ATOM 2899 C CA . GLY B 1 72 ? 4.16 -22.531 -7.008 1 86.31 72 GLY B CA 1
ATOM 2900 C C . GLY B 1 72 ? 4.039 -21.344 -6.07 1 86.31 72 GLY B C 1
ATOM 2901 O O . GLY B 1 72 ? 4.781 -20.375 -6.195 1 86.31 72 GLY B O 1
ATOM 2902 N N . ILE B 1 73 ? 2.941 -21.5 -5.168 1 89.31 73 ILE B N 1
ATOM 2903 C CA . ILE B 1 73 ? 2.65 -20.391 -4.27 1 89.31 73 ILE B CA 1
ATOM 2904 C C . ILE B 1 73 ? 2.568 -20.891 -2.832 1 89.31 73 ILE B C 1
ATOM 2906 O O . ILE B 1 73 ? 1.888 -21.875 -2.551 1 89.31 73 ILE B O 1
ATOM 2910 N N . PHE B 1 74 ? 3.342 -20.312 -1.952 1 90.25 74 PHE B N 1
ATOM 2911 C CA . PHE B 1 74 ? 3.266 -20.578 -0.519 1 90.25 74 PHE B CA 1
ATOM 2912 C C . PHE B 1 74 ? 2.494 -19.469 0.19 1 90.25 74 PHE B C 1
ATOM 2914 O O . PHE B 1 74 ? 2.822 -18.297 0.053 1 90.25 74 PHE B O 1
ATOM 2921 N N . ASP B 1 75 ? 1.471 -19.844 0.992 1 94.19 75 ASP B N 1
ATOM 2922 C CA . ASP B 1 75 ? 0.604 -18.875 1.666 1 94.19 75 ASP B CA 1
ATOM 2923 C C . ASP B 1 75 ? 0.251 -19.359 3.074 1 94.19 75 ASP B C 1
ATOM 2925 O O . ASP B 1 75 ? -0.504 -20.312 3.242 1 94.19 75 ASP B O 1
ATOM 2929 N N . VAL B 1 76 ? 0.738 -18.641 4.066 1 94 76 VAL B N 1
ATOM 2930 C CA . VAL B 1 76 ? 0.549 -19.016 5.465 1 94 76 VAL B CA 1
ATOM 2931 C C . VAL B 1 76 ? -0.927 -18.891 5.836 1 94 76 VAL B C 1
ATOM 2933 O O . VAL B 1 76 ? -1.45 -19.703 6.602 1 94 76 VAL B O 1
ATOM 2936 N N . GLY B 1 77 ? -1.601 -17.844 5.344 1 96.62 77 GLY B N 1
ATOM 2937 C CA . GLY B 1 77 ? -3.021 -17.672 5.602 1 96.62 77 GLY B CA 1
ATOM 2938 C C . GLY B 1 77 ? -3.854 -18.844 5.113 1 96.62 77 GLY B C 1
ATOM 2939 O O . GLY B 1 77 ? -4.754 -19.312 5.816 1 96.62 77 GLY B O 1
ATOM 2940 N N . HIS B 1 78 ? -3.553 -19.328 3.969 1 96.88 78 HIS B N 1
ATOM 2941 C CA . HIS B 1 78 ? -4.234 -20.5 3.424 1 96.88 78 HIS B CA 1
ATOM 2942 C C . HIS B 1 78 ? -3.959 -21.75 4.266 1 96.88 78 HIS B C 1
ATOM 2944 O O . HIS B 1 78 ? -4.867 -22.531 4.523 1 96.88 78 HIS B O 1
ATOM 2950 N N . ASN B 1 79 ? -2.691 -21.875 4.68 1 96.38 79 ASN B N 1
ATOM 2951 C CA . ASN B 1 79 ? -2.334 -23.016 5.512 1 96.38 79 ASN B CA 1
ATOM 2952 C C . ASN B 1 79 ? -3.062 -22.984 6.852 1 96.38 79 ASN B C 1
ATOM 2954 O O . ASN B 1 79 ? -3.566 -24 7.316 1 96.38 79 ASN B O 1
ATOM 2958 N N . CYS B 1 80 ? -3.166 -21.797 7.418 1 97 80 CYS B N 1
ATOM 2959 C CA . CYS B 1 80 ? -3.779 -21.641 8.734 1 97 80 CYS B CA 1
ATOM 2960 C C . CYS B 1 80 ? -5.289 -21.844 8.664 1 97 80 CYS B C 1
ATOM 2962 O O . CYS B 1 80 ? -5.922 -22.188 9.664 1 97 80 CYS B O 1
ATOM 2964 N N . THR B 1 81 ? -5.906 -21.688 7.48 1 97.75 81 THR B N 1
ATOM 2965 C CA . THR B 1 81 ? -7.359 -21.766 7.363 1 97.75 81 THR B CA 1
ATOM 2966 C C . THR B 1 81 ? -7.77 -23.031 6.613 1 97.75 81 THR B C 1
ATOM 2968 O O . THR B 1 81 ? -8.883 -23.109 6.082 1 97.75 81 THR B O 1
ATOM 2971 N N . GLU B 1 82 ? -6.852 -23.953 6.477 1 97.56 82 GLU B N 1
ATOM 2972 C CA . GLU B 1 82 ? -7.113 -25.188 5.738 1 97.56 82 GLU B CA 1
ATOM 2973 C C . GLU B 1 82 ? -8.312 -25.922 6.316 1 97.56 82 GLU B C 1
ATOM 2975 O O . GLU B 1 82 ? -9.156 -26.422 5.574 1 97.56 82 GLU B O 1
ATOM 2980 N N . GLY B 1 83 ? -8.406 -26 7.648 1 97.44 83 GLY B N 1
ATOM 2981 C CA . GLY B 1 83 ? -9.508 -26.688 8.297 1 97.44 83 GLY B CA 1
ATOM 2982 C C . GLY B 1 83 ? -10.859 -26.094 7.949 1 97.44 83 GLY B C 1
ATOM 2983 O O . GLY B 1 83 ? -11.789 -26.828 7.59 1 97.44 83 GLY B O 1
ATOM 2984 N N . ILE B 1 84 ? -11 -24.812 8.039 1 98 84 ILE B N 1
ATOM 2985 C CA . ILE B 1 84 ? -12.266 -24.141 7.746 1 98 84 ILE B CA 1
ATOM 2986 C C . ILE B 1 84 ? -12.578 -24.266 6.254 1 98 84 ILE B C 1
ATOM 2988 O O . ILE B 1 84 ? -13.742 -24.406 5.867 1 98 84 ILE B O 1
ATOM 2992 N N . ASN B 1 85 ? -11.555 -24.141 5.422 1 98.19 85 ASN B N 1
ATOM 2993 C CA . ASN B 1 85 ? -11.75 -24.312 3.986 1 98.19 85 ASN B CA 1
ATOM 2994 C C . ASN B 1 85 ? -12.328 -25.688 3.662 1 98.19 85 ASN B C 1
ATOM 2996 O O . ASN B 1 85 ? -13.242 -25.812 2.842 1 98.19 85 ASN B O 1
ATOM 3000 N N . LYS B 1 86 ? -11.82 -26.688 4.324 1 97.62 86 LYS B N 1
ATOM 3001 C CA . LYS B 1 86 ? -12.352 -28.047 4.145 1 97.62 86 LYS B CA 1
ATOM 3002 C C . LYS B 1 86 ? -13.797 -28.125 4.621 1 97.62 86 LYS B C 1
ATOM 3004 O O . LYS B 1 86 ? -14.617 -28.828 4.016 1 97.62 86 LYS B O 1
ATOM 3009 N N . LEU B 1 87 ? -14.086 -27.453 5.707 1 97.44 87 LEU B N 1
ATOM 3010 C CA . LEU B 1 87 ? -15.445 -27.422 6.238 1 97.44 87 LEU B CA 1
ATOM 3011 C C . LEU B 1 87 ? -16.422 -26.828 5.227 1 97.44 87 LEU B C 1
ATOM 3013 O O . LEU B 1 87 ? -17.547 -27.281 5.102 1 97.44 87 LEU B O 1
ATOM 3017 N N . TYR B 1 88 ? -16.016 -25.781 4.453 1 97.25 88 TYR B N 1
ATOM 3018 C CA . TYR B 1 88 ? -16.844 -25.188 3.416 1 97.25 88 TYR B CA 1
ATOM 3019 C C . TYR B 1 88 ? -17.203 -26.203 2.344 1 97.25 88 TYR B C 1
ATOM 3021 O O . TYR B 1 88 ? -18.344 -26.219 1.852 1 97.25 88 TYR B O 1
ATOM 3029 N N . HIS B 1 89 ? -16.25 -27.078 2.014 1 96.38 89 HIS B N 1
ATOM 3030 C CA . HIS B 1 89 ? -16.453 -28.062 0.949 1 96.38 89 HIS B CA 1
ATOM 3031 C C . HIS B 1 89 ? -17.297 -29.234 1.428 1 96.38 89 HIS B C 1
ATOM 3033 O O . H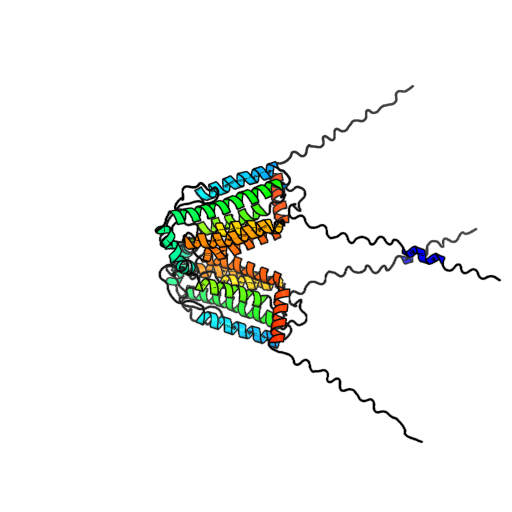IS B 1 89 ? -18.062 -29.812 0.651 1 96.38 89 HIS B O 1
ATOM 3039 N N . SER B 1 90 ? -17.156 -29.516 2.662 1 96.62 90 SER B N 1
ATOM 3040 C CA . SER B 1 90 ? -17.891 -30.656 3.197 1 96.62 90 SER B CA 1
ATOM 3041 C C . SER B 1 90 ? -19.297 -30.266 3.627 1 96.62 90 SER B C 1
ATOM 3043 O O . SER B 1 90 ? -20.219 -31.078 3.605 1 96.62 90 SER B O 1
ATOM 3045 N N . HIS B 1 91 ? -19.438 -29.016 4.105 1 96.94 91 HIS B N 1
ATOM 3046 C CA . HIS B 1 91 ? -20.734 -28.516 4.562 1 96.94 91 HIS B CA 1
ATOM 3047 C C . HIS B 1 91 ? -21.125 -27.25 3.801 1 96.94 91 HIS B C 1
ATOM 3049 O O . HIS B 1 91 ? -20.938 -26.141 4.289 1 96.94 91 HIS B O 1
ATOM 3055 N N . THR B 1 92 ? -21.828 -27.391 2.791 1 95.31 92 THR B N 1
ATOM 3056 C CA . THR B 1 92 ? -22.141 -26.297 1.883 1 95.31 92 THR B CA 1
ATOM 3057 C C . THR B 1 92 ? -23.078 -25.297 2.549 1 95.31 92 THR B C 1
ATOM 3059 O O . THR B 1 92 ? -23.047 -24.094 2.223 1 95.31 92 THR B O 1
ATOM 3062 N N . TRP B 1 93 ? -23.875 -25.797 3.436 1 96 93 TRP B N 1
ATOM 3063 C CA . TRP B 1 93 ? -24.766 -24.859 4.121 1 96 93 TRP B CA 1
ATOM 3064 C C . TRP B 1 93 ? -23.969 -23.859 4.953 1 96 93 TRP B C 1
ATOM 3066 O O . TRP B 1 93 ? -24.344 -22.688 5.059 1 96 93 TRP B O 1
ATOM 3076 N N . PHE B 1 94 ? -22.938 -24.281 5.586 1 97.38 94 PHE B N 1
ATOM 3077 C CA . PHE B 1 94 ? -22.078 -23.406 6.375 1 97.38 94 PHE B CA 1
ATOM 3078 C C . PHE B 1 94 ? -21.375 -22.391 5.484 1 97.38 94 PHE B C 1
ATOM 3080 O O . PHE B 1 94 ? -21.281 -21.203 5.832 1 97.38 94 PHE B O 1
ATOM 3087 N N . ALA B 1 95 ? -20.891 -22.844 4.367 1 97.88 95 ALA B N 1
ATOM 3088 C CA . ALA B 1 95 ? -20.281 -21.953 3.391 1 97.88 95 ALA B CA 1
ATOM 3089 C C . ALA B 1 95 ? -21.266 -20.875 2.947 1 97.88 95 ALA B C 1
ATOM 3091 O O . ALA B 1 95 ? -20.922 -19.688 2.928 1 97.88 95 ALA B O 1
ATOM 3092 N N . SER B 1 96 ? -22.453 -21.297 2.684 1 97.56 96 SER B N 1
ATOM 3093 C CA . SER B 1 96 ? -23.484 -20.359 2.24 1 97.56 96 SER B CA 1
ATOM 3094 C C . SER B 1 96 ? -23.797 -19.344 3.324 1 97.56 96 SER B C 1
ATOM 3096 O O . SER B 1 96 ? -23.984 -18.156 3.031 1 97.56 96 SER B O 1
ATOM 3098 N N . LEU B 1 97 ? -23.875 -19.781 4.492 1 97.75 97 LEU B N 1
ATOM 3099 C CA . LEU B 1 97 ? -24.172 -18.875 5.609 1 97.75 97 LEU B CA 1
ATOM 3100 C C . LEU B 1 97 ? -23.094 -17.797 5.734 1 97.75 97 LEU B C 1
ATOM 3102 O O . LEU B 1 97 ? -23.406 -16.625 5.848 1 97.75 97 LEU B O 1
ATOM 3106 N N . MET B 1 98 ? -21.875 -18.219 5.695 1 98.12 98 MET B N 1
ATOM 3107 C CA . MET B 1 98 ? -20.75 -17.281 5.828 1 98.12 98 MET B CA 1
ATOM 3108 C C . MET B 1 98 ? -20.734 -16.312 4.656 1 98.12 98 MET B C 1
ATOM 3110 O O . MET B 1 98 ? -20.469 -15.117 4.848 1 98.12 98 MET B O 1
ATOM 3114 N N . GLN B 1 99 ? -21.016 -16.766 3.49 1 97.94 99 GLN B N 1
ATOM 3115 C CA . GLN B 1 99 ? -21.062 -15.922 2.303 1 97.94 99 GLN B CA 1
ATOM 3116 C C . GLN B 1 99 ? -22.188 -14.891 2.404 1 97.94 99 GLN B C 1
ATOM 3118 O O . GLN B 1 99 ? -21.984 -13.719 2.068 1 97.94 99 GLN B O 1
ATOM 3123 N N . VAL B 1 100 ? -23.297 -15.359 2.877 1 97.81 100 VAL B N 1
ATOM 3124 C CA . VAL B 1 100 ? -24.453 -14.484 2.986 1 97.81 100 VAL B CA 1
ATOM 3125 C C . VAL B 1 100 ? -24.188 -13.398 4.027 1 97.81 100 VAL B C 1
ATOM 3127 O O . VAL B 1 100 ? -24.484 -12.227 3.803 1 97.81 100 VAL B O 1
ATOM 3130 N N . ILE B 1 101 ? -23.641 -13.75 5.137 1 98.12 101 ILE B N 1
ATOM 3131 C CA . ILE B 1 101 ? -23.297 -12.773 6.168 1 98.12 101 ILE B CA 1
ATOM 3132 C C . ILE B 1 101 ? -22.312 -11.758 5.609 1 98.12 101 ILE B C 1
ATOM 3134 O O . ILE B 1 101 ? -22.484 -10.547 5.797 1 98.12 101 ILE B O 1
ATOM 3138 N N . SER B 1 102 ? -21.297 -12.242 4.938 1 97.94 102 SER B N 1
ATOM 3139 C CA . SER B 1 102 ? -20.312 -11.367 4.32 1 97.94 102 SER B CA 1
ATOM 3140 C C . SER B 1 102 ? -20.953 -10.406 3.33 1 97.94 102 SER B C 1
ATOM 3142 O O . SER B 1 102 ? -20.703 -9.195 3.375 1 97.94 102 SER B O 1
ATOM 3144 N N . GLY B 1 103 ? -21.828 -10.938 2.49 1 96.75 103 GLY B N 1
ATOM 3145 C CA . GLY B 1 103 ? -22.516 -10.109 1.504 1 96.75 103 GLY B CA 1
ATOM 3146 C C . GLY B 1 103 ? -23.422 -9.062 2.125 1 96.75 103 GLY B C 1
ATOM 3147 O O . GLY B 1 103 ? -23.469 -7.922 1.667 1 96.75 103 GLY B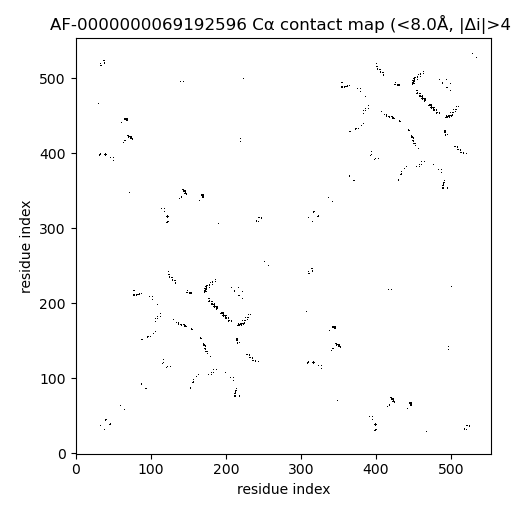 O 1
ATOM 3148 N N . LEU B 1 104 ? -24.109 -9.43 3.143 1 97.5 104 LEU B N 1
ATOM 3149 C CA . LEU B 1 104 ? -25.016 -8.516 3.811 1 97.5 104 LEU B CA 1
ATOM 3150 C C . LEU B 1 104 ? -24.266 -7.363 4.457 1 97.5 104 LEU B C 1
ATOM 3152 O O . LEU B 1 104 ? -24.734 -6.219 4.438 1 97.5 104 LEU B O 1
ATOM 3156 N N . ILE B 1 105 ? -23.141 -7.633 5.023 1 98.19 105 ILE B N 1
ATOM 3157 C CA . ILE B 1 105 ? -22.312 -6.602 5.648 1 98.19 105 ILE B CA 1
ATOM 3158 C C . ILE B 1 105 ? -21.844 -5.605 4.594 1 98.19 105 ILE B C 1
ATOM 3160 O O . ILE B 1 105 ? -21.922 -4.391 4.793 1 98.19 105 ILE B O 1
ATOM 3164 N N . LEU B 1 106 ? -21.391 -6.109 3.504 1 97.31 106 LEU B N 1
ATOM 3165 C CA . LEU B 1 106 ? -20.891 -5.25 2.436 1 97.31 106 LEU B CA 1
ATOM 3166 C C . LEU B 1 106 ? -22.031 -4.438 1.821 1 97.31 106 LEU B C 1
ATOM 3168 O O . LEU B 1 106 ? -21.875 -3.248 1.54 1 97.31 106 LEU B O 1
ATOM 3172 N N . ASP B 1 107 ? -23.141 -5.078 1.662 1 96.38 107 ASP B N 1
ATOM 3173 C CA . ASP B 1 107 ? -24.312 -4.367 1.151 1 96.38 107 ASP B CA 1
ATOM 3174 C C . ASP B 1 107 ? -24.75 -3.258 2.109 1 96.38 107 ASP B C 1
ATOM 3176 O O . ASP B 1 107 ? -25.062 -2.146 1.678 1 96.38 107 ASP B O 1
ATOM 3180 N N . PHE B 1 108 ? -24.766 -3.605 3.328 1 97.88 108 PHE B N 1
ATOM 3181 C CA . PHE B 1 108 ? -25.141 -2.613 4.332 1 97.88 108 PHE B CA 1
ATOM 3182 C C . PHE B 1 108 ? -24.188 -1.422 4.293 1 97.88 108 PHE B C 1
ATOM 3184 O O . PHE B 1 108 ? -24.625 -0.271 4.32 1 97.88 108 PHE B O 1
ATOM 3191 N N . ALA B 1 109 ? -22.922 -1.679 4.305 1 97.88 109 ALA B N 1
ATOM 3192 C CA . ALA B 1 109 ? -21.938 -0.6 4.234 1 97.88 109 ALA B CA 1
ATOM 3193 C C . ALA B 1 109 ? -22.141 0.252 2.984 1 97.88 109 ALA B C 1
ATOM 3195 O O . ALA B 1 109 ? -22.125 1.483 3.057 1 97.88 109 ALA B O 1
ATOM 3196 N N . PHE B 1 110 ? -22.328 -0.426 1.847 1 96.12 110 PHE B N 1
ATOM 3197 C CA . PHE B 1 110 ? -22.531 0.24 0.564 1 96.12 110 PHE B CA 1
ATOM 3198 C C . PHE B 1 110 ? -23.719 1.192 0.622 1 96.12 110 PHE B C 1
ATOM 3200 O O . PHE B 1 110 ? -23.578 2.379 0.313 1 96.12 110 PHE B O 1
ATOM 3207 N N . PHE B 1 111 ? -24.828 0.777 1.084 1 95.69 111 PHE B N 1
ATOM 3208 C CA . PHE B 1 111 ? -26.031 1.58 1.063 1 95.69 111 PHE B CA 1
ATOM 3209 C C . PHE B 1 111 ? -26.016 2.617 2.182 1 95.69 111 PHE B C 1
ATOM 3211 O O . PHE B 1 111 ? -26.375 3.775 1.964 1 95.69 111 PHE B O 1
ATOM 3218 N N . TYR B 1 112 ? -25.594 2.186 3.311 1 97.5 112 TYR B N 1
ATOM 3219 C CA . TYR B 1 112 ? -25.609 3.125 4.43 1 97.5 112 TYR B CA 1
ATOM 3220 C C . TYR B 1 112 ? -24.703 4.312 4.16 1 97.5 112 TYR B C 1
ATOM 3222 O O . TYR B 1 112 ? -25.109 5.465 4.289 1 97.5 112 TYR B O 1
ATOM 3230 N N . VAL B 1 113 ? -23.484 4.074 3.799 1 97.5 113 VAL B N 1
ATOM 3231 C CA . VAL B 1 113 ? -22.5 5.141 3.646 1 97.5 113 VAL B CA 1
ATOM 3232 C C . VAL B 1 113 ? -22.859 6.012 2.445 1 97.5 113 VAL B C 1
ATOM 3234 O O . VAL B 1 113 ? -22.766 7.238 2.508 1 97.5 113 VAL B O 1
ATOM 3237 N N . SER B 1 114 ? -23.328 5.398 1.372 1 95.5 114 SER B N 1
ATOM 3238 C CA . SER B 1 114 ? -23.688 6.168 0.186 1 95.5 114 SER B CA 1
ATOM 3239 C C . SER B 1 114 ? -24.922 7.02 0.435 1 95.5 114 SER B C 1
ATOM 3241 O O . SER B 1 114 ? -25 8.172 -0.005 1 95.5 114 SER B O 1
ATOM 3243 N N . LEU B 1 115 ? -25.906 6.438 1.097 1 95.75 115 LEU B N 1
ATOM 3244 C CA . LEU B 1 115 ? -27.109 7.203 1.397 1 95.75 115 LEU B CA 1
ATOM 3245 C C . LEU B 1 115 ? -26.812 8.32 2.387 1 95.75 115 LEU B C 1
ATOM 3247 O O . LEU B 1 115 ? -27.359 9.422 2.273 1 95.75 115 LEU B O 1
ATOM 3251 N N . TYR B 1 116 ? -25.953 8.031 3.355 1 96.81 116 TYR B N 1
ATOM 3252 C CA . TYR B 1 116 ? -25.531 9.086 4.266 1 96.81 116 TYR B CA 1
ATOM 3253 C C . TYR B 1 116 ? -24.844 10.211 3.51 1 96.81 116 TYR B C 1
ATOM 3255 O O . TYR B 1 116 ? -25.062 11.391 3.807 1 96.81 116 TYR B O 1
ATOM 3263 N N . TRP B 1 117 ? -24 9.844 2.6 1 96.62 117 TRP B N 1
ATOM 3264 C CA . TRP B 1 117 ? -23.328 10.844 1.775 1 96.62 117 TRP B CA 1
ATOM 3265 C C . TRP B 1 117 ? -24.328 11.68 0.995 1 96.62 117 TRP B C 1
ATOM 3267 O O . TRP B 1 117 ? -24.25 12.906 0.977 1 96.62 117 TRP B O 1
ATOM 3277 N N . VAL B 1 118 ? -25.375 11.062 0.375 1 95.81 118 VAL B N 1
ATOM 3278 C CA . VAL B 1 118 ? -26.375 11.742 -0.442 1 95.81 118 VAL B CA 1
ATOM 3279 C C . VAL B 1 118 ? -27.141 12.734 0.418 1 95.81 118 VAL B C 1
ATOM 3281 O O . VAL B 1 118 ? -27.406 13.859 -0.009 1 95.81 118 VAL B O 1
ATOM 3284 N N . LEU B 1 119 ? -27.406 12.367 1.589 1 96.25 119 LEU B N 1
ATOM 3285 C CA . LEU B 1 119 ? -28.344 13.133 2.404 1 96.25 119 LEU B CA 1
ATOM 3286 C C . LEU B 1 119 ? -27.609 14.195 3.219 1 96.25 119 LEU B C 1
ATOM 3288 O O . LEU B 1 119 ? -28.156 15.281 3.463 1 96.25 119 LEU B O 1
ATOM 3292 N N . TYR B 1 120 ? -26.328 13.922 3.574 1 95.5 120 TYR B N 1
ATOM 3293 C CA . TYR B 1 120 ? -25.797 14.781 4.621 1 95.5 120 TYR B CA 1
ATOM 3294 C C . TYR B 1 120 ? -24.453 15.367 4.215 1 95.5 120 TYR B C 1
ATOM 3296 O O . TYR B 1 120 ? -23.984 16.344 4.809 1 95.5 120 TYR B O 1
ATOM 3304 N N . VAL B 1 121 ? -23.75 14.812 3.244 1 95.75 121 VAL B N 1
ATOM 3305 C CA . VAL B 1 121 ? -22.391 15.219 2.92 1 95.75 121 VAL B CA 1
ATOM 3306 C C . VAL B 1 121 ? -22.391 16.062 1.643 1 95.75 121 VAL B C 1
ATOM 3308 O O . VAL B 1 121 ? -23.109 15.75 0.693 1 95.75 121 VAL B O 1
ATOM 3311 N N . ARG B 1 122 ? -21.578 17.094 1.604 1 95.69 122 ARG B N 1
ATOM 3312 C CA . ARG B 1 122 ? -21.578 18.031 0.488 1 95.69 122 ARG B CA 1
ATOM 3313 C C . ARG B 1 122 ? -20.203 18.141 -0.155 1 95.69 122 ARG B C 1
ATOM 3315 O O . ARG B 1 122 ? -19.844 19.188 -0.702 1 95.69 122 ARG B O 1
ATOM 3322 N N . ASN B 1 123 ? -19.391 17.203 0.009 1 94.81 123 ASN B N 1
ATOM 3323 C CA . ASN B 1 123 ? -18.094 17.156 -0.66 1 94.81 123 ASN B CA 1
ATOM 3324 C C . ASN B 1 123 ? -17.906 15.836 -1.409 1 94.81 123 ASN B C 1
ATOM 3326 O O . ASN B 1 123 ? -18.766 14.953 -1.345 1 94.81 123 ASN B O 1
ATOM 3330 N N . PHE B 1 124 ? -16.844 15.711 -2.127 1 95.69 124 PHE B N 1
ATOM 3331 C CA . PHE B 1 124 ? -16.672 14.578 -3.023 1 95.69 124 PHE B CA 1
ATOM 3332 C C . PHE B 1 124 ? -15.648 13.594 -2.467 1 95.69 124 PHE B C 1
ATOM 3334 O O . PHE B 1 124 ? -15.148 12.734 -3.193 1 95.69 124 PHE B O 1
ATOM 3341 N N . ARG B 1 125 ? -15.289 13.648 -1.256 1 96.31 125 ARG B N 1
ATOM 3342 C CA . ARG B 1 125 ? -14.188 12.922 -0.622 1 96.31 125 ARG B CA 1
ATOM 3343 C C . ARG B 1 125 ? -14.406 11.414 -0.716 1 96.31 125 ARG B C 1
ATOM 3345 O O . ARG B 1 125 ? -13.523 10.688 -1.18 1 96.31 125 ARG B O 1
ATOM 3352 N N . LEU B 1 126 ? -15.617 10.922 -0.272 1 96.62 126 LEU B N 1
ATOM 3353 C CA . LEU B 1 126 ? -15.906 9.492 -0.26 1 96.62 126 LEU B CA 1
ATOM 3354 C C . LEU B 1 126 ? -15.75 8.891 -1.653 1 96.62 126 LEU B C 1
ATOM 3356 O O . LEU B 1 126 ? -15.008 7.926 -1.836 1 96.62 126 LEU B O 1
ATOM 3360 N N . PHE B 1 127 ? -16.328 9.484 -2.629 1 95.06 127 PHE B N 1
ATOM 3361 C CA . PHE B 1 127 ? -16.359 8.914 -3.971 1 95.06 127 PHE B CA 1
ATOM 3362 C C . PHE B 1 127 ? -15.023 9.102 -4.68 1 95.06 127 PHE B C 1
ATOM 3364 O O . PHE B 1 127 ? -14.617 8.25 -5.473 1 95.06 127 PHE B O 1
ATOM 3371 N N . ALA B 1 128 ? -14.352 10.203 -4.406 1 94.94 128 ALA B N 1
ATOM 3372 C CA . ALA B 1 128 ? -13 10.344 -4.934 1 94.94 128 ALA B CA 1
ATOM 3373 C C . ALA B 1 128 ? -12.094 9.219 -4.438 1 94.94 128 ALA B C 1
ATOM 3375 O O . ALA B 1 128 ? -11.328 8.641 -5.211 1 94.94 128 ALA B O 1
ATOM 3376 N N . ALA B 1 129 ? -12.195 8.898 -3.143 1 96.5 129 ALA B N 1
ATOM 3377 C CA . ALA B 1 129 ? -11.391 7.836 -2.553 1 96.5 129 ALA B CA 1
ATOM 3378 C C . ALA B 1 129 ? -11.734 6.48 -3.168 1 96.5 129 ALA B C 1
ATOM 3380 O O . ALA B 1 129 ? -10.844 5.703 -3.51 1 96.5 129 ALA B O 1
ATOM 3381 N N . LEU B 1 130 ? -13.016 6.199 -3.381 1 95.44 130 LEU B N 1
ATOM 3382 C CA . LEU B 1 130 ? -13.453 4.93 -3.947 1 95.44 130 LEU B CA 1
ATOM 3383 C C . LEU B 1 130 ? -13.023 4.809 -5.406 1 95.44 130 LEU B C 1
ATOM 3385 O O . LEU B 1 130 ? -12.562 3.748 -5.836 1 95.44 130 LEU B O 1
ATOM 3389 N N . ILE B 1 131 ? -13.094 5.895 -6.145 1 92.06 131 ILE B N 1
ATOM 3390 C CA . ILE B 1 131 ? -12.734 5.891 -7.562 1 92.06 131 ILE B CA 1
ATOM 3391 C C . ILE B 1 131 ? -11.242 5.625 -7.715 1 92.06 131 ILE B C 1
ATOM 3393 O O . ILE B 1 131 ? -10.828 4.801 -8.539 1 92.06 131 ILE B O 1
ATOM 3397 N N . ILE B 1 132 ? -10.461 6.273 -6.93 1 93.56 132 ILE B N 1
ATOM 3398 C CA . ILE B 1 132 ? -9.016 6.098 -7.023 1 93.56 132 ILE B CA 1
ATOM 3399 C C . ILE B 1 132 ? -8.641 4.691 -6.562 1 93.56 132 ILE B C 1
ATOM 3401 O O . ILE B 1 132 ? -7.848 4.008 -7.215 1 93.56 132 ILE B O 1
ATOM 3405 N N . PHE B 1 133 ? -9.219 4.266 -5.449 1 95.25 133 PHE B N 1
ATOM 3406 C CA . PHE B 1 133 ? -8.922 2.953 -4.887 1 95.25 133 PHE B CA 1
ATOM 3407 C C . PHE B 1 133 ? -9.258 1.849 -5.879 1 95.25 133 PHE B C 1
ATOM 3409 O O . PHE B 1 133 ? -8.414 0.999 -6.18 1 95.25 133 PHE B O 1
ATOM 3416 N N . TYR B 1 134 ? -10.414 1.862 -6.473 1 91.38 134 TYR B N 1
ATOM 3417 C CA . TYR B 1 134 ? -10.852 0.809 -7.383 1 91.38 134 TYR B CA 1
ATOM 3418 C C . TYR B 1 134 ? -10.25 1.001 -8.766 1 91.38 134 TYR B C 1
ATOM 3420 O O . TYR B 1 134 ? -10.039 0.031 -9.5 1 91.38 134 TYR B O 1
ATOM 3428 N N . GLY B 1 135 ? -10.008 2.289 -9.125 1 89.12 135 GLY B N 1
ATOM 3429 C CA . GLY B 1 135 ? -9.312 2.523 -10.383 1 89.12 135 GLY B CA 1
ATOM 3430 C C . GLY B 1 135 ? -7.922 1.917 -10.414 1 89.12 135 GLY B C 1
ATOM 3431 O O . GLY B 1 135 ? -7.559 1.243 -11.383 1 89.12 135 GLY B O 1
ATOM 3432 N N . ILE B 1 136 ? -7.207 2.131 -9.352 1 90.94 136 ILE B N 1
ATOM 3433 C CA . ILE B 1 136 ? -5.863 1.57 -9.25 1 90.94 136 ILE B CA 1
ATOM 3434 C C . ILE B 1 136 ? -5.945 0.048 -9.172 1 90.94 136 ILE B C 1
ATOM 3436 O O . ILE B 1 136 ? -5.121 -0.656 -9.758 1 90.94 136 ILE B O 1
ATOM 3440 N N . ARG B 1 137 ? -6.898 -0.434 -8.469 1 91.31 137 ARG B N 1
ATOM 3441 C CA . ARG B 1 137 ? -7.094 -1.878 -8.398 1 91.31 137 ARG B CA 1
ATOM 3442 C C . ARG B 1 137 ? -7.344 -2.465 -9.789 1 91.31 137 ARG B C 1
ATOM 3444 O O . ARG B 1 137 ? -6.781 -3.506 -10.133 1 91.31 137 ARG B O 1
A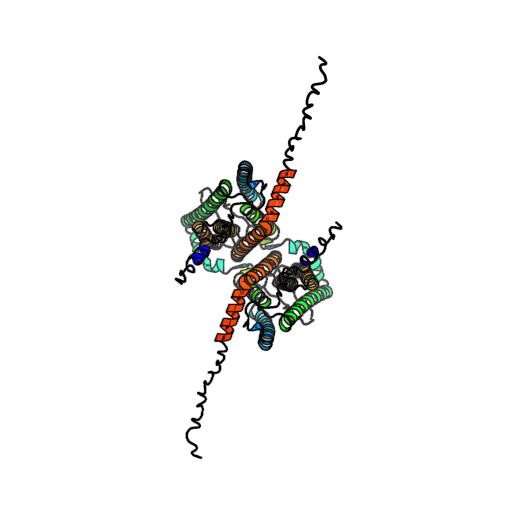TOM 3451 N N . ALA B 1 138 ? -8.18 -1.813 -10.555 1 86.5 138 ALA B N 1
ATOM 3452 C CA . ALA B 1 138 ? -8.477 -2.281 -11.906 1 86.5 138 ALA B CA 1
ATOM 3453 C C . ALA B 1 138 ? -7.211 -2.354 -12.758 1 86.5 138 ALA B C 1
ATOM 3455 O O . ALA B 1 138 ? -7.039 -3.281 -13.547 1 86.5 138 ALA B O 1
ATOM 3456 N N . ILE B 1 139 ? -6.367 -1.4 -12.57 1 88.12 139 ILE B N 1
ATOM 3457 C CA . ILE B 1 139 ? -5.102 -1.394 -13.297 1 88.12 139 ILE B CA 1
ATOM 3458 C C . ILE B 1 139 ? -4.254 -2.59 -12.867 1 88.12 139 ILE B C 1
ATOM 3460 O O . ILE B 1 139 ? -3.715 -3.311 -13.711 1 88.12 139 ILE B O 1
ATOM 3464 N N . HIS B 1 140 ? -4.203 -2.846 -11.594 1 89.62 140 HIS B N 1
ATOM 3465 C CA . HIS B 1 140 ? -3.41 -3.953 -11.07 1 89.62 140 HIS B CA 1
ATOM 3466 C C . HIS B 1 140 ? -3.93 -5.293 -11.578 1 89.62 140 HIS B C 1
ATOM 3468 O O . HIS B 1 140 ? -3.145 -6.188 -11.898 1 89.62 140 HIS B O 1
ATOM 3474 N N . LEU B 1 141 ? -5.238 -5.375 -11.641 1 87.56 141 LEU B N 1
ATOM 3475 C CA . LEU B 1 141 ? -5.855 -6.633 -12.047 1 87.56 141 LEU B CA 1
ATOM 3476 C C . LEU B 1 141 ? -5.547 -6.945 -13.508 1 87.56 141 LEU B C 1
ATOM 3478 O O . LEU B 1 141 ? -5.574 -8.109 -13.922 1 87.56 141 LEU B O 1
ATOM 3482 N N . ASN B 1 142 ? -5.223 -5.938 -14.273 1 84.5 142 ASN B N 1
ATOM 3483 C CA . ASN B 1 142 ? -4.926 -6.145 -15.688 1 84.5 142 ASN B CA 1
ATOM 3484 C C . ASN B 1 142 ? -3.428 -6.312 -15.93 1 84.5 142 ASN B C 1
ATOM 3486 O O . ASN B 1 142 ? -3.01 -6.703 -17.016 1 84.5 142 ASN B O 1
ATOM 3490 N N . ILE B 1 143 ? -2.65 -6.051 -14.93 1 88.19 143 ILE B N 1
ATOM 3491 C CA . ILE B 1 143 ? -1.201 -6.094 -15.094 1 88.19 143 ILE B CA 1
ATOM 3492 C C . ILE B 1 143 ? -0.654 -7.402 -14.539 1 88.19 143 ILE B C 1
ATOM 3494 O O . ILE B 1 143 ? 0.356 -7.918 -15.023 1 88.19 143 ILE B O 1
ATOM 3498 N N . PHE B 1 144 ? -1.318 -7.93 -13.523 1 90.06 144 PHE B N 1
ATOM 3499 C CA . PHE B 1 144 ? -0.812 -9.094 -12.812 1 90.06 144 PHE B CA 1
ATOM 3500 C C . PHE B 1 144 ? -1.955 -10.016 -12.391 1 90.06 144 PHE B C 1
ATOM 3502 O O . PHE B 1 144 ? -2.93 -9.562 -11.789 1 90.06 144 PHE B O 1
ATOM 3509 N N . LYS B 1 145 ? -1.848 -11.297 -12.805 1 88.06 145 LYS B N 1
ATOM 3510 C CA . LYS B 1 145 ? -2.85 -12.297 -12.438 1 88.06 145 LYS B CA 1
ATOM 3511 C C . LYS B 1 145 ? -2.195 -13.562 -11.898 1 88.06 145 LYS B C 1
ATOM 3513 O O . LYS B 1 145 ? -1.171 -14.008 -12.422 1 88.06 145 LYS B O 1
ATOM 3518 N N . LEU B 1 146 ? -2.828 -14.078 -10.914 1 89.12 146 LEU B N 1
ATOM 3519 C CA . LEU B 1 146 ? -2.393 -15.344 -10.336 1 89.12 146 LEU B CA 1
ATOM 3520 C C . LEU B 1 146 ? -3.42 -16.438 -10.594 1 89.12 146 LEU B C 1
ATOM 3522 O O . LEU B 1 146 ? -4.605 -16.156 -10.773 1 89.12 146 LEU B O 1
ATOM 3526 N N . GLN B 1 147 ? -2.932 -17.625 -10.602 1 90.19 147 GLN B N 1
ATOM 3527 C CA . GLN B 1 147 ? -3.828 -18.781 -10.688 1 90.19 147 GLN B CA 1
ATOM 3528 C C . GLN B 1 147 ? -4.727 -18.875 -9.461 1 90.19 147 GLN B C 1
ATOM 3530 O O . GLN B 1 147 ? -4.41 -18.312 -8.414 1 90.19 147 GLN B O 1
ATOM 3535 N N . PHE B 1 148 ? -5.785 -19.641 -9.594 1 91.62 148 PHE B N 1
ATOM 3536 C CA . PHE B 1 148 ? -6.66 -19.891 -8.461 1 91.62 148 PHE B CA 1
ATOM 3537 C C . PHE B 1 148 ? -5.957 -20.75 -7.422 1 91.62 148 PHE B C 1
ATOM 3539 O O . PHE B 1 148 ? -5.219 -21.688 -7.77 1 91.62 148 PHE B O 1
ATOM 3546 N N . ALA B 1 149 ? -6.148 -20.422 -6.234 1 92.38 149 ALA B N 1
ATOM 3547 C CA . ALA B 1 149 ? -5.625 -21.266 -5.16 1 92.38 149 ALA B CA 1
ATOM 3548 C C . ALA B 1 149 ? -6.316 -22.625 -5.145 1 92.38 149 ALA B C 1
ATOM 3550 O O . ALA B 1 149 ? -7.461 -22.75 -5.59 1 92.38 149 ALA B O 1
ATOM 3551 N N . ASP B 1 150 ? -5.551 -23.594 -4.656 1 92.06 150 ASP B N 1
ATOM 3552 C CA . ASP B 1 150 ? -6.168 -24.906 -4.465 1 92.06 150 ASP B CA 1
ATOM 3553 C C . ASP B 1 150 ? -7.375 -24.812 -3.535 1 92.06 150 ASP B C 1
ATOM 3555 O O . ASP B 1 150 ? -7.328 -24.125 -2.514 1 92.06 150 ASP B O 1
ATOM 3559 N N . ASN B 1 151 ? -8.461 -25.375 -3.93 1 94.75 151 ASN B N 1
ATOM 3560 C CA . ASN B 1 151 ? -9.688 -25.438 -3.146 1 94.75 151 ASN B CA 1
ATOM 3561 C C . ASN B 1 151 ? -10.383 -24.078 -3.082 1 94.75 151 ASN B C 1
ATOM 3563 O O . ASN B 1 151 ? -11.008 -23.75 -2.072 1 94.75 151 ASN B O 1
ATOM 3567 N N . TYR B 1 152 ? -10.117 -23.328 -4.109 1 94.62 152 TYR B N 1
ATOM 3568 C CA . TYR B 1 152 ? -10.891 -22.109 -4.301 1 94.62 152 TYR B CA 1
ATOM 3569 C C . TYR B 1 152 ? -12.383 -22.391 -4.242 1 94.62 152 TYR B C 1
ATOM 3571 O O . TYR B 1 152 ? -12.867 -23.328 -4.883 1 94.62 152 TYR B O 1
ATOM 3579 N N . TYR B 1 153 ? -13.148 -21.656 -3.424 1 95.12 153 TYR B N 1
ATOM 3580 C CA . TYR B 1 153 ? -14.586 -21.859 -3.283 1 95.12 153 TYR B CA 1
ATOM 3581 C C . TYR B 1 153 ? -15.328 -20.531 -3.176 1 95.12 153 TYR B C 1
ATOM 3583 O O . TYR B 1 153 ? -15.219 -19.844 -2.162 1 95.12 153 TYR B O 1
ATOM 3591 N N . TRP B 1 154 ? -16.141 -20.188 -4.199 1 94.25 154 TRP B N 1
ATOM 3592 C CA . TRP B 1 154 ? -16.922 -18.953 -4.188 1 94.25 154 TRP B CA 1
ATOM 3593 C C . TRP B 1 154 ? -18.188 -19.109 -5.023 1 94.25 154 TRP B C 1
ATOM 3595 O O . TRP B 1 154 ? -18.516 -18.25 -5.844 1 94.25 154 TRP B O 1
ATOM 3605 N N . GLN B 1 155 ? -18.844 -20.156 -4.742 1 93.69 155 GLN B N 1
ATOM 3606 C CA . GLN B 1 155 ? -20.078 -20.453 -5.457 1 93.69 155 GLN B CA 1
ATOM 3607 C C . GLN B 1 155 ? -21.234 -19.609 -4.938 1 93.69 155 GLN B C 1
ATOM 3609 O O . GLN B 1 155 ? -21.266 -19.25 -3.76 1 93.69 155 GLN B O 1
ATOM 3614 N N . ASP B 1 156 ? -22.172 -19.359 -5.773 1 93.5 156 ASP B N 1
ATOM 3615 C CA . ASP B 1 156 ? -23.344 -18.562 -5.422 1 93.5 156 ASP B CA 1
ATOM 3616 C C . ASP B 1 156 ? -24.188 -19.25 -4.352 1 93.5 156 ASP B C 1
ATOM 3618 O O . ASP B 1 156 ? -24.672 -20.359 -4.566 1 93.5 156 ASP B O 1
ATOM 3622 N N . PRO B 1 157 ? -24.359 -18.594 -3.229 1 95.94 157 PRO B N 1
ATOM 3623 C CA . PRO B 1 157 ? -25.141 -19.203 -2.148 1 95.94 157 PRO B CA 1
ATOM 3624 C C . PRO B 1 157 ? -26.656 -19.094 -2.379 1 95.94 157 PRO B C 1
ATOM 3626 O O . PRO B 1 157 ? -27.438 -19.625 -1.59 1 95.94 157 PRO B O 1
ATOM 3629 N N . GLY B 1 158 ? -27.078 -18.375 -3.42 1 94.25 158 GLY B N 1
ATOM 3630 C CA . GLY B 1 158 ? -28.484 -18.297 -3.764 1 94.25 158 GLY B CA 1
ATOM 3631 C C . GLY B 1 158 ? -29.188 -17.094 -3.162 1 94.25 158 GLY B C 1
ATOM 3632 O O . GLY B 1 158 ? -30.391 -16.922 -3.324 1 94.25 158 GLY B O 1
ATOM 3633 N N . VAL B 1 159 ? -28.547 -16.312 -2.381 1 93.69 159 VAL B N 1
ATOM 3634 C CA . VAL B 1 159 ? -29.078 -15.07 -1.832 1 93.69 159 VAL B CA 1
ATOM 3635 C C . VAL B 1 159 ? -28.5 -13.883 -2.592 1 93.69 159 VAL B C 1
ATOM 3637 O O . VAL B 1 159 ? -27.281 -13.719 -2.672 1 93.69 159 VAL B O 1
ATOM 3640 N N . PRO B 1 160 ? -29.391 -13.062 -3.16 1 90.12 160 PRO B N 1
ATOM 3641 C CA . PRO B 1 160 ? -28.891 -11.945 -3.967 1 90.12 160 PRO B CA 1
ATOM 3642 C C . PRO B 1 160 ? -28.094 -10.93 -3.143 1 90.12 160 PRO B C 1
ATOM 3644 O O . PRO B 1 160 ? -28.406 -10.719 -1.965 1 90.12 160 PRO B O 1
ATOM 3647 N N . THR B 1 161 ? -27.078 -10.438 -3.699 1 89.12 161 THR B N 1
ATOM 3648 C CA . THR B 1 161 ? -26.25 -9.367 -3.145 1 89.12 161 THR B CA 1
ATOM 3649 C C . THR B 1 161 ? -25.938 -8.32 -4.207 1 89.12 161 THR B C 1
ATOM 3651 O O . THR B 1 161 ? -25.844 -8.633 -5.395 1 89.12 161 THR B O 1
ATOM 3654 N N . PHE B 1 162 ? -25.797 -7.094 -3.795 1 84.88 162 PHE B N 1
ATOM 3655 C CA . PHE B 1 162 ? -25.578 -5.992 -4.723 1 84.88 162 PHE B CA 1
ATOM 3656 C C . PHE B 1 162 ? -24.094 -5.816 -5.02 1 84.88 162 PHE B C 1
ATOM 3658 O O . PHE B 1 162 ? -23.719 -5.398 -6.121 1 84.88 162 PHE B O 1
ATOM 3665 N N . VAL B 1 163 ? -23.234 -6.074 -4.094 1 87.25 163 VAL B N 1
ATOM 3666 C CA . VAL B 1 163 ? -21.859 -5.617 -4.23 1 87.25 163 VAL B CA 1
ATOM 3667 C C . VAL B 1 163 ? -20.922 -6.816 -4.43 1 87.25 163 VAL B C 1
ATOM 3669 O O . VAL B 1 163 ? -19.797 -6.664 -4.879 1 87.25 163 VAL B O 1
ATOM 3672 N N . VAL B 1 164 ? -21.359 -8.008 -4.074 1 88.5 164 VAL B N 1
ATOM 3673 C CA . VAL B 1 164 ? -20.469 -9.164 -4.148 1 88.5 164 VAL B CA 1
ATOM 3674 C C . VAL B 1 164 ? -20.766 -9.969 -5.406 1 88.5 164 VAL B C 1
ATOM 3676 O O . VAL B 1 164 ? -21.938 -10.281 -5.688 1 88.5 164 VAL B O 1
ATOM 3679 N N . LYS B 1 165 ? -19.797 -10.305 -6.078 1 85 165 LYS B N 1
ATOM 3680 C CA . LYS B 1 165 ? -19.891 -11.172 -7.246 1 85 165 LYS B CA 1
ATOM 3681 C C . LYS B 1 165 ? -19.391 -12.578 -6.93 1 85 165 LYS B C 1
ATOM 3683 O O . LYS B 1 165 ? -18.25 -12.742 -6.492 1 85 165 LYS B O 1
ATOM 3688 N N . TYR B 1 166 ? -20.188 -13.516 -7.191 1 88.94 166 TYR B N 1
ATOM 3689 C CA . TYR B 1 166 ? -19.828 -14.906 -6.934 1 88.94 166 TYR B CA 1
ATOM 3690 C C . TYR B 1 166 ? -19.406 -15.609 -8.219 1 88.94 166 TYR B C 1
ATOM 3692 O O . TYR B 1 166 ? -19.859 -15.25 -9.305 1 88.94 166 TYR B O 1
ATOM 3700 N N . GLY B 1 167 ? -18.547 -16.562 -8.078 1 88.12 167 GLY B N 1
ATOM 3701 C CA . GLY B 1 167 ? -18.016 -17.297 -9.211 1 88.12 167 GLY B CA 1
ATOM 3702 C C . GLY B 1 167 ? -16.5 -17.359 -9.219 1 88.12 167 GLY B C 1
ATOM 3703 O O . GLY B 1 167 ? -15.852 -17.109 -8.195 1 88.12 167 GLY B O 1
ATOM 3704 N N . ASN B 1 168 ? -15.969 -17.781 -10.312 1 86 168 ASN B N 1
ATOM 3705 C CA . ASN B 1 168 ? -14.523 -17.891 -10.453 1 86 168 ASN B CA 1
ATOM 3706 C C . ASN B 1 168 ? -13.922 -16.641 -11.109 1 86 168 ASN B C 1
ATOM 3708 O O . ASN B 1 168 ? -14.008 -16.484 -12.328 1 86 168 ASN B O 1
ATOM 3712 N N . TYR B 1 169 ? -13.422 -15.805 -10.25 1 82.62 169 TYR B N 1
ATOM 3713 C CA . TYR B 1 169 ? -12.805 -14.57 -10.719 1 82.62 169 TYR B CA 1
ATOM 3714 C C . TYR B 1 169 ? -11.375 -14.445 -10.219 1 82.62 169 TYR B C 1
ATOM 3716 O O . TYR B 1 169 ? -11.078 -14.805 -9.07 1 82.62 169 TYR B O 1
ATOM 3724 N N . SER B 1 170 ? -10.57 -14.031 -11.133 1 80.19 170 SER B N 1
ATOM 3725 C CA . SER B 1 170 ? -9.172 -13.82 -10.766 1 80.19 170 SER B CA 1
ATOM 3726 C C . SER B 1 170 ? -8.922 -12.383 -10.328 1 80.19 170 SER B C 1
ATOM 3728 O O . SER B 1 170 ? -8.078 -11.688 -10.898 1 80.19 170 SER B O 1
ATOM 3730 N N . ASP B 1 171 ? -9.625 -11.914 -9.398 1 82.19 171 ASP B N 1
ATOM 3731 C CA . ASP B 1 171 ? -9.469 -10.547 -8.906 1 82.19 171 ASP B CA 1
ATOM 3732 C C . ASP B 1 171 ? -8.797 -10.531 -7.535 1 82.19 171 ASP B C 1
ATOM 3734 O O . ASP B 1 171 ? -9.391 -10.062 -6.559 1 82.19 171 ASP B O 1
ATOM 3738 N N . PHE B 1 172 ? -7.539 -10.828 -7.562 1 87.38 172 PHE B N 1
ATOM 3739 C CA . PHE B 1 172 ? -6.852 -11.094 -6.305 1 87.38 172 PHE B CA 1
ATOM 3740 C C . PHE B 1 172 ? -6.23 -9.82 -5.742 1 87.38 172 PHE B C 1
ATOM 3742 O O . PHE B 1 172 ? -6.727 -9.266 -4.762 1 87.38 172 PHE B O 1
ATOM 3749 N N . PHE B 1 173 ? -5.258 -9.281 -6.41 1 87.69 173 PHE B N 1
ATOM 3750 C CA . PHE B 1 173 ? -4.465 -8.211 -5.809 1 87.69 173 PHE B CA 1
ATOM 3751 C C . PHE B 1 173 ? -5.062 -6.848 -6.137 1 87.69 173 PHE B C 1
ATOM 3753 O O . PHE B 1 173 ? -5.203 -6.488 -7.305 1 87.69 173 PHE B O 1
ATOM 3760 N N . TYR B 1 174 ? -5.348 -6.254 -5.094 1 92.94 174 TYR B N 1
ATOM 3761 C CA . TYR B 1 174 ? -5.539 -6.391 -3.652 1 92.94 174 TYR B CA 1
ATOM 3762 C C . TYR B 1 174 ? -7.016 -6.516 -3.309 1 92.94 174 TYR B C 1
ATOM 3764 O O . TYR B 1 174 ? -7.879 -6.344 -4.172 1 92.94 174 TYR B O 1
ATOM 3772 N N . SER B 1 175 ? -7.305 -6.809 -2.121 1 94.81 175 SER B N 1
ATOM 3773 C CA . SER B 1 175 ? -8.672 -7.125 -1.719 1 94.81 175 SER B CA 1
ATOM 3774 C C . SER B 1 175 ? -9.547 -5.875 -1.714 1 94.81 175 SER B C 1
ATOM 3776 O O . SER B 1 175 ? -9.383 -4.992 -0.87 1 94.81 175 SER B O 1
ATOM 3778 N N . GLY B 1 176 ? -10.508 -5.844 -2.557 1 92.88 176 GLY B N 1
ATOM 3779 C CA . GLY B 1 176 ? -11.477 -4.754 -2.588 1 92.88 176 GLY B CA 1
ATOM 3780 C C . GLY B 1 176 ? -12.469 -4.809 -1.445 1 92.88 176 GLY B C 1
ATOM 3781 O O . GLY B 1 176 ? -12.953 -3.77 -0.99 1 92.88 176 GLY B O 1
ATOM 3782 N N . HIS B 1 177 ? -12.805 -6.047 -0.979 1 94.12 177 HIS B N 1
ATOM 3783 C CA . HIS B 1 177 ? -13.719 -6.223 0.139 1 94.12 177 HIS B CA 1
ATOM 3784 C C . HIS B 1 177 ? -13.195 -5.531 1.396 1 94.12 177 HIS B C 1
ATOM 3786 O O . HIS B 1 177 ? -13.922 -4.758 2.027 1 94.12 177 HIS B O 1
ATOM 3792 N N . VAL B 1 178 ? -12 -5.812 1.618 1 97.31 178 VAL B N 1
ATOM 3793 C CA . VAL B 1 178 ? -11.375 -5.27 2.822 1 97.31 178 VAL B CA 1
ATOM 3794 C C . VAL B 1 178 ? -11.188 -3.762 2.674 1 97.31 178 VAL B C 1
ATOM 3796 O O . VAL B 1 178 ? -11.57 -2.992 3.559 1 97.31 178 VAL B O 1
ATOM 3799 N N . GLY B 1 179 ? -10.648 -3.355 1.552 1 97.81 179 GLY B N 1
ATOM 3800 C CA . GLY B 1 179 ? -10.391 -1.942 1.322 1 97.81 179 GLY B CA 1
ATOM 3801 C C . GLY B 1 179 ? -11.648 -1.093 1.36 1 97.81 179 GLY B C 1
ATOM 3802 O O . GLY B 1 179 ? -11.633 0.023 1.884 1 97.81 179 GLY B O 1
ATOM 3803 N N . PHE B 1 180 ? -12.734 -1.654 0.812 1 97.31 180 PHE B N 1
ATOM 3804 C CA . PHE B 1 180 ? -14.008 -0.946 0.792 1 97.31 180 PHE B CA 1
ATOM 3805 C C . PHE B 1 180 ? -14.477 -0.636 2.209 1 97.31 180 PHE B C 1
ATOM 3807 O O . PHE B 1 180 ? -14.836 0.502 2.512 1 97.31 180 PHE B O 1
ATOM 3814 N N . LEU B 1 181 ? -14.414 -1.6 3.078 1 98.75 181 LEU B N 1
ATOM 3815 C CA . LEU B 1 181 ? -14.867 -1.42 4.453 1 98.75 181 LEU B CA 1
ATOM 3816 C C . LEU B 1 181 ? -13.945 -0.467 5.207 1 98.75 181 LEU B C 1
ATOM 3818 O O . LEU B 1 181 ? -14.398 0.285 6.074 1 98.75 181 LEU B O 1
ATOM 3822 N N . VAL B 1 182 ? -12.656 -0.497 4.875 1 98.69 182 VAL B N 1
ATOM 3823 C CA . VAL B 1 182 ? -11.711 0.418 5.5 1 98.69 182 VAL B CA 1
ATOM 3824 C C . VAL B 1 182 ? -12.047 1.856 5.117 1 98.69 182 VAL B C 1
ATOM 3826 O O . VAL B 1 182 ? -12.094 2.742 5.973 1 98.69 182 VAL B O 1
ATOM 3829 N N . ILE B 1 183 ? -12.328 2.08 3.865 1 98.56 183 ILE B N 1
ATOM 3830 C CA . ILE B 1 183 ? -12.68 3.418 3.4 1 98.56 183 ILE B CA 1
ATOM 3831 C C . ILE B 1 183 ? -13.969 3.879 4.066 1 98.56 183 ILE B C 1
ATOM 3833 O O . ILE B 1 183 ? -14.07 5.023 4.512 1 98.56 183 ILE B O 1
ATOM 3837 N N . CYS B 1 184 ? -14.938 2.941 4.18 1 98.62 184 CYS B N 1
ATOM 3838 C CA . CYS B 1 184 ? -16.188 3.266 4.859 1 98.62 184 CYS B CA 1
ATOM 3839 C C . CYS B 1 184 ? -15.938 3.623 6.316 1 98.62 184 CYS B C 1
ATOM 3841 O O . CYS B 1 184 ? -16.5 4.598 6.828 1 98.62 184 CYS B O 1
ATOM 3843 N N . ALA B 1 185 ? -15.094 2.879 6.957 1 98.69 185 ALA B N 1
ATOM 3844 C CA . ALA B 1 185 ? -14.773 3.129 8.359 1 98.69 185 ALA B CA 1
ATOM 3845 C C . ALA B 1 185 ? -14.109 4.492 8.539 1 98.69 185 ALA B C 1
ATOM 3847 O O . ALA B 1 185 ? -14.469 5.25 9.445 1 98.69 185 ALA B O 1
ATOM 3848 N N . LEU B 1 186 ? -13.18 4.816 7.668 1 98.44 186 LEU B N 1
ATOM 3849 C CA . LEU B 1 186 ? -12.453 6.078 7.754 1 98.44 186 LEU B CA 1
ATOM 3850 C C . LEU B 1 186 ? -13.391 7.258 7.504 1 98.44 186 LEU B C 1
ATOM 3852 O O . LEU B 1 186 ? -13.312 8.273 8.195 1 98.44 186 LEU B O 1
ATOM 3856 N N . GLU B 1 187 ? -14.289 7.078 6.539 1 98.25 187 GLU B N 1
ATOM 3857 C CA . GLU B 1 187 ? -15.25 8.133 6.238 1 98.25 187 GLU B CA 1
ATOM 3858 C C . GLU B 1 187 ? -16.188 8.383 7.414 1 98.25 187 GLU B C 1
ATOM 3860 O O . GLU B 1 187 ? -16.422 9.523 7.805 1 98.25 187 GLU B O 1
ATOM 3865 N N . MET B 1 188 ? -16.719 7.316 7.988 1 98.38 188 MET B N 1
ATOM 3866 C CA . MET B 1 188 ? -17.625 7.453 9.117 1 98.38 188 MET B CA 1
ATOM 3867 C C . MET B 1 188 ? -16.922 8.055 10.32 1 98.38 188 MET B C 1
ATOM 3869 O O . MET B 1 188 ? -17.5 8.859 11.055 1 98.38 188 MET B O 1
ATOM 3873 N N . ARG B 1 189 ? -15.68 7.719 10.484 1 97.81 189 ARG B N 1
ATOM 3874 C CA . ARG B 1 189 ? -14.891 8.297 11.57 1 97.81 189 ARG B CA 1
ATOM 3875 C C . ARG B 1 189 ? -14.719 9.805 11.375 1 97.81 189 ARG B C 1
ATOM 3877 O O . ARG B 1 189 ? -14.891 10.578 12.32 1 97.81 189 ARG B O 1
ATOM 3884 N N . LYS B 1 190 ? -14.336 10.172 10.219 1 96.75 190 LYS B N 1
ATOM 3885 C CA . LYS B 1 190 ? -14.125 11.586 9.914 1 96.75 190 LYS B CA 1
ATOM 3886 C C . LYS B 1 190 ? -15.414 12.383 10.109 1 96.75 190 LYS B C 1
ATOM 3888 O O . LYS B 1 190 ? -15.367 13.555 10.492 1 96.75 190 LYS B O 1
ATOM 3893 N N . LEU B 1 191 ? -16.562 11.727 9.867 1 96.81 191 LEU B N 1
ATOM 3894 C CA . LEU B 1 191 ? -17.859 12.383 9.961 1 96.81 191 LEU B CA 1
ATOM 3895 C C . LEU B 1 191 ? -18.391 12.336 11.391 1 96.81 191 LEU B C 1
ATOM 3897 O O . LEU B 1 191 ? -19.516 12.766 11.648 1 96.81 191 LEU B O 1
ATOM 3901 N N . GLY B 1 192 ? -17.688 11.727 12.297 1 96 192 GLY B N 1
ATOM 3902 C CA . GLY B 1 192 ? -18.047 11.711 13.703 1 96 192 GLY B CA 1
ATOM 3903 C C . GLY B 1 192 ? -18.984 10.578 14.062 1 96 192 GLY B C 1
ATOM 3904 O O . GLY B 1 192 ? -19.578 10.578 15.141 1 96 192 GLY B O 1
ATOM 3905 N N . LYS B 1 193 ? -19.188 9.664 13.141 1 97.12 193 LYS B N 1
ATOM 3906 C CA . LYS B 1 193 ? -20 8.492 13.414 1 97.12 193 LYS B CA 1
ATOM 3907 C C . LYS B 1 193 ? -19.141 7.332 13.922 1 97.12 193 LYS B C 1
ATOM 3909 O O . LYS B 1 193 ? -18.984 6.328 13.227 1 97.12 193 LYS B O 1
ATOM 3914 N N . LYS B 1 194 ? -18.766 7.344 15.172 1 97.31 194 LYS B N 1
ATOM 3915 C CA . LYS B 1 194 ? -17.734 6.484 15.75 1 97.31 194 LYS B CA 1
ATOM 3916 C C . LYS B 1 194 ? -18.203 5.027 15.797 1 97.31 194 LYS B C 1
ATOM 3918 O O . LYS B 1 194 ? -17.406 4.113 15.578 1 97.31 194 LYS B O 1
ATOM 3923 N N . TRP B 1 195 ? -19.469 4.793 16.047 1 98.06 195 TRP B N 1
ATOM 3924 C CA . TRP B 1 195 ? -19.969 3.428 16.188 1 98.06 195 TRP B CA 1
ATOM 3925 C C . TRP B 1 195 ? -20.016 2.725 14.844 1 98.06 195 TRP B C 1
ATOM 3927 O O . TRP B 1 195 ? -19.672 1.545 14.734 1 98.06 195 TRP B O 1
ATOM 3937 N N . PHE B 1 196 ? -20.453 3.445 13.836 1 98.19 196 PHE B N 1
ATOM 3938 C CA . PHE B 1 196 ? -20.453 2.863 12.5 1 98.19 196 PHE B CA 1
ATOM 3939 C C . PHE B 1 196 ? -19.031 2.672 11.992 1 98.19 196 PHE B C 1
ATOM 3941 O O . PHE B 1 196 ? -18.734 1.697 11.297 1 98.19 196 PHE B O 1
ATOM 3948 N N . ALA B 1 197 ? -18.156 3.627 12.367 1 98.5 197 ALA B N 1
ATOM 3949 C CA . ALA B 1 197 ? -16.75 3.479 12.016 1 98.5 197 ALA B CA 1
ATOM 3950 C C . ALA B 1 197 ? -16.172 2.205 12.617 1 98.5 197 ALA B C 1
ATOM 3952 O O . ALA B 1 197 ? -15.492 1.436 11.93 1 98.5 197 ALA B O 1
ATOM 3953 N N . LEU B 1 198 ? -16.484 1.959 13.859 1 98.5 198 LEU B N 1
ATOM 3954 C CA . LEU B 1 198 ? -16 0.77 14.555 1 98.5 198 LEU B CA 1
ATOM 3955 C C . LEU B 1 198 ? -16.594 -0.495 13.945 1 98.5 198 LEU B C 1
ATOM 3957 O O . LEU B 1 198 ? -15.883 -1.49 13.758 1 98.5 198 LEU B O 1
ATOM 3961 N N . PHE B 1 199 ? -17.844 -0.433 13.656 1 98.69 199 PHE B N 1
ATOM 3962 C CA . PHE B 1 199 ? -18.516 -1.578 13.047 1 98.69 199 PHE B CA 1
ATOM 3963 C C . PHE B 1 199 ? -17.859 -1.956 11.727 1 98.69 199 PHE B C 1
ATOM 3965 O O . PHE B 1 199 ? -17.562 -3.129 11.484 1 98.69 199 PHE B O 1
ATOM 3972 N N . PHE B 1 200 ? -17.625 -0.97 10.867 1 98.75 200 PHE B N 1
ATOM 3973 C CA . PHE B 1 200 ? -17.016 -1.249 9.562 1 98.75 200 PHE B CA 1
ATOM 3974 C C . PHE B 1 200 ? -15.57 -1.7 9.719 1 98.75 200 PHE B C 1
ATOM 3976 O O . PHE B 1 200 ? -15.094 -2.551 8.969 1 98.75 200 PHE B O 1
ATOM 3983 N N . PHE B 1 201 ? -14.891 -1.2 10.719 1 98.44 201 PHE B N 1
ATOM 3984 C CA . PHE B 1 201 ? -13.516 -1.603 10.984 1 98.44 201 PHE B CA 1
ATOM 3985 C C . PHE B 1 201 ? -13.453 -3.061 11.43 1 98.44 201 PHE B C 1
ATOM 3987 O O . PHE B 1 201 ? -12.664 -3.844 10.891 1 98.44 201 PHE B O 1
ATOM 3994 N N . ILE B 1 202 ? -14.289 -3.449 12.32 1 98.62 202 ILE B N 1
ATOM 3995 C CA . ILE B 1 202 ? -14.336 -4.824 12.797 1 98.62 202 ILE B CA 1
ATOM 3996 C C . ILE B 1 202 ? -14.781 -5.754 11.672 1 98.62 202 ILE B C 1
ATOM 3998 O O . ILE B 1 202 ? -14.234 -6.844 11.5 1 98.62 202 ILE B O 1
ATOM 4002 N N . SER B 1 203 ? -15.75 -5.297 10.914 1 98.75 203 SER B N 1
ATOM 4003 C CA . SER B 1 203 ? -16.25 -6.078 9.789 1 98.75 203 SER B CA 1
ATOM 4004 C C . SER B 1 203 ? -15.156 -6.316 8.75 1 98.75 203 SER B C 1
ATOM 4006 O O . SER B 1 203 ? -15.156 -7.344 8.07 1 98.75 203 SER B O 1
ATOM 4008 N N . SER B 1 204 ? -14.172 -5.316 8.672 1 98.69 204 SER B N 1
ATOM 4009 C CA . SER B 1 204 ? -13.086 -5.5 7.719 1 98.69 204 SER B CA 1
ATOM 4010 C C . SER B 1 204 ? -12.211 -6.691 8.102 1 98.69 204 SER B C 1
ATOM 4012 O O . SER B 1 204 ? -11.695 -7.387 7.227 1 98.69 204 SER B O 1
ATOM 4014 N N . PHE B 1 205 ? -12.094 -7 9.375 1 98.62 205 PHE B N 1
ATOM 4015 C CA . PHE B 1 205 ? -11.352 -8.172 9.812 1 98.62 205 PHE B CA 1
ATOM 4016 C C . PHE B 1 205 ? -12.117 -9.453 9.5 1 98.62 205 PHE B C 1
ATOM 4018 O O . PHE B 1 205 ? -11.523 -10.469 9.141 1 98.62 205 PHE B O 1
ATOM 4025 N N . PHE B 1 206 ? -13.391 -9.375 9.688 1 98.62 206 PHE B N 1
ATOM 4026 C CA . PHE B 1 206 ? -14.227 -10.5 9.32 1 98.62 206 PHE B CA 1
ATOM 4027 C C . PHE B 1 206 ? -14.117 -10.789 7.824 1 98.62 206 PHE B C 1
ATOM 4029 O O . PHE B 1 206 ? -14 -11.945 7.414 1 98.62 206 PHE B O 1
ATOM 4036 N N . GLN B 1 207 ? -14.133 -9.719 7.043 1 98.5 207 GLN B N 1
ATOM 4037 C CA . GLN B 1 207 ? -13.992 -9.883 5.598 1 98.5 207 GLN B CA 1
ATOM 4038 C C . GLN B 1 207 ? -12.633 -10.469 5.242 1 98.5 207 GLN B C 1
ATOM 4040 O O . GLN B 1 207 ? -12.523 -11.289 4.328 1 98.5 207 GLN B O 1
ATOM 4045 N N . ALA B 1 208 ? -11.602 -10.016 5.945 1 98.5 208 ALA B N 1
ATOM 4046 C CA . ALA B 1 208 ? -10.266 -10.586 5.746 1 98.5 208 ALA B CA 1
ATOM 4047 C C . ALA B 1 208 ? -10.273 -12.094 5.98 1 98.5 208 ALA B C 1
ATOM 4049 O O . ALA B 1 208 ? -9.727 -12.852 5.184 1 98.5 208 ALA B O 1
ATOM 4050 N N . PHE B 1 209 ? -10.93 -12.492 7.023 1 98.5 209 PHE B N 1
ATOM 4051 C CA . PHE B 1 209 ? -11.047 -13.906 7.352 1 98.5 209 PHE B CA 1
ATOM 4052 C C . PHE B 1 209 ? -11.797 -14.656 6.258 1 98.5 209 PHE B C 1
ATOM 4054 O O . PHE B 1 209 ? -11.383 -15.742 5.852 1 98.5 209 PHE B O 1
ATOM 4061 N N . ILE B 1 210 ? -12.82 -14.086 5.758 1 98.44 210 ILE B N 1
ATOM 4062 C CA . ILE B 1 210 ? -13.672 -14.711 4.746 1 98.44 210 ILE B CA 1
ATOM 4063 C C . ILE B 1 210 ? -12.875 -14.891 3.453 1 98.44 210 ILE B C 1
ATOM 4065 O O . ILE B 1 210 ? -12.828 -15.992 2.895 1 98.44 210 ILE B O 1
ATOM 4069 N N . VAL B 1 211 ? -12.188 -13.859 3.008 1 97.75 211 VAL B N 1
ATOM 4070 C CA . VAL B 1 211 ? -11.57 -13.914 1.686 1 97.75 211 VAL B CA 1
ATOM 4071 C C . VAL B 1 211 ? -10.367 -14.844 1.713 1 97.75 211 VAL B C 1
ATOM 4073 O O . VAL B 1 211 ? -10.039 -15.477 0.705 1 97.75 211 VAL B O 1
ATOM 4076 N N . ILE B 1 212 ? -9.727 -15.031 2.867 1 98 212 ILE B N 1
ATOM 4077 C CA . ILE B 1 212 ? -8.594 -15.945 2.984 1 98 212 ILE B CA 1
ATOM 4078 C C . ILE B 1 212 ? -9.094 -17.375 3.133 1 98 212 ILE B C 1
ATOM 4080 O O . ILE B 1 212 ? -8.586 -18.297 2.479 1 98 212 ILE B O 1
ATOM 4084 N N . SER B 1 213 ? -10.117 -17.594 3.93 1 98.38 213 SER B N 1
ATOM 4085 C CA . SER B 1 213 ? -10.594 -18.953 4.207 1 98.38 213 SER B CA 1
ATOM 4086 C C . SER B 1 213 ? -11.281 -19.547 2.99 1 98.38 213 SER B C 1
ATOM 4088 O O . SER B 1 213 ? -11.203 -20.766 2.76 1 98.38 213 SER B O 1
ATOM 4090 N N . PHE B 1 214 ? -11.938 -18.719 2.186 1 97.88 214 PHE B N 1
ATOM 4091 C CA . PHE B 1 214 ? -12.578 -19.188 0.962 1 97.88 214 PHE B CA 1
ATOM 4092 C C . PHE B 1 214 ? -11.57 -19.281 -0.177 1 97.88 214 PHE B C 1
ATOM 4094 O O . PHE B 1 214 ? -11.883 -19.812 -1.244 1 97.88 214 PHE B O 1
ATOM 4101 N N . ARG B 1 215 ? -10.336 -18.719 0.029 1 96.81 215 ARG B N 1
ATOM 4102 C CA . ARG B 1 215 ? -9.227 -18.734 -0.917 1 96.81 215 ARG B CA 1
ATOM 4103 C C . ARG B 1 215 ? -9.562 -17.953 -2.18 1 96.81 215 ARG B C 1
ATOM 4105 O O . ARG B 1 215 ? -9.188 -18.359 -3.283 1 96.81 215 ARG B O 1
ATOM 4112 N N . ILE B 1 216 ? -10.344 -16.891 -1.958 1 94.94 216 ILE B N 1
ATOM 4113 C CA . ILE B 1 216 ? -10.648 -16.016 -3.09 1 94.94 216 ILE B CA 1
ATOM 4114 C C . ILE B 1 216 ? -9.641 -14.867 -3.143 1 94.94 216 ILE B C 1
ATOM 4116 O O . ILE B 1 216 ? -9.703 -14.016 -4.031 1 94.94 216 ILE B O 1
ATOM 4120 N N . HIS B 1 217 ? -8.75 -14.805 -2.178 1 96.12 217 HIS B N 1
ATOM 4121 C CA . HIS B 1 217 ? -7.57 -13.945 -2.148 1 96.12 217 HIS B CA 1
ATOM 4122 C C . HIS B 1 217 ? -6.375 -14.664 -1.534 1 96.12 217 HIS B C 1
ATOM 4124 O O . HIS B 1 217 ? -6.547 -15.562 -0.701 1 96.12 217 HIS B O 1
ATOM 4130 N N . TYR B 1 218 ? -5.246 -14.32 -1.962 1 95.38 218 TYR B N 1
ATOM 4131 C CA . TYR B 1 218 ? -4.027 -14.672 -1.241 1 95.38 218 TYR B CA 1
ATOM 4132 C C . TYR B 1 218 ? -3.809 -13.742 -0.053 1 95.38 218 TYR B C 1
ATOM 4134 O O . TYR B 1 218 ? -4.328 -12.625 -0.026 1 95.38 218 TYR B O 1
ATOM 4142 N N . THR B 1 219 ? -3.033 -14.141 0.84 1 95.81 219 THR B N 1
ATOM 4143 C CA . THR B 1 219 ? -2.896 -13.453 2.119 1 95.81 219 THR B CA 1
ATOM 4144 C C . THR B 1 219 ? -2.363 -12.039 1.919 1 95.81 219 THR B C 1
ATOM 4146 O O . THR B 1 219 ? -2.801 -11.102 2.594 1 95.81 219 THR B O 1
ATOM 4149 N N . ILE B 1 220 ? -1.478 -11.789 0.997 1 93.25 220 ILE B N 1
ATOM 4150 C CA . ILE B 1 220 ? -0.841 -10.492 0.826 1 93.25 220 ILE B CA 1
ATOM 4151 C C . ILE B 1 220 ? -1.865 -9.477 0.32 1 93.25 220 ILE B C 1
ATOM 4153 O O . ILE B 1 220 ? -1.679 -8.266 0.472 1 93.25 220 ILE B O 1
ATOM 4157 N N . ASP B 1 221 ? -2.967 -9.984 -0.292 1 96.06 221 ASP B N 1
ATOM 4158 C CA . ASP B 1 221 ? -3.998 -9.094 -0.827 1 96.06 221 ASP B CA 1
ATOM 4159 C C . ASP B 1 221 ? -4.691 -8.328 0.292 1 96.06 221 ASP B C 1
ATOM 4161 O O . ASP B 1 221 ? -5.223 -7.234 0.065 1 96.06 221 ASP B O 1
ATOM 4165 N N . VAL B 1 222 ? -4.668 -8.906 1.479 1 97 222 VAL B N 1
ATOM 4166 C CA . VAL B 1 222 ? -5.426 -8.352 2.596 1 97 222 VAL B CA 1
ATOM 4167 C C . VAL B 1 222 ? -4.676 -7.16 3.186 1 97 222 VAL B C 1
ATOM 4169 O O . VAL B 1 222 ? -5.203 -6.047 3.219 1 97 222 VAL B O 1
ATOM 4172 N N . PRO B 1 223 ? -3.404 -7.316 3.586 1 95.44 223 PRO B N 1
ATOM 4173 C CA . PRO B 1 223 ? -2.707 -6.129 4.078 1 95.44 223 PRO B CA 1
ATOM 4174 C C . PRO B 1 223 ? -2.557 -5.047 3.01 1 95.44 223 PRO B C 1
ATOM 4176 O O . PRO B 1 223 ? -2.59 -3.854 3.322 1 95.44 223 PRO B O 1
ATOM 4179 N N . ALA B 1 224 ? -2.344 -5.434 1.811 1 95.81 224 ALA B N 1
ATOM 4180 C CA . ALA B 1 224 ? -2.309 -4.445 0.736 1 95.81 224 ALA B CA 1
ATOM 4181 C C . ALA B 1 224 ? -3.631 -3.688 0.642 1 95.81 224 ALA B C 1
ATOM 4183 O O . ALA B 1 224 ? -3.645 -2.471 0.447 1 95.81 224 ALA B O 1
ATOM 4184 N N . GLY B 1 225 ? -4.738 -4.395 0.801 1 97.25 225 GLY B N 1
ATOM 4185 C CA . GLY B 1 225 ? -6.039 -3.74 0.812 1 97.25 225 GLY B CA 1
ATOM 4186 C C . GLY B 1 225 ? -6.18 -2.709 1.914 1 97.25 225 GLY B C 1
ATOM 4187 O O . GLY B 1 225 ? -6.684 -1.607 1.681 1 97.25 225 GLY B O 1
ATOM 4188 N N . TYR B 1 226 ? -5.715 -3.029 3.098 1 97.81 226 TYR B N 1
ATOM 4189 C CA . TYR B 1 226 ? -5.762 -2.109 4.23 1 97.81 226 TYR B CA 1
ATOM 4190 C C . TYR B 1 226 ? -4.918 -0.87 3.959 1 97.81 226 TYR B C 1
ATOM 4192 O O . TYR B 1 226 ? -5.387 0.258 4.133 1 97.81 226 TYR B O 1
ATOM 4200 N N . ILE B 1 227 ? -3.717 -1.095 3.48 1 96.75 227 ILE B N 1
ATOM 4201 C CA . ILE B 1 227 ? -2.75 -0.012 3.332 1 96.75 227 ILE B CA 1
ATOM 4202 C C . ILE B 1 227 ? -3.139 0.869 2.148 1 96.75 227 ILE B C 1
ATOM 4204 O O . ILE B 1 227 ? -3.145 2.098 2.256 1 96.75 227 ILE B O 1
ATOM 4208 N N . PHE B 1 228 ? -3.518 0.247 1.024 1 97.12 228 PHE B N 1
ATOM 4209 C CA . PHE B 1 228 ? -3.916 1.024 -0.142 1 97.12 228 PHE B CA 1
ATOM 4210 C C . PHE B 1 228 ? -5.152 1.86 0.162 1 97.12 228 PHE B C 1
ATOM 4212 O O . PHE B 1 228 ? -5.227 3.031 -0.217 1 97.12 228 PHE B O 1
ATOM 4219 N N . ALA B 1 229 ? -6.121 1.244 0.883 1 98 229 ALA B N 1
ATOM 4220 C CA . ALA B 1 229 ? -7.344 1.966 1.225 1 98 229 ALA B CA 1
ATOM 4221 C C . ALA B 1 229 ? -7.043 3.162 2.121 1 98 229 ALA B C 1
ATOM 4223 O O . ALA B 1 229 ? -7.488 4.281 1.847 1 98 229 ALA B O 1
ATOM 4224 N N . HIS B 1 230 ? -6.289 2.934 3.172 1 97.88 230 HIS B N 1
ATOM 4225 C CA . HIS B 1 230 ? -5.934 4.016 4.082 1 97.88 230 HIS B CA 1
ATOM 4226 C C . HIS B 1 230 ? -5.102 5.082 3.375 1 97.88 230 HIS B C 1
ATOM 4228 O O . HIS B 1 230 ? -5.305 6.277 3.592 1 97.88 230 HIS B O 1
ATOM 4234 N N . TYR B 1 231 ? -4.219 4.609 2.523 1 97.31 231 TYR B N 1
ATOM 4235 C CA . TYR B 1 231 ? -3.33 5.508 1.795 1 97.31 231 TYR B CA 1
ATOM 4236 C C . TYR B 1 231 ? -4.117 6.414 0.858 1 97.31 231 TYR B C 1
ATOM 4238 O O . TYR B 1 231 ? -3.988 7.641 0.914 1 97.31 231 TYR B O 1
ATOM 4246 N N . PHE B 1 232 ? -4.953 5.867 0.054 1 96.31 232 PHE B N 1
ATOM 4247 C CA . PHE B 1 232 ? -5.672 6.656 -0.937 1 96.31 232 PHE B CA 1
ATOM 4248 C C . PHE B 1 232 ? -6.699 7.562 -0.264 1 96.31 232 PHE B C 1
ATOM 4250 O O . PHE B 1 232 ? -6.926 8.688 -0.708 1 96.31 232 PHE B O 1
ATOM 4257 N N . TYR B 1 233 ? -7.332 7.043 0.768 1 97.75 233 TYR B N 1
ATOM 4258 C CA . TYR B 1 233 ? -8.258 7.895 1.504 1 97.75 233 TYR B CA 1
ATOM 4259 C C . TYR B 1 233 ? -7.543 9.125 2.057 1 97.75 233 TYR B C 1
ATOM 4261 O O . TYR B 1 233 ? -8.031 10.25 1.924 1 97.75 233 TYR B O 1
ATOM 4269 N N . ASN B 1 234 ? -6.348 8.938 2.643 1 95.38 234 ASN B N 1
ATOM 4270 C CA . ASN B 1 234 ? -5.578 10.039 3.203 1 95.38 234 ASN B CA 1
ATOM 4271 C C . ASN B 1 234 ? -5.098 11 2.115 1 95.38 234 ASN B C 1
ATOM 4273 O O . ASN B 1 234 ? -5.055 12.211 2.326 1 95.38 234 ASN B O 1
ATOM 4277 N N . GLN B 1 235 ? -4.703 10.414 1.024 1 95.25 235 GLN B N 1
ATOM 4278 C CA . GLN B 1 235 ? -4.301 11.266 -0.089 1 95.25 235 GLN B CA 1
ATOM 4279 C C . GLN B 1 235 ? -5.457 12.156 -0.547 1 95.25 235 GLN B C 1
ATOM 4281 O O . GLN B 1 235 ? -5.266 13.336 -0.826 1 95.25 235 GLN B O 1
ATOM 4286 N N . VAL B 1 236 ? -6.648 11.594 -0.604 1 96 236 VAL B N 1
ATOM 4287 C CA . VAL B 1 236 ? -7.828 12.352 -1.021 1 96 236 VAL B CA 1
ATOM 4288 C C . VAL B 1 236 ? -8.141 13.43 0.011 1 96 236 VAL B C 1
ATOM 4290 O O . VAL B 1 236 ? -8.508 14.555 -0.346 1 96 236 VAL B O 1
ATOM 4293 N N . CYS B 1 237 ? -7.969 13.102 1.316 1 94.94 237 CYS B N 1
ATOM 4294 C CA . CYS B 1 237 ? -8.18 14.094 2.369 1 94.94 237 CYS B CA 1
ATOM 4295 C C . CYS B 1 237 ? -7.207 15.258 2.227 1 94.94 237 CYS B C 1
ATOM 4297 O O . CYS B 1 237 ? -7.578 16.406 2.439 1 94.94 237 CYS B O 1
ATOM 4299 N N . TYR B 1 238 ? -6.027 14.914 1.839 1 92.44 238 TYR B N 1
ATOM 4300 C CA . TYR B 1 238 ? -4.996 15.93 1.671 1 92.44 238 TYR B CA 1
ATOM 4301 C C . TYR B 1 238 ? -5.312 16.844 0.489 1 92.44 238 TYR B C 1
ATOM 4303 O O . TYR B 1 238 ? -5.109 18.047 0.56 1 92.44 238 TYR B O 1
ATOM 4311 N N . TRP B 1 239 ? -5.848 16.25 -0.548 1 94.69 239 TRP B N 1
ATOM 4312 C CA . TRP B 1 239 ? -6.102 17 -1.773 1 94.69 239 TRP B CA 1
ATOM 4313 C C . TRP B 1 239 ? -7.574 17.375 -1.889 1 94.69 239 TRP B C 1
ATOM 4315 O O . TRP B 1 239 ? -8.055 17.703 -2.977 1 94.69 239 TRP B O 1
ATOM 4325 N N . GLU B 1 240 ? -8.281 17.312 -0.894 1 94.19 240 GLU B N 1
ATOM 4326 C CA . GLU B 1 240 ? -9.742 17.438 -0.909 1 94.19 240 GLU B CA 1
ATOM 4327 C C . GLU B 1 240 ? -10.18 18.734 -1.561 1 94.19 240 GLU B C 1
ATOM 4329 O O . GLU B 1 240 ? -11.062 18.75 -2.424 1 94.19 240 GLU B O 1
ATOM 4334 N N . VAL B 1 241 ? -9.562 19.875 -1.191 1 93.19 241 VAL B N 1
ATOM 4335 C CA . VAL B 1 241 ? -9.938 21.188 -1.701 1 93.19 241 VAL B CA 1
ATOM 4336 C C . VAL B 1 241 ? -9.688 21.25 -3.205 1 93.19 241 VAL B C 1
ATOM 4338 O O . VAL B 1 241 ? -10.531 21.734 -3.965 1 93.19 241 VAL B O 1
ATOM 4341 N N . LYS B 1 242 ? -8.555 20.734 -3.625 1 94.5 242 LYS B N 1
ATOM 4342 C CA . LYS B 1 242 ? -8.219 20.719 -5.047 1 94.5 242 LYS B CA 1
ATOM 4343 C C . LYS B 1 242 ? -9.195 19.828 -5.824 1 94.5 242 LYS B C 1
ATOM 4345 O O . LYS B 1 242 ? -9.586 20.172 -6.945 1 94.5 242 LYS B O 1
ATOM 4350 N N . ILE B 1 243 ? -9.523 18.703 -5.25 1 94.44 243 ILE B N 1
ATOM 4351 C CA . ILE B 1 243 ? -10.453 17.781 -5.883 1 94.44 243 ILE B CA 1
ATOM 4352 C C . ILE B 1 243 ? -11.82 18.438 -6.035 1 94.44 243 ILE B C 1
ATOM 4354 O O . ILE B 1 243 ? -12.438 18.359 -7.102 1 94.44 243 ILE B O 1
ATOM 4358 N N . ASP B 1 244 ? -12.297 19.109 -5.074 1 93.44 244 ASP B N 1
ATOM 4359 C CA . ASP B 1 244 ? -13.586 19.797 -5.125 1 93.44 244 ASP B CA 1
ATOM 4360 C C . ASP B 1 244 ? -13.562 20.938 -6.141 1 93.44 244 ASP B C 1
ATOM 4362 O O . ASP B 1 244 ? -14.555 21.188 -6.828 1 93.44 244 ASP B O 1
ATOM 4366 N N . HIS B 1 245 ? -12.406 21.609 -6.215 1 93.69 245 HIS B N 1
ATOM 4367 C CA . HIS B 1 245 ? -12.273 22.656 -7.219 1 93.69 245 HIS B CA 1
ATOM 4368 C C . HIS B 1 245 ? -12.312 22.078 -8.633 1 93.69 245 HIS B C 1
ATOM 4370 O O . HIS B 1 245 ? -12.922 22.672 -9.523 1 93.69 245 HIS B O 1
ATOM 4376 N N . ALA B 1 246 ? -11.633 21.016 -8.789 1 92.81 246 ALA B N 1
ATOM 4377 C CA . ALA B 1 246 ? -11.648 20.344 -10.094 1 92.81 246 ALA B CA 1
ATOM 4378 C C . ALA B 1 246 ? -13.07 19.922 -10.477 1 92.81 246 ALA B C 1
ATOM 4380 O O . ALA B 1 246 ? -13.477 20.078 -11.633 1 92.81 246 ALA B O 1
ATOM 4381 N N . LEU B 1 247 ? -13.766 19.359 -9.516 1 91.12 247 LEU B N 1
ATOM 4382 C CA . LEU B 1 247 ? -15.148 18.938 -9.75 1 91.12 247 LEU B CA 1
ATOM 4383 C C . LEU B 1 247 ? -16 20.141 -10.141 1 91.12 247 LEU B C 1
ATOM 4385 O O . LEU B 1 247 ? -16.844 20.047 -11.047 1 91.12 247 LEU B O 1
ATOM 4389 N N . TYR B 1 248 ? -15.82 21.234 -9.461 1 90.62 248 TYR B N 1
ATOM 4390 C CA . TYR B 1 248 ? -16.531 22.469 -9.789 1 90.62 248 TYR B CA 1
ATOM 4391 C C . TYR B 1 248 ? -16.203 22.938 -11.195 1 90.62 248 TYR B C 1
ATOM 4393 O O . TYR B 1 248 ? -17.094 23.281 -11.969 1 90.62 248 TYR B O 1
ATOM 4401 N N . TRP B 1 249 ? -14.953 22.906 -11.492 1 91.25 249 TRP B N 1
ATOM 4402 C CA . TRP B 1 249 ? -14.5 23.328 -12.82 1 91.25 249 TRP B CA 1
ATOM 4403 C C . TRP B 1 249 ? -15.133 22.469 -13.906 1 91.25 249 TRP B C 1
ATOM 4405 O O . TRP B 1 249 ? -15.617 23 -14.914 1 91.25 249 TRP B O 1
ATOM 4415 N N . ILE B 1 250 ? -15.18 21.188 -13.68 1 89.25 250 ILE B N 1
ATOM 4416 C CA . ILE B 1 250 ? -15.766 20.266 -14.641 1 89.25 250 ILE B CA 1
ATOM 4417 C C . ILE B 1 250 ? -17.266 20.547 -14.781 1 89.25 250 ILE B C 1
ATOM 4419 O O . ILE B 1 250 ? -17.797 20.5 -15.883 1 89.25 250 ILE B O 1
ATOM 4423 N N . SER B 1 251 ? -17.906 20.844 -13.719 1 85.56 251 SER B N 1
ATOM 4424 C CA . SER B 1 251 ? -19.344 21.094 -13.727 1 85.56 251 SER B CA 1
ATOM 4425 C C . SER B 1 251 ? -19.703 22.328 -14.531 1 85.56 251 SER B C 1
ATOM 4427 O O . SER B 1 251 ? -20.719 22.375 -15.211 1 85.56 251 SER B O 1
ATOM 4429 N N . ILE B 1 252 ? -18.828 23.281 -14.484 1 86.62 252 ILE B N 1
ATOM 4430 C CA . ILE B 1 252 ? -19.047 24.531 -15.211 1 86.62 252 ILE B CA 1
ATOM 4431 C C . ILE B 1 252 ? -18.797 24.312 -16.703 1 86.62 252 ILE B C 1
ATOM 4433 O O . ILE B 1 252 ? -19.5 24.875 -17.547 1 86.62 252 ILE B O 1
ATOM 4437 N N . LYS B 1 253 ? -17.906 23.531 -16.953 1 85.06 253 LYS B N 1
ATOM 4438 C CA . LYS B 1 253 ? -17.578 23.266 -18.359 1 85.06 253 LYS B CA 1
ATOM 4439 C C . LYS B 1 253 ? -18.641 22.406 -19.031 1 85.06 253 LYS B C 1
ATOM 4441 O O . LYS B 1 253 ? -18.922 22.578 -20.219 1 85.06 253 LYS B O 1
ATOM 4446 N N . CYS B 1 254 ? -19.094 21.484 -18.219 1 76.25 254 CYS B N 1
ATOM 4447 C CA . CYS B 1 254 ? -20.094 20.578 -18.781 1 76.25 254 CYS B CA 1
ATOM 4448 C C . CYS B 1 254 ? -21.469 21.234 -18.828 1 76.25 254 CYS B C 1
ATOM 4450 O O . CYS B 1 254 ? -22.312 20.844 -19.625 1 76.25 254 CYS B O 1
ATOM 4452 N N . CYS B 1 255 ? -21.844 22.078 -17.875 1 64.75 255 CYS B N 1
ATOM 4453 C CA . CYS B 1 255 ? -23.109 22.781 -17.906 1 64.75 255 CYS B CA 1
ATOM 4454 C C . CYS B 1 255 ? -22.906 24.281 -18 1 64.75 255 CYS B C 1
ATOM 4456 O O . CYS B 1 255 ? -22.953 24.984 -17 1 64.75 255 CYS B O 1
ATOM 4458 N N . PRO B 1 256 ? -22.469 24.734 -19.094 1 55.22 256 PRO B N 1
ATOM 4459 C CA . PRO B 1 256 ? -22.281 26.172 -19.219 1 55.22 256 PRO B CA 1
ATOM 4460 C C . PRO B 1 256 ? -23.516 26.969 -18.828 1 55.22 256 PRO B C 1
ATOM 4462 O O . PRO B 1 256 ? -24.609 26.703 -19.359 1 55.22 256 PRO B O 1
ATOM 4465 N N . VAL B 1 257 ? -23.812 27.031 -17.547 1 52.62 257 VAL B N 1
ATOM 4466 C CA . VAL B 1 257 ? -24.922 27.906 -17.172 1 52.62 257 VAL B CA 1
ATOM 4467 C C . VAL B 1 257 ? -24.844 29.219 -17.969 1 52.62 257 VAL B C 1
ATOM 4469 O O . VAL B 1 257 ? -23.781 29.859 -18.016 1 52.62 257 VAL B O 1
ATOM 4472 N N . LYS B 1 258 ? -25.703 29.344 -18.875 1 48.75 258 LYS B N 1
ATOM 4473 C CA . LYS B 1 258 ? -25.969 30.656 -19.5 1 48.75 258 LYS B CA 1
ATOM 4474 C C . LYS B 1 258 ? -26.078 31.75 -18.438 1 48.75 258 LYS B C 1
ATOM 4476 O O . LYS B 1 258 ? -26.953 31.688 -17.562 1 48.75 258 LYS B O 1
ATOM 4481 N N . THR B 1 259 ? -24.984 32.125 -17.781 1 46.75 259 THR B N 1
ATOM 4482 C CA . THR B 1 259 ? -25.172 33.375 -17.031 1 46.75 259 THR B CA 1
ATOM 4483 C C . THR B 1 259 ? -26.25 34.219 -17.672 1 46.75 259 THR B C 1
ATOM 4485 O O . THR B 1 259 ? -26.172 34.562 -18.859 1 46.75 259 THR B O 1
ATOM 4488 N N . PRO B 1 260 ? -27.453 34.188 -17.156 1 42.03 260 PRO B N 1
ATOM 4489 C CA . PRO B 1 260 ? -28.375 35.125 -17.766 1 42.03 260 PRO B CA 1
ATOM 4490 C C . PRO B 1 260 ? -27.719 36.469 -18.062 1 42.03 260 PRO B C 1
ATOM 4492 O O . PRO B 1 260 ? -26.953 37 -17.25 1 42.03 260 PRO B O 1
ATOM 4495 N N . GLN B 1 261 ? -27.281 36.656 -19.297 1 38.94 261 GLN B N 1
ATOM 4496 C CA . GLN B 1 261 ? -26.969 38.031 -19.703 1 38.94 261 GLN B CA 1
ATOM 4497 C C . GLN B 1 261 ? -27.891 39.031 -19.016 1 38.94 261 GLN B C 1
ATOM 4499 O O . GLN B 1 261 ? -29.109 38.938 -19.109 1 38.94 261 GLN B O 1
ATOM 4504 N N . SER B 1 262 ? -27.531 39.406 -17.734 1 39.09 262 SER B N 1
ATOM 4505 C CA . SER B 1 262 ? -28.188 40.594 -17.172 1 39.09 262 SER B CA 1
ATOM 4506 C C . SER B 1 262 ? -28.625 41.562 -18.266 1 39.09 262 SER B C 1
ATOM 4508 O O . SER B 1 262 ? -27.797 42.062 -19.016 1 39.09 262 SER B O 1
ATOM 4510 N N . ALA B 1 263 ? -29.781 41.25 -18.922 1 40.62 263 ALA B N 1
ATOM 4511 C CA . ALA B 1 263 ? -30.375 42.281 -19.781 1 40.62 263 ALA B CA 1
ATOM 4512 C C . ALA B 1 263 ? -30.328 43.656 -19.125 1 40.62 263 ALA B C 1
ATOM 4514 O O . ALA B 1 263 ? -31.016 43.906 -18.125 1 40.62 263 ALA B O 1
ATOM 4515 N N . THR B 1 264 ? -29.156 44.188 -18.938 1 38.47 264 THR B N 1
ATOM 4516 C CA . THR B 1 264 ? -29.125 45.625 -18.641 1 38.47 264 THR B CA 1
ATOM 4517 C C . THR B 1 264 ? -30.125 46.375 -19.516 1 38.47 264 THR B C 1
ATOM 4519 O O . THR B 1 264 ? -29.891 46.562 -20.719 1 38.47 264 THR B O 1
ATOM 4522 N N . GLN B 1 265 ? -31.422 45.906 -19.438 1 37.72 265 GLN B N 1
ATOM 4523 C CA . GLN B 1 265 ? -32.344 46.812 -20.125 1 37.72 265 GLN B CA 1
ATOM 4524 C C . GLN B 1 265 ? -32.125 48.25 -19.703 1 37.72 265 GLN B C 1
ATOM 4526 O O . GLN B 1 265 ? -32.156 48.562 -18.5 1 37.72 265 GLN B O 1
ATOM 4531 N N . PRO B 1 266 ? -31.391 49.031 -20.438 1 38.78 266 PRO B N 1
ATOM 4532 C CA . PRO B 1 266 ? -31.312 50.469 -20.141 1 38.78 266 PRO B CA 1
ATOM 4533 C C . PRO B 1 266 ? -32.688 51.062 -19.828 1 38.78 266 PRO B C 1
ATOM 4535 O O . PRO B 1 266 ? -33.625 50.969 -20.625 1 38.78 266 PRO B O 1
ATOM 4538 N N . THR B 1 267 ? -33.156 50.875 -18.578 1 36.62 267 THR B N 1
ATOM 4539 C CA . THR B 1 267 ? -34.375 51.656 -18.203 1 36.62 267 THR B CA 1
ATOM 4540 C C . THR B 1 267 ? -34.281 53.094 -18.703 1 36.62 267 THR B C 1
ATOM 4542 O O . THR B 1 267 ? -33.406 53.844 -18.281 1 36.62 267 THR B O 1
ATOM 4545 N N . LYS B 1 268 ? -34.688 53.25 -19.984 1 39.66 268 LYS B N 1
ATOM 4546 C CA . LYS B 1 268 ? -34.875 54.594 -20.5 1 39.66 268 LYS B CA 1
ATOM 4547 C C . LYS B 1 268 ? -35.812 55.406 -19.578 1 39.66 268 LYS B C 1
ATOM 4549 O O . LYS B 1 268 ? -36.969 55.031 -19.391 1 39.66 268 LYS B O 1
ATOM 4554 N N . ILE B 1 269 ? -35.344 56.031 -18.5 1 39.22 269 ILE B N 1
ATOM 4555 C CA . ILE B 1 269 ? -36.062 57.031 -17.719 1 39.22 269 ILE B CA 1
ATOM 4556 C C . ILE B 1 269 ? -36.781 58 -18.641 1 39.22 269 ILE B C 1
ATOM 4558 O O . ILE B 1 269 ? -36.188 58.594 -19.531 1 39.22 269 ILE B O 1
ATOM 4562 N N . PRO B 1 270 ? -38.094 57.75 -18.875 1 40.72 270 PRO B N 1
ATOM 4563 C CA . PRO B 1 270 ? -38.844 58.656 -19.75 1 40.72 270 PRO B CA 1
ATOM 4564 C C . PRO B 1 270 ? -38.625 60.125 -19.406 1 40.72 270 PRO B C 1
ATOM 4566 O O . PRO B 1 270 ? -38.469 60.469 -18.219 1 40.72 270 PRO B O 1
ATOM 4569 N N . ASP B 1 271 ? -38.031 60.938 -20.266 1 35.69 271 ASP B N 1
ATOM 4570 C CA . ASP B 1 271 ? -37.844 62.375 -20.156 1 35.69 271 ASP B CA 1
ATOM 4571 C C . ASP B 1 271 ? -39.188 63.062 -19.844 1 35.69 271 ASP B C 1
ATOM 4573 O O . ASP B 1 271 ? -40.125 63.031 -20.641 1 35.69 271 ASP B O 1
ATOM 4577 N N . LEU B 1 272 ? -39.812 63 -18.625 1 33.44 272 LEU B N 1
ATOM 4578 C CA . LEU B 1 272 ? -40.969 63.781 -18.219 1 33.44 272 LEU B CA 1
ATOM 4579 C C . LEU B 1 272 ? -40.812 65.25 -18.562 1 33.44 272 LEU B C 1
ATOM 4581 O O . LEU B 1 272 ? -40.125 66 -17.859 1 33.44 272 LEU B O 1
ATOM 4585 N N . ASP B 1 273 ? -40.281 65.562 -19.828 1 31.53 273 ASP B N 1
ATOM 4586 C CA . ASP B 1 273 ? -40.219 66.938 -20.172 1 31.53 273 ASP B CA 1
ATOM 4587 C C . ASP B 1 273 ? -41.531 67.688 -19.797 1 31.53 273 ASP B C 1
ATOM 4589 O O . ASP B 1 273 ? -41.5 68.688 -19.047 1 31.53 273 ASP B O 1
ATOM 4593 N N . THR B 1 274 ? -42.219 68.25 -20.859 1 34.97 274 THR B N 1
ATOM 4594 C CA . THR B 1 274 ? -42.688 69.562 -21.094 1 34.97 274 THR B CA 1
ATOM 4595 C C . THR B 1 274 ? -44.156 69.75 -20.719 1 34.97 274 THR B C 1
ATOM 4597 O O . THR B 1 274 ? -45 69.812 -21.594 1 34.97 274 THR B O 1
ATOM 4600 N N . GLU B 1 275 ? -44.844 68.875 -19.938 1 29.78 275 GLU B N 1
ATOM 4601 C CA . GLU B 1 275 ? -46.219 69.375 -19.891 1 29.78 275 GLU B CA 1
ATOM 4602 C C . GLU B 1 275 ? -46.281 70.812 -19.391 1 29.78 275 GLU B C 1
ATOM 4604 O O . GLU B 1 275 ? -45.781 71.125 -18.312 1 29.78 275 GLU B O 1
ATOM 4609 N N . LYS B 1 276 ? -46.469 71.75 -20.344 1 34.12 276 LYS B N 1
ATOM 4610 C CA . LYS B 1 276 ? -47 73.062 -20.172 1 34.12 276 LYS B CA 1
ATOM 4611 C C . LYS B 1 276 ? -48.312 73.062 -19.391 1 34.12 276 LYS B C 1
ATOM 4613 O O . LYS B 1 276 ? -49.188 72.188 -19.641 1 34.12 276 LYS B O 1
ATOM 4618 N N . PRO B 1 277 ? -48.469 73.938 -18.266 1 32.19 277 PRO B N 1
ATOM 4619 C CA . PRO B 1 277 ? -49.781 74.062 -17.625 1 32.19 277 PRO B CA 1
ATOM 4620 C C . PRO B 1 277 ? -50.906 74.375 -18.625 1 32.19 277 PRO B C 1
ATOM 4622 O O . PRO B 1 277 ? -50.625 74.938 -19.688 1 32.19 277 PRO B O 1
#